Protein AF-0000000082938523 (afdb_homodimer)

Structure (mmCIF, N/CA/C/O backbone):
data_AF-0000000082938523-model_v1
#
loop_
_entity.id
_entity.type
_entity.pdbx_description
1 polymer 'DUF2207 domain-containing protein'
#
loop_
_atom_site.group_PDB
_atom_site.id
_atom_site.type_symbol
_atom_site.label_atom_id
_atom_site.label_alt_id
_atom_site.label_comp_id
_atom_site.label_asym_id
_atom_site.label_entity_id
_atom_site.label_seq_id
_atom_site.pdbx_PDB_ins_code
_atom_site.Cartn_x
_atom_site.Cartn_y
_atom_site.Cartn_z
_atom_site.occupancy
_atom_site.B_iso_or_equiv
_atom_site.auth_seq_id
_atom_site.auth_comp_id
_atom_site.auth_asym_id
_atom_site.auth_atom_id
_atom_site.pdbx_PDB_model_num
ATOM 1 N N . MET A 1 1 ? 43.25 -8.227 37 1 29.84 1 MET A N 1
ATOM 2 C CA . MET A 1 1 ? 41.969 -8.023 37.625 1 29.84 1 MET A CA 1
ATOM 3 C C . MET A 1 1 ? 41.188 -6.902 36.969 1 29.84 1 MET A C 1
ATOM 5 O O . MET A 1 1 ? 39.969 -6.844 37.062 1 29.84 1 MET A O 1
ATOM 9 N N . VAL A 1 2 ? 42 -5.934 36.344 1 41.12 2 VAL A N 1
ATOM 10 C CA . VAL A 1 2 ? 41.406 -4.723 35.781 1 41.12 2 VAL A CA 1
ATOM 11 C C . VAL A 1 2 ? 40.75 -5.043 34.438 1 41.12 2 VAL A C 1
ATOM 13 O O . VAL A 1 2 ? 39.812 -4.34 34.031 1 41.12 2 VAL A O 1
ATOM 16 N N . GLY A 1 3 ? 41.25 -6.047 33.719 1 37.47 3 GLY A N 1
ATOM 17 C CA . GLY A 1 3 ? 40.75 -6.32 32.375 1 37.47 3 GLY A CA 1
ATOM 18 C C . GLY A 1 3 ? 39.312 -6.828 32.344 1 37.47 3 GLY A C 1
ATOM 19 O O . GLY A 1 3 ? 38.656 -6.766 31.312 1 37.47 3 GLY A O 1
ATOM 20 N N . TYR A 1 4 ? 38.906 -7.59 33.375 1 43.31 4 TYR A N 1
ATOM 21 C CA . TYR A 1 4 ? 37.594 -8.242 33.375 1 43.31 4 TYR A CA 1
ATOM 22 C C . TYR A 1 4 ? 36.469 -7.219 33.562 1 43.31 4 TYR A C 1
ATOM 24 O O . TYR A 1 4 ? 35.281 -7.535 33.375 1 43.31 4 TYR A O 1
ATOM 32 N N . PHE A 1 5 ? 36.812 -5.965 34.125 1 41.28 5 PHE A N 1
ATOM 33 C CA . PHE A 1 5 ? 35.75 -5.059 34.469 1 41.28 5 PHE A CA 1
ATOM 34 C C . PHE A 1 5 ? 35.188 -4.363 33.219 1 41.28 5 PHE A C 1
ATOM 36 O O . PHE A 1 5 ? 34.031 -3.947 33.219 1 41.28 5 PHE A O 1
ATOM 43 N N . ILE A 1 6 ? 36.125 -4.219 32.156 1 39.78 6 ILE A N 1
ATOM 44 C CA . ILE A 1 6 ? 35.656 -3.391 31.047 1 39.78 6 ILE A CA 1
ATOM 45 C C . ILE A 1 6 ? 34.688 -4.191 30.172 1 39.78 6 ILE A C 1
ATOM 47 O O . ILE A 1 6 ? 33.781 -3.625 29.578 1 39.78 6 ILE A O 1
ATOM 51 N N . ALA A 1 7 ? 34.875 -5.559 30.203 1 39.41 7 ALA A N 1
ATOM 52 C CA . ALA A 1 7 ? 33.969 -6.305 29.312 1 39.41 7 ALA A CA 1
ATOM 53 C C . ALA A 1 7 ? 32.562 -6.297 29.859 1 39.41 7 ALA A C 1
ATOM 55 O O . ALA A 1 7 ? 31.594 -6.344 29.078 1 39.41 7 ALA A O 1
ATOM 56 N N . GLY A 1 8 ? 32.438 -6.184 31.203 1 37.28 8 GLY A N 1
ATOM 57 C CA . GLY A 1 8 ? 31.094 -6.18 31.766 1 37.28 8 GLY A CA 1
ATOM 58 C C . GLY A 1 8 ? 30.328 -4.902 31.469 1 37.28 8 GLY A C 1
ATOM 59 O O . GLY A 1 8 ? 29.094 -4.918 31.344 1 37.28 8 GLY A O 1
ATOM 60 N N . VAL A 1 9 ? 31.109 -3.787 31.438 1 40.41 9 VAL A N 1
ATOM 61 C CA . VAL A 1 9 ? 30.422 -2.512 31.266 1 40.41 9 VAL A CA 1
ATOM 62 C C . VAL A 1 9 ? 29.938 -2.387 29.812 1 40.41 9 VAL A C 1
ATOM 64 O O . VAL A 1 9 ? 28.844 -1.856 29.562 1 40.41 9 VAL A O 1
ATOM 67 N N . ILE A 1 10 ? 30.703 -3.012 28.859 1 38.47 10 ILE A N 1
ATOM 68 C CA . ILE A 1 10 ? 30.281 -2.822 27.484 1 38.47 10 ILE A CA 1
ATOM 69 C C . ILE A 1 10 ? 29.047 -3.668 27.203 1 38.47 10 ILE A C 1
ATOM 71 O O . ILE A 1 10 ? 28.125 -3.227 26.5 1 38.47 10 ILE A O 1
ATOM 75 N N . ILE A 1 11 ? 28.938 -4.828 27.875 1 39.28 11 ILE A N 1
ATOM 76 C CA . ILE A 1 11 ? 27.75 -5.637 27.625 1 39.28 11 ILE A CA 1
ATOM 77 C C . ILE A 1 11 ? 26.516 -4.941 28.203 1 39.28 11 ILE A C 1
ATOM 79 O O . ILE A 1 11 ? 25.453 -4.922 27.578 1 39.28 11 ILE A O 1
ATOM 83 N N . VAL A 1 12 ? 26.672 -4.27 29.438 1 37.31 12 VAL A N 1
ATOM 84 C CA . VAL A 1 12 ? 25.516 -3.605 30 1 37.31 12 VAL A CA 1
ATOM 85 C C . VAL A 1 12 ? 25.125 -2.404 29.141 1 37.31 12 VAL A C 1
ATOM 87 O O . VAL A 1 12 ? 23.938 -2.109 28.969 1 37.31 12 VAL A O 1
ATOM 90 N N . PHE A 1 13 ? 26.141 -1.706 28.531 1 35.06 13 PHE A N 1
ATOM 91 C CA . PHE A 1 13 ? 25.766 -0.551 27.719 1 35.06 13 PHE A CA 1
ATOM 92 C C . PHE A 1 13 ? 25.016 -0.986 26.469 1 35.06 13 PHE A C 1
ATOM 94 O O . PHE A 1 13 ? 24.078 -0.319 26.031 1 35.06 13 PHE A O 1
ATOM 101 N N . PHE A 1 14 ? 25.5 -2.08 25.766 1 35.88 14 PHE A N 1
ATOM 102 C CA . PHE A 1 14 ? 24.781 -2.475 24.562 1 35.88 14 PHE A CA 1
ATOM 103 C C . PHE A 1 14 ? 23.406 -3.021 24.922 1 35.88 14 PHE A C 1
ATOM 105 O O . PHE A 1 14 ? 22.469 -2.939 24.125 1 35.88 14 PHE A O 1
ATOM 112 N N . ILE A 1 15 ? 23.219 -3.68 26.078 1 35.59 15 ILE A N 1
ATOM 113 C CA . ILE A 1 15 ? 21.875 -4.145 26.422 1 35.59 15 ILE A CA 1
ATOM 114 C C . ILE A 1 15 ? 20.953 -2.949 26.656 1 35.59 15 ILE A C 1
ATOM 116 O O . ILE A 1 15 ? 19.797 -2.971 26.281 1 35.59 15 ILE A O 1
ATOM 120 N N . LEU A 1 16 ? 21.438 -1.804 27.266 1 33.16 16 LEU A N 1
ATOM 121 C CA . LEU A 1 16 ? 20.531 -0.686 27.547 1 33.16 16 LEU A CA 1
ATOM 122 C C . LEU A 1 16 ? 20.172 0.054 26.25 1 33.16 16 LEU A C 1
ATOM 124 O O . LEU A 1 16 ? 19.047 0.534 26.109 1 33.16 16 LEU A O 1
ATOM 128 N N . ILE A 1 17 ? 21.094 0.181 25.188 1 34.5 17 ILE A N 1
ATOM 129 C CA . ILE A 1 17 ? 20.719 0.928 24 1 34.5 17 ILE A CA 1
ATOM 130 C C . ILE A 1 1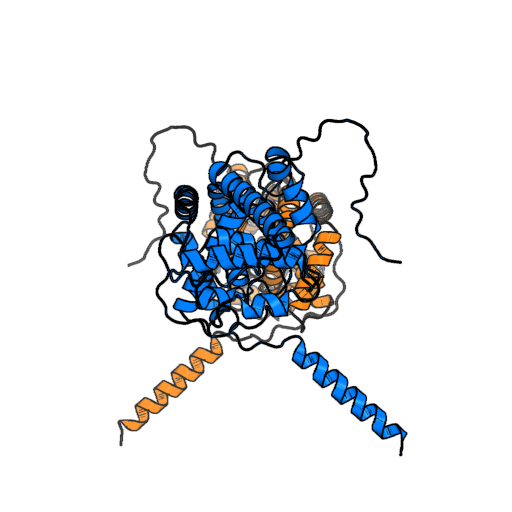7 ? 19.719 0.113 23.188 1 34.5 17 ILE A C 1
ATOM 132 O O . ILE A 1 17 ? 18.812 0.673 22.562 1 34.5 17 ILE A O 1
ATOM 136 N N . GLY A 1 18 ? 19.797 -1.219 23.047 1 34.53 18 GLY A N 1
ATOM 137 C CA . GLY A 1 18 ? 18.828 -1.991 22.297 1 34.53 18 GLY A CA 1
ATOM 138 C C . GLY A 1 18 ? 17.422 -1.869 22.844 1 34.53 18 GLY A C 1
ATOM 139 O O . GLY A 1 18 ? 16.438 -2.057 22.109 1 34.53 18 GLY A O 1
ATOM 140 N N . SER A 1 19 ? 17.109 -1.851 24.141 1 35.47 19 SER A N 1
ATOM 141 C CA . SER A 1 19 ? 15.781 -1.722 24.719 1 35.47 19 SER A CA 1
ATOM 142 C C . SER A 1 19 ? 15.172 -0.356 24.406 1 35.47 19 SER A C 1
ATOM 144 O O . SER A 1 19 ? 13.961 -0.163 24.531 1 35.47 19 SER A O 1
ATOM 146 N N . SER A 1 20 ? 15.914 0.743 24.266 1 33.69 20 SER A N 1
ATOM 147 C CA . SER A 1 20 ? 15.352 2.082 24.125 1 33.69 20 SER A CA 1
ATOM 148 C C . SER A 1 20 ? 14.797 2.299 22.719 1 33.69 20 SER A C 1
ATOM 150 O O . SER A 1 20 ? 14.039 3.24 22.484 1 33.69 20 SER A O 1
ATOM 152 N N . LEU A 1 21 ? 15.305 1.687 21.641 1 35.28 21 LEU A N 1
ATOM 153 C CA . LEU A 1 21 ? 14.859 2.004 20.297 1 35.28 21 LEU A CA 1
ATOM 154 C C . LEU A 1 21 ? 13.438 1.494 20.062 1 35.28 21 LEU A C 1
ATOM 156 O O . LEU A 1 21 ? 12.711 2.027 19.219 1 35.28 21 LEU A O 1
ATOM 160 N N . PHE A 1 22 ? 13.133 0.238 20.5 1 36.19 22 PHE A N 1
ATOM 161 C CA . PHE A 1 22 ? 11.727 -0.147 20.5 1 36.19 22 PHE A CA 1
ATOM 162 C C . PHE A 1 22 ? 11 0.421 21.703 1 36.19 22 PHE A C 1
ATOM 164 O O . PHE A 1 22 ? 10.625 -0.322 22.609 1 36.19 22 PHE A O 1
ATOM 171 N N . SER A 1 23 ? 11.422 1.451 22.281 1 34.28 23 SER A N 1
ATOM 172 C CA . SER A 1 23 ? 10.531 1.972 23.312 1 34.28 23 SER A CA 1
ATOM 173 C C . SER A 1 23 ? 9.086 2.021 22.828 1 34.28 23 SER A C 1
ATOM 175 O O . SER A 1 23 ? 8.781 2.688 21.828 1 34.28 23 SER A O 1
ATOM 177 N N . THR A 1 24 ? 8.375 0.987 22.828 1 39.19 24 THR A N 1
ATOM 178 C CA . THR A 1 24 ? 6.922 1.095 22.906 1 39.19 24 THR A CA 1
ATOM 179 C C . THR A 1 24 ? 6.508 2.291 23.766 1 39.19 24 THR A C 1
ATOM 181 O O . THR A 1 24 ? 6.508 2.209 24.984 1 39.19 24 THR A O 1
ATOM 184 N N . GLY A 1 25 ? 7.035 3.404 23.547 1 38.97 25 GLY A N 1
ATOM 185 C CA . GLY A 1 25 ? 6.445 4.445 24.359 1 38.97 25 GLY A CA 1
ATOM 186 C C . GLY A 1 25 ? 5.004 4.16 24.75 1 38.97 25 GLY A C 1
ATOM 187 O O . GLY A 1 25 ? 4.242 3.613 23.953 1 38.97 25 GLY A O 1
ATOM 188 N N . LYS A 1 26 ? 4.805 4.031 25.953 1 47.25 26 LYS A N 1
ATOM 189 C CA . LYS A 1 26 ? 3.467 3.828 26.5 1 47.25 26 LYS A CA 1
ATOM 190 C C . LYS A 1 26 ? 2.43 4.652 25.734 1 47.25 26 LYS A C 1
ATOM 192 O O . LYS A 1 26 ? 2.459 5.887 25.781 1 47.25 26 LYS A O 1
ATOM 197 N N . LYS A 1 27 ? 1.847 4.09 24.672 1 64.56 27 LYS A N 1
ATOM 198 C CA . LYS A 1 27 ? 0.765 4.715 23.922 1 64.56 27 LYS A CA 1
ATOM 199 C C . LYS A 1 27 ? -0.321 5.246 24.859 1 64.56 27 LYS A C 1
ATOM 201 O O . LYS A 1 27 ? -0.809 4.52 25.719 1 64.56 27 LYS A O 1
ATOM 206 N N . THR A 1 28 ? -0.382 6.539 24.984 1 67.69 28 THR A N 1
ATOM 207 C CA . THR A 1 28 ? -1.482 7.117 25.75 1 67.69 28 THR A CA 1
ATOM 208 C C . THR A 1 28 ? -2.822 6.562 25.281 1 67.69 28 THR A C 1
ATOM 210 O O . THR A 1 28 ? -3.148 6.656 24.094 1 67.69 28 THR A O 1
ATOM 213 N N . PRO A 1 29 ? -3.473 5.883 26.156 1 82.31 29 PRO A N 1
ATOM 214 C CA . PRO A 1 29 ? -4.777 5.363 25.75 1 82.31 29 PRO A CA 1
ATOM 215 C C . PRO A 1 29 ? -5.742 6.469 25.328 1 82.31 29 PRO A C 1
ATOM 217 O O . PRO A 1 29 ? -5.742 7.555 25.906 1 82.31 29 PRO A O 1
ATOM 220 N N . LEU A 1 30 ? -6.359 6.262 24.266 1 92.5 30 LEU A N 1
ATOM 221 C CA . LEU A 1 30 ? -7.355 7.215 23.781 1 92.5 30 LEU A CA 1
ATOM 222 C C . LEU A 1 30 ? -8.625 7.148 24.625 1 92.5 30 LEU A C 1
ATOM 224 O O . LEU A 1 30 ? -9.039 6.066 25.047 1 92.5 30 LEU A O 1
ATOM 228 N N . LYS A 1 31 ? -9.148 8.258 24.875 1 91.75 31 LYS A N 1
ATOM 229 C CA . LYS A 1 31 ? -10.391 8.336 25.641 1 91.75 31 LYS A CA 1
ATOM 230 C C . LYS A 1 31 ? -11.602 8.039 24.766 1 91.75 31 LYS A C 1
ATOM 232 O O . LYS A 1 31 ? -11.594 8.344 23.562 1 91.75 31 LYS A O 1
ATOM 237 N N . LYS A 1 32 ? -12.617 7.52 25.422 1 93.06 32 LYS A N 1
ATOM 238 C CA . LYS A 1 32 ? -13.852 7.215 24.703 1 93.06 32 LYS A CA 1
ATOM 239 C C . LYS A 1 32 ? -14.727 8.453 24.562 1 93.06 32 LYS A C 1
ATOM 241 O O . LYS A 1 32 ? -15.836 8.5 25.109 1 93.06 32 LYS A O 1
ATOM 246 N N . HIS A 1 33 ? -14.266 9.461 23.891 1 92.69 33 HIS A N 1
ATOM 247 C CA . HIS A 1 33 ? -15 10.688 23.594 1 92.69 33 HIS A CA 1
ATOM 248 C C . HIS A 1 33 ? -15.734 10.594 22.266 1 92.69 33 HIS A C 1
ATOM 250 O O . HIS A 1 33 ? -15.32 9.852 21.375 1 92.69 33 HIS A O 1
ATOM 256 N N . PRO A 1 34 ? -16.828 11.227 22.203 1 94.06 34 PRO A N 1
ATOM 257 C CA . PRO A 1 34 ? -17.484 11.258 20.906 1 94.06 34 PRO A CA 1
ATOM 258 C C . PRO A 1 34 ? -16.641 11.938 19.828 1 94.06 34 PRO A C 1
ATOM 260 O O . PRO A 1 34 ? -15.891 12.875 20.125 1 94.06 34 PRO A O 1
ATOM 263 N N . ILE A 1 35 ? -16.766 11.5 18.641 1 95.69 35 ILE A N 1
ATOM 264 C CA . ILE A 1 35 ? -16.047 12.078 17.5 1 95.69 35 ILE A CA 1
ATOM 265 C C . ILE A 1 35 ? -16.719 13.391 17.094 1 95.69 35 ILE A C 1
ATOM 267 O O . ILE A 1 35 ? -17.938 13.453 16.938 1 95.69 35 ILE A O 1
ATOM 271 N N . PRO A 1 36 ? -15.984 14.438 16.938 1 95.94 36 PRO A N 1
ATOM 272 C CA . PRO A 1 36 ? -16.578 15.703 16.484 1 95.94 36 PRO A CA 1
ATOM 273 C C . PRO A 1 36 ? -17.203 15.609 15.102 1 95.94 36 PRO A C 1
ATOM 275 O O . PRO A 1 36 ? -16.688 14.891 14.234 1 95.94 36 PRO A O 1
ATOM 278 N N . ASP A 1 37 ? -18.234 16.375 14.93 1 95.5 37 ASP A N 1
ATOM 279 C CA . ASP A 1 37 ? -18.844 16.453 13.609 1 95.5 37 ASP A CA 1
ATOM 280 C C . ASP A 1 37 ? -17.969 17.219 12.633 1 95.5 37 ASP A C 1
ATOM 282 O O . ASP A 1 37 ? -17.156 18.047 13.047 1 95.5 37 ASP A O 1
ATOM 286 N N . GLN A 1 38 ? -18.125 16.906 11.414 1 96.69 38 GLN A N 1
ATOM 287 C CA . GLN A 1 38 ? -17.453 17.625 10.336 1 96.69 38 GLN A CA 1
ATOM 288 C C . GLN A 1 38 ? -15.961 17.734 10.594 1 96.69 38 GLN A C 1
ATOM 290 O O . GLN A 1 38 ? -15.375 18.812 10.422 1 96.69 38 GLN A O 1
ATOM 295 N N . LEU A 1 39 ? -15.398 16.766 11.195 1 97.81 39 LEU A N 1
ATOM 296 C CA . LEU A 1 39 ? -13.977 16.625 11.469 1 97.81 39 LEU A CA 1
ATOM 297 C C . LEU A 1 39 ? -13.484 17.766 12.359 1 97.81 39 LEU A C 1
ATOM 299 O O . LEU A 1 39 ? -12.281 18.031 12.43 1 97.81 39 LEU A O 1
ATOM 303 N N . GLY A 1 40 ? -14.383 18.516 13.016 1 96.75 40 GLY A N 1
ATOM 304 C CA . GLY A 1 40 ? -13.984 19.609 13.875 1 96.75 40 GLY A CA 1
ATOM 305 C C . GLY A 1 40 ? -13.383 20.781 13.117 1 96.75 40 GLY A C 1
ATOM 306 O O . GLY A 1 40 ? -12.555 21.531 13.648 1 96.75 40 GLY A O 1
ATOM 307 N N . ILE A 1 41 ? -13.742 20.922 11.828 1 96.69 41 ILE A N 1
ATOM 308 C CA . ILE A 1 41 ? -13.195 21.984 11 1 96.69 41 ILE A CA 1
ATOM 309 C C . ILE A 1 41 ? -13.688 23.344 11.516 1 96.69 41 ILE A C 1
ATOM 311 O O . ILE A 1 41 ? -14.844 23.469 11.93 1 96.69 41 ILE A O 1
ATOM 315 N N . GLN A 1 42 ? -12.852 24.328 11.469 1 92.5 42 GLN A N 1
ATOM 316 C CA . GLN A 1 42 ? -13.148 25.609 12.078 1 92.5 42 GLN A CA 1
ATOM 317 C C . GLN A 1 42 ? -13.5 26.656 11.023 1 92.5 42 GLN A C 1
ATOM 319 O O . GLN A 1 42 ? -13.883 27.781 11.359 1 92.5 42 GLN A O 1
ATOM 324 N N . ILE A 1 43 ? -13.391 26.312 9.773 1 93.94 43 ILE A N 1
ATOM 325 C CA . ILE A 1 43 ? -13.703 27.234 8.695 1 93.94 43 ILE A CA 1
ATOM 326 C C . ILE A 1 43 ? -14.812 26.656 7.824 1 93.94 43 ILE A C 1
ATOM 328 O O . ILE A 1 43 ? -14.711 25.516 7.348 1 93.94 43 ILE A O 1
ATOM 332 N N . GLU A 1 44 ? -15.797 27.406 7.531 1 94.69 44 GLU A N 1
ATOM 333 C CA . GLU A 1 44 ? -16.969 26.938 6.773 1 94.69 44 GLU A CA 1
ATOM 334 C C . GLU A 1 44 ? -16.578 26.609 5.332 1 94.69 44 GLU A C 1
ATOM 336 O O . GLU A 1 44 ? -17.188 25.719 4.719 1 94.69 44 GLU A O 1
ATOM 341 N N . ALA A 1 45 ? -15.602 27.297 4.848 1 96.62 45 ALA A N 1
ATOM 342 C CA . ALA A 1 45 ? -15.148 27.094 3.473 1 96.62 45 ALA A CA 1
ATOM 343 C C . ALA A 1 45 ? -14.625 25.672 3.268 1 96.62 45 ALA A C 1
ATOM 345 O O . ALA A 1 45 ? -14.484 25.219 2.131 1 96.62 45 ALA A O 1
ATOM 346 N N . GLY A 1 46 ? -14.344 24.984 4.383 1 97.69 46 GLY A N 1
ATOM 347 C CA . GLY A 1 46 ? -13.805 23.641 4.301 1 97.69 46 GLY A CA 1
ATOM 348 C C . GLY A 1 46 ? -14.875 22.578 4.156 1 97.69 46 GLY A C 1
ATOM 349 O O . GLY A 1 46 ? -14.562 21.406 3.867 1 97.69 46 GLY A O 1
ATOM 350 N N . PHE A 1 47 ? -16.156 22.906 4.246 1 97.81 47 PHE A N 1
ATOM 351 C CA . PHE A 1 47 ? -17.234 21.922 4.266 1 97.81 47 PHE A CA 1
ATOM 352 C C . PHE A 1 47 ? -17.297 21.156 2.949 1 97.81 47 PHE A C 1
ATOM 354 O O . PHE A 1 47 ? -17.453 19.938 2.939 1 97.81 47 PHE A O 1
ATOM 361 N N . PRO A 1 48 ? -17.125 21.859 1.827 1 98.12 48 PRO A N 1
ATOM 362 C CA . PRO A 1 48 ? -17.156 21.109 0.567 1 98.12 48 PRO A CA 1
ATOM 363 C C . PRO A 1 48 ? -16.047 20.062 0.485 1 98.12 48 PRO A C 1
ATOM 365 O O . PRO A 1 48 ? -16.219 19.016 -0.141 1 98.12 48 PRO A O 1
ATOM 368 N N . ILE A 1 49 ? -14.883 20.344 1.08 1 98.62 49 ILE A N 1
ATOM 369 C CA . ILE A 1 49 ? -13.781 19.375 1.103 1 98.62 49 ILE A CA 1
ATOM 370 C C . ILE A 1 49 ? -14.211 18.109 1.838 1 98.62 49 ILE A C 1
ATOM 372 O O . ILE A 1 49 ? -13.969 17 1.364 1 98.62 49 ILE A O 1
ATOM 376 N N . LEU A 1 50 ? -14.891 18.328 2.926 1 98.62 50 LEU A N 1
ATOM 377 C CA . LEU A 1 50 ? -15.336 17.203 3.74 1 98.62 50 LEU A CA 1
ATOM 378 C C . LEU A 1 50 ? -16.375 16.391 2.996 1 98.62 50 LEU A C 1
ATOM 380 O O . LEU A 1 50 ? -16.391 15.156 3.094 1 98.62 50 LEU A O 1
ATOM 384 N N . GLN A 1 51 ? -17.25 17.062 2.305 1 98.25 51 GLN A N 1
ATOM 385 C CA . GLN A 1 51 ? -18.281 16.359 1.533 1 98.25 51 GLN A CA 1
ATOM 386 C C . GLN A 1 51 ? -17.656 15.477 0.464 1 98.25 51 GLN A C 1
ATOM 388 O O . GLN A 1 51 ? -18.078 14.328 0.283 1 98.25 51 GLN A O 1
ATOM 393 N N . ARG A 1 52 ? -16.672 15.984 -0.172 1 98.38 52 ARG A N 1
ATOM 394 C CA . ARG A 1 52 ? -16 15.18 -1.193 1 98.38 52 ARG A CA 1
ATOM 395 C C . ARG A 1 52 ? -15.242 14.023 -0.564 1 98.38 52 ARG A C 1
ATOM 397 O O . ARG A 1 52 ? -15.211 12.922 -1.118 1 98.38 52 ARG A O 1
ATOM 404 N N . LEU A 1 53 ? -14.586 14.336 0.545 1 98.62 53 LEU A N 1
ATOM 405 C CA . LEU A 1 53 ? -13.891 13.266 1.258 1 98.62 53 LEU A CA 1
ATOM 406 C C . LEU A 1 53 ? -14.836 12.125 1.592 1 98.62 53 LEU A C 1
ATOM 408 O O . LEU A 1 53 ? -14.539 10.961 1.314 1 98.62 53 LEU A O 1
ATOM 412 N N . ASP A 1 54 ? -15.992 12.469 2.098 1 97.75 54 ASP A N 1
ATOM 413 C CA . ASP A 1 54 ? -16.984 11.469 2.504 1 97.75 54 ASP A CA 1
ATOM 414 C C . ASP A 1 54 ? -17.516 10.695 1.298 1 97.75 54 ASP A C 1
ATOM 416 O O . ASP A 1 54 ? -17.719 9.484 1.375 1 97.75 54 ASP A O 1
ATOM 420 N N . SER A 1 55 ? -17.672 11.375 0.26 1 98 55 SER A N 1
ATOM 421 C CA . SER A 1 55 ? -18.203 10.727 -0.938 1 98 55 SER A CA 1
ATOM 422 C C . SER A 1 55 ? -17.156 9.812 -1.58 1 98 55 SER A C 1
ATOM 424 O O . SER A 1 55 ? -17.516 8.891 -2.322 1 98 55 SER A O 1
ATOM 426 N N . SER A 1 56 ? -15.898 10.055 -1.333 1 98.38 56 SER A N 1
ATOM 427 C CA . SER A 1 56 ? -14.828 9.281 -1.956 1 98.38 56 SER A CA 1
ATOM 428 C C . SER A 1 56 ? -14.484 8.047 -1.134 1 98.38 56 SER A C 1
ATOM 430 O O . SER A 1 56 ? -13.805 7.141 -1.617 1 98.38 56 SER A O 1
ATOM 432 N N . LEU A 1 57 ? -14.906 8.008 0.089 1 98.12 57 LEU A N 1
ATOM 433 C CA . LEU A 1 57 ? -14.648 6.875 0.97 1 98.12 57 LEU A CA 1
ATOM 434 C C . LEU A 1 57 ? -15.898 6.004 1.105 1 98.12 57 LEU A C 1
ATOM 436 O O . LEU A 1 57 ? -16.766 6.281 1.932 1 98.12 57 LEU A O 1
ATOM 440 N N . SER A 1 58 ? -15.945 4.914 0.408 1 96.94 58 SER A N 1
ATOM 441 C CA . SER A 1 58 ? -17.109 4.039 0.481 1 96.94 58 SER A CA 1
ATOM 442 C C . SER A 1 58 ? -17.188 3.328 1.829 1 96.94 58 SER A C 1
ATOM 444 O O . SER A 1 58 ? -16.156 3.049 2.447 1 96.94 58 SER A O 1
ATOM 446 N N . GLN A 1 59 ? -18.422 3.049 2.211 1 96.44 59 GLN A N 1
ATOM 447 C CA . GLN A 1 59 ? -18.609 2.314 3.457 1 96.44 59 GLN A CA 1
ATOM 448 C C . GLN A 1 59 ? -17.969 0.93 3.385 1 96.44 59 GLN A C 1
ATOM 450 O O . GLN A 1 59 ? -17.406 0.446 4.371 1 96.44 59 GLN A O 1
ATOM 455 N N . TYR A 1 60 ? -18.062 0.367 2.264 1 95.19 60 TYR A N 1
ATOM 456 C CA . TYR A 1 60 ? -17.438 -0.936 2.043 1 95.19 60 TYR A CA 1
ATOM 457 C C . TYR A 1 60 ? -15.945 -0.883 2.322 1 95.19 60 TYR A C 1
ATOM 459 O O . TYR A 1 60 ? -15.406 -1.749 3.014 1 95.19 60 TYR A O 1
ATOM 467 N N . TYR A 1 61 ? -15.273 0.086 1.783 1 96.69 61 TYR A N 1
ATOM 468 C CA . TYR A 1 61 ? -13.836 0.273 1.984 1 96.69 61 TYR A CA 1
ATOM 469 C C . TYR A 1 61 ? -13.516 0.499 3.457 1 96.69 61 TYR A C 1
ATOM 471 O O . TYR A 1 61 ? -12.625 -0.148 4.012 1 96.69 61 TYR A O 1
ATOM 479 N N . LEU A 1 62 ? -14.305 1.327 4.09 1 97.69 62 LEU A N 1
ATOM 480 C CA . LEU A 1 62 ? -14.086 1.656 5.496 1 97.69 62 LEU A CA 1
ATOM 481 C C . LEU A 1 62 ? -14.266 0.423 6.375 1 97.69 62 LEU A C 1
ATOM 483 O O . LEU A 1 62 ? -13.492 0.212 7.316 1 97.69 62 LEU A O 1
ATOM 487 N N . ASP A 1 63 ? -15.227 -0.358 6.074 1 96.31 63 ASP A N 1
ATOM 488 C CA . ASP A 1 63 ? -15.477 -1.577 6.84 1 96.31 63 ASP A CA 1
ATOM 489 C C . ASP A 1 63 ? -14.32 -2.557 6.707 1 96.31 63 ASP A C 1
ATOM 491 O O . ASP A 1 63 ? -13.898 -3.176 7.688 1 96.31 63 ASP A O 1
ATOM 495 N N . ASN A 1 64 ? -13.859 -2.693 5.5 1 95.38 64 ASN A N 1
ATOM 496 C CA . ASN A 1 64 ? -12.734 -3.596 5.258 1 95.38 64 ASN A CA 1
ATOM 497 C C . ASN A 1 64 ? -11.477 -3.127 5.977 1 95.38 64 ASN A C 1
ATOM 499 O O . ASN A 1 64 ? -10.727 -3.941 6.52 1 95.38 64 ASN A O 1
ATOM 503 N N . ILE A 1 65 ? -11.258 -1.829 5.965 1 97.38 65 ILE A N 1
ATOM 504 C CA . ILE A 1 65 ? -10.109 -1.258 6.664 1 97.38 65 ILE A CA 1
ATOM 505 C C . ILE A 1 65 ? -10.211 -1.564 8.156 1 97.38 65 ILE A C 1
ATOM 507 O O . ILE A 1 65 ? -9.25 -2.025 8.773 1 97.38 65 ILE A O 1
ATOM 511 N N . LYS A 1 66 ? -11.375 -1.301 8.695 1 96.94 66 LYS A N 1
ATOM 512 C CA . LYS A 1 66 ? -11.57 -1.53 10.125 1 96.94 66 LYS A CA 1
ATOM 513 C C . LYS A 1 66 ? -11.32 -2.992 10.484 1 96.94 66 LYS A C 1
ATOM 515 O O . LYS A 1 66 ? -10.609 -3.287 11.453 1 96.94 66 LYS A O 1
ATOM 520 N N . LEU A 1 67 ? -11.922 -3.857 9.734 1 94.69 67 LEU A N 1
ATOM 521 C CA . LEU A 1 67 ? -11.758 -5.285 9.984 1 94.69 67 LEU A CA 1
ATOM 522 C C . LEU A 1 67 ? -10.289 -5.676 10 1 94.69 67 LEU A C 1
ATOM 524 O O . LEU A 1 67 ? -9.82 -6.34 10.93 1 94.69 67 LEU A O 1
ATOM 528 N N . ARG A 1 68 ? -9.578 -5.25 9.07 1 94 68 ARG A N 1
ATOM 529 C CA . ARG A 1 68 ? -8.18 -5.625 8.953 1 94 68 ARG A CA 1
ATOM 530 C C . ARG A 1 68 ? -7.34 -4.984 10.047 1 94 68 ARG A C 1
ATOM 532 O O . ARG A 1 68 ? -6.461 -5.629 10.625 1 94 68 ARG A O 1
ATOM 539 N N . VAL A 1 69 ? -7.578 -3.676 10.312 1 95.94 69 VAL A N 1
ATOM 540 C CA . VAL A 1 69 ? -6.84 -2.99 11.367 1 95.94 69 VAL A CA 1
ATOM 541 C C . VAL A 1 69 ? -7.055 -3.707 12.695 1 95.94 69 VAL A C 1
ATOM 543 O O . VAL A 1 69 ? -6.098 -3.969 13.43 1 95.94 69 VAL A O 1
ATOM 546 N N . MET A 1 70 ? -8.289 -4.047 12.953 1 95.12 70 MET A N 1
ATOM 547 C CA . MET A 1 70 ? -8.609 -4.688 14.227 1 95.12 70 MET A CA 1
ATOM 548 C C . MET A 1 70 ? -8 -6.086 14.305 1 95.12 70 MET A C 1
ATOM 550 O O . MET A 1 70 ? -7.621 -6.547 15.383 1 95.12 70 MET A O 1
ATOM 554 N N . GLN A 1 71 ? -7.895 -6.77 13.188 1 91.12 71 GLN A N 1
ATOM 555 C CA . GLN A 1 71 ? -7.266 -8.086 13.133 1 91.12 71 GLN A CA 1
ATOM 556 C C . GLN A 1 71 ? -5.766 -7.988 13.406 1 91.12 71 GLN A C 1
ATOM 558 O O . GLN A 1 71 ? -5.203 -8.836 14.102 1 91.12 71 GLN A O 1
ATOM 563 N N . ASN A 1 72 ? -5.191 -6.953 12.898 1 91.44 72 ASN A N 1
ATOM 564 C CA . ASN A 1 72 ? -3.742 -6.816 13 1 91.44 72 ASN A CA 1
ATOM 565 C C . ASN A 1 72 ? -3.334 -6.105 14.289 1 91.44 72 ASN A C 1
ATOM 567 O O . ASN A 1 72 ? -2.156 -6.094 14.648 1 91.44 72 ASN A O 1
ATOM 571 N N . HIS A 1 73 ? -4.289 -5.469 14.891 1 92.5 73 HIS A N 1
ATOM 572 C CA . HIS A 1 73 ? -4.074 -4.824 16.188 1 92.5 73 HIS A CA 1
ATOM 573 C C . HIS A 1 73 ? -5.109 -5.277 17.203 1 92.5 73 HIS A C 1
ATOM 575 O O . HIS A 1 73 ? -5.945 -4.484 17.641 1 92.5 73 HIS A O 1
ATOM 581 N N . PRO A 1 74 ? -4.91 -6.441 17.734 1 91.81 74 PRO A N 1
ATOM 582 C CA . PRO A 1 74 ? -5.941 -7.027 18.578 1 91.81 74 PRO A CA 1
ATOM 583 C C . PRO A 1 74 ? -6.117 -6.277 19.906 1 91.81 74 PRO A C 1
ATOM 585 O O . PRO A 1 74 ? -7.148 -6.414 20.562 1 91.81 74 PRO A O 1
ATOM 588 N N . LYS A 1 75 ? -5.207 -5.508 20.281 1 92.81 75 LYS A N 1
ATOM 589 C CA . LYS A 1 75 ? -5.305 -4.773 21.531 1 92.81 75 LYS A CA 1
ATOM 590 C C . LYS A 1 75 ? -6.074 -3.471 21.359 1 92.81 75 LYS A C 1
ATOM 592 O O . LYS A 1 75 ? -6.441 -2.818 22.344 1 92.81 75 LYS A O 1
ATOM 597 N N . TRP A 1 76 ? -6.258 -3.039 20.109 1 94.19 76 TRP A N 1
ATOM 598 C CA . TRP A 1 76 ? -6.996 -1.806 19.859 1 94.19 76 TRP A CA 1
ATOM 599 C C . TRP A 1 76 ? -8.477 -1.99 20.172 1 94.19 76 TRP A C 1
ATOM 601 O O . TRP A 1 76 ? -9.062 -3.025 19.828 1 94.19 76 TRP A O 1
ATOM 611 N N . LYS A 1 77 ? -9.039 -1.011 20.812 1 94.44 77 LYS A N 1
ATOM 612 C CA . LYS A 1 77 ? -10.484 -0.951 21 1 94.44 77 LYS A CA 1
ATOM 613 C C . LYS A 1 77 ? -11.148 -0.209 19.844 1 94.44 77 LYS A C 1
ATOM 615 O O . LYS A 1 77 ? -10.477 0.486 19.078 1 94.44 77 LYS A O 1
ATOM 620 N N . ASP A 1 78 ? -12.438 -0.352 19.766 1 95.19 78 ASP A N 1
ATOM 621 C CA . ASP A 1 78 ? -13.195 0.246 18.672 1 95.19 78 ASP A CA 1
ATOM 622 C C . ASP A 1 78 ? -12.977 1.757 18.609 1 95.19 78 ASP A C 1
ATOM 624 O O . ASP A 1 78 ? -12.781 2.32 17.531 1 95.19 78 ASP A O 1
ATOM 628 N N . HIS A 1 79 ? -13 2.385 19.766 1 95.75 79 HIS A N 1
ATOM 629 C CA . HIS A 1 79 ? -12.891 3.838 19.781 1 95.75 79 HIS A CA 1
ATOM 630 C C . HIS A 1 79 ? -11.492 4.289 19.375 1 95.75 79 HIS A C 1
ATOM 632 O O . HIS A 1 79 ? -11.312 5.402 18.875 1 95.75 79 HIS A O 1
ATOM 638 N N . GLU A 1 80 ? -10.547 3.445 19.578 1 95.19 80 GLU A N 1
ATOM 639 C CA . GLU A 1 80 ? -9.188 3.779 19.156 1 95.19 80 GLU A CA 1
ATOM 640 C C . GLU A 1 80 ? -9.07 3.797 17.641 1 95.19 80 GLU A C 1
ATOM 642 O O . GLU A 1 80 ? -8.406 4.672 17.078 1 95.19 80 GLU A O 1
ATOM 647 N N . PHE A 1 81 ? -9.719 2.816 17.016 1 97.31 81 PHE A N 1
ATOM 648 C CA . PHE A 1 81 ? -9.766 2.84 15.555 1 97.31 81 PHE A CA 1
ATOM 649 C C . PHE A 1 81 ? -10.5 4.078 15.055 1 97.31 81 PHE A C 1
ATOM 651 O O . PHE A 1 81 ? -10.039 4.75 14.133 1 97.31 81 PHE A O 1
ATOM 658 N N . GLU A 1 82 ? -11.602 4.352 15.641 1 97.69 82 GLU A N 1
ATOM 659 C CA . GLU A 1 82 ? -12.445 5.453 15.195 1 97.69 82 GLU A CA 1
ATOM 660 C C . GLU A 1 82 ? -11.711 6.785 15.281 1 97.69 82 GLU A C 1
ATOM 662 O O . GLU A 1 82 ? -11.773 7.598 14.352 1 97.69 82 GLU A O 1
ATOM 667 N N . TRP A 1 83 ? -11.031 6.977 16.328 1 97.75 83 TRP A N 1
ATOM 668 C CA . TRP A 1 83 ? -10.289 8.219 16.5 1 97.75 83 TRP A CA 1
ATOM 669 C C . TRP A 1 83 ? -9.078 8.266 15.562 1 97.75 83 TRP A C 1
ATOM 671 O O . TRP A 1 83 ? -8.727 9.328 15.047 1 97.75 83 TRP A O 1
ATOM 681 N N . GLY A 1 84 ? -8.438 7.102 15.375 1 97.75 84 GLY A N 1
ATOM 682 C CA . GLY A 1 84 ? -7.359 7.047 14.398 1 97.75 84 GLY A CA 1
ATOM 683 C C . GLY A 1 84 ? -7.812 7.402 12.992 1 97.75 84 GLY A C 1
ATOM 684 O O . GLY A 1 84 ? -7.156 8.188 12.305 1 97.75 84 GLY A O 1
ATOM 685 N N . MET A 1 85 ? -8.938 6.82 12.633 1 98.44 85 MET A N 1
ATOM 686 C CA . MET A 1 85 ? -9.5 7.098 11.312 1 98.44 85 MET A CA 1
ATOM 687 C C . MET A 1 85 ? -9.93 8.555 11.203 1 98.44 85 MET A C 1
ATOM 689 O O . MET A 1 85 ? -9.75 9.18 10.156 1 98.44 85 MET A O 1
ATOM 693 N N . PHE A 1 86 ? -10.469 9.07 12.305 1 98.5 86 PHE A N 1
ATOM 694 C CA . PHE A 1 86 ? -10.883 10.469 12.375 1 98.5 86 PHE A CA 1
ATOM 695 C C . PHE A 1 86 ? -9.711 11.398 12.094 1 98.5 86 PHE A C 1
ATOM 697 O O . PHE A 1 86 ? -9.805 12.289 11.242 1 98.5 86 PHE A O 1
ATOM 704 N N . GLU A 1 87 ? -8.602 11.133 12.703 1 98.44 87 GLU A N 1
ATOM 705 C CA . GLU A 1 87 ? -7.422 11.969 12.531 1 98.44 87 GLU A CA 1
ATOM 706 C C . GLU A 1 87 ? -6.781 11.742 11.164 1 98.44 87 GLU A C 1
ATOM 708 O O . GLU A 1 87 ? -6.223 12.664 10.57 1 98.44 87 GLU A O 1
ATOM 713 N N . LEU A 1 88 ? -6.883 10.539 10.641 1 98.56 88 LEU A N 1
ATOM 714 C CA . LEU A 1 88 ? -6.379 10.258 9.305 1 98.56 88 LEU A CA 1
ATOM 715 C C . LEU A 1 88 ? -7.176 11.031 8.25 1 98.56 88 LEU A C 1
ATOM 717 O O . LEU A 1 88 ? -6.605 11.531 7.281 1 98.56 88 LEU A O 1
ATOM 721 N N . LYS A 1 89 ? -8.461 11.125 8.438 1 98.75 89 LYS A N 1
ATOM 722 C CA . LYS A 1 89 ? -9.289 11.914 7.527 1 98.75 89 LYS A CA 1
ATOM 723 C C . LYS A 1 89 ? -8.867 13.383 7.527 1 98.75 89 LYS A C 1
ATOM 725 O O . LYS A 1 89 ? -8.82 14.016 6.477 1 98.75 89 LYS A O 1
ATOM 730 N N . ARG A 1 90 ? -8.57 13.859 8.688 1 98.69 90 ARG A N 1
ATOM 731 C CA . ARG A 1 90 ? -8.055 15.227 8.773 1 98.69 90 ARG A CA 1
ATOM 732 C C . ARG A 1 90 ? -6.738 15.367 8.023 1 98.69 90 ARG A C 1
ATOM 734 O O . ARG A 1 90 ? -6.52 16.359 7.328 1 98.69 90 ARG A O 1
ATOM 741 N N . TYR A 1 91 ? -5.895 14.383 8.148 1 98.5 91 TYR A N 1
ATOM 742 C CA . TYR A 1 91 ? -4.641 14.328 7.406 1 98.5 91 TYR A CA 1
ATOM 743 C C . TYR A 1 91 ? -4.891 14.359 5.906 1 98.5 91 TYR A C 1
ATOM 745 O O . TYR A 1 91 ? -4.168 15.023 5.16 1 98.5 91 TYR A O 1
ATOM 753 N N . PHE A 1 92 ? -5.898 13.664 5.477 1 98.62 92 PHE A N 1
ATOM 754 C CA . PHE A 1 92 ? -6.25 13.648 4.062 1 98.62 92 PHE A CA 1
ATOM 755 C C . PHE A 1 92 ? -6.719 15.023 3.602 1 98.62 92 PHE A C 1
ATOM 757 O O . PHE A 1 92 ? -6.406 15.453 2.49 1 98.62 92 PHE A O 1
ATOM 764 N N . VAL A 1 93 ? -7.492 15.68 4.434 1 98.69 93 VAL A N 1
ATOM 765 C CA . VAL A 1 93 ? -7.93 17.031 4.105 1 98.69 93 VAL A CA 1
ATOM 766 C C . VAL A 1 93 ? -6.715 17.938 3.908 1 98.69 93 VAL A C 1
ATOM 768 O O . VAL A 1 93 ? -6.648 18.688 2.936 1 98.69 93 VAL A O 1
ATOM 771 N N . MET A 1 94 ? -5.754 17.812 4.773 1 98.06 94 MET A N 1
ATOM 772 C CA . MET A 1 94 ? -4.543 18.609 4.645 1 98.06 94 MET A CA 1
ATOM 773 C C . MET A 1 94 ? -3.82 18.297 3.336 1 98.06 94 MET A C 1
ATOM 775 O O . MET A 1 94 ? -3.316 19.203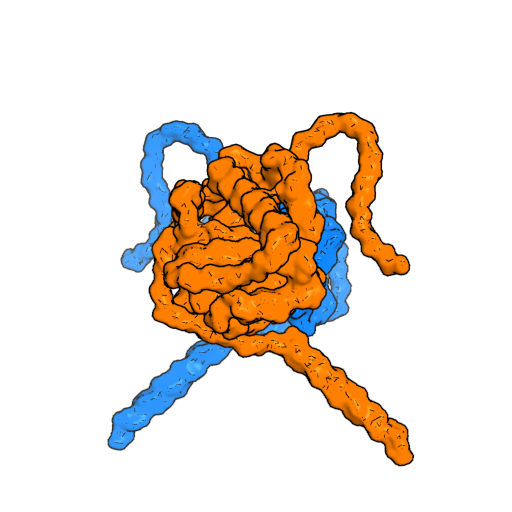 2.668 1 98.06 94 MET A O 1
ATOM 779 N N . ASN A 1 95 ? -3.811 17.047 2.953 1 97.38 95 ASN A N 1
ATOM 780 C CA . ASN A 1 95 ? -3.168 16.625 1.709 1 97.38 95 ASN A CA 1
ATOM 781 C C . ASN A 1 95 ? -3.918 17.172 0.491 1 97.38 95 ASN A C 1
ATOM 783 O O . ASN A 1 95 ? -3.363 17.219 -0.608 1 97.38 95 ASN A O 1
ATOM 787 N N . SER A 1 96 ? -5.172 17.516 0.621 1 97.88 96 SER A N 1
ATOM 788 C CA . SER A 1 96 ? -5.918 18.078 -0.494 1 97.88 96 SER A CA 1
ATOM 789 C C . SER A 1 96 ? -5.547 19.547 -0.716 1 97.88 96 SER A C 1
ATOM 791 O O . SER A 1 96 ? -5.844 20.109 -1.768 1 97.88 96 SER A O 1
ATOM 793 N N . LEU A 1 97 ? -4.918 20.078 0.251 1 98 97 LEU A N 1
ATOM 794 C CA . LEU A 1 97 ? -4.57 21.5 0.194 1 98 97 LEU A CA 1
ATOM 795 C C . LEU A 1 97 ? -3.084 21.688 -0.101 1 98 97 LEU A C 1
ATOM 797 O O . LEU A 1 97 ? -2.711 22.484 -0.957 1 98 97 LEU A O 1
ATOM 801 N N . LEU A 1 98 ? -2.258 20.891 0.54 1 96.56 98 LEU A N 1
ATOM 802 C CA . LEU A 1 98 ? -0.812 21.078 0.505 1 96.56 98 LEU A CA 1
ATOM 803 C C . LEU A 1 98 ? -0.162 20.109 -0.484 1 96.56 98 LEU A C 1
ATOM 805 O O . LEU A 1 98 ? -0.677 19.016 -0.721 1 96.56 98 LEU A O 1
ATOM 809 N N . LYS A 1 99 ? 0.978 20.469 -0.938 1 93.12 99 LYS A N 1
ATOM 810 C CA . LYS A 1 99 ? 1.73 19.656 -1.885 1 93.12 99 LYS A CA 1
ATOM 811 C C . LYS A 1 99 ? 2.258 18.391 -1.219 1 93.12 99 LYS A C 1
ATOM 813 O O . LYS A 1 99 ? 2.316 17.328 -1.848 1 93.12 99 LYS A O 1
ATOM 818 N N . SER A 1 100 ? 2.656 18.562 -0.003 1 90.81 100 SER A N 1
ATOM 819 C CA . SER A 1 100 ? 3.211 17.453 0.771 1 90.81 100 SER A CA 1
ATOM 820 C C . SER A 1 100 ? 2.924 17.625 2.26 1 90.81 100 SER A C 1
ATOM 822 O O . SER A 1 100 ? 2.992 18.734 2.787 1 90.81 100 SER A O 1
ATOM 824 N N . VAL A 1 101 ? 2.529 16.547 2.824 1 94.12 101 VAL A N 1
ATOM 825 C CA . VAL A 1 101 ? 2.256 16.547 4.258 1 94.12 101 VAL A CA 1
ATOM 826 C C . VAL A 1 101 ? 2.961 15.367 4.922 1 94.12 101 VAL A C 1
ATOM 828 O O . VAL A 1 101 ? 2.611 14.211 4.676 1 94.12 101 VAL A O 1
ATOM 831 N N . PRO A 1 102 ? 3.939 15.664 5.75 1 91.44 102 PRO A N 1
ATOM 832 C CA . PRO A 1 102 ? 4.559 14.555 6.484 1 91.44 102 PRO A CA 1
ATOM 833 C C . PRO A 1 102 ? 3.609 13.906 7.484 1 91.44 102 PRO A C 1
ATOM 835 O O . PRO A 1 102 ? 2.709 14.562 8.008 1 91.44 102 PRO A O 1
ATOM 838 N N . MET A 1 103 ? 3.746 12.625 7.66 1 93.44 103 MET A N 1
ATOM 839 C CA . MET A 1 103 ? 2.975 11.867 8.641 1 93.44 103 MET A CA 1
ATOM 840 C C . MET A 1 103 ? 3.709 11.797 9.977 1 93.44 103 MET A C 1
ATOM 842 O O . MET A 1 103 ? 4.793 11.219 10.062 1 93.44 103 MET A O 1
ATOM 846 N N . PHE A 1 104 ? 3.051 12.375 11.016 1 91.44 104 PHE A N 1
ATOM 847 C CA . PHE A 1 104 ? 3.717 12.469 12.312 1 91.44 104 PHE A CA 1
ATOM 848 C C . PHE A 1 104 ? 3.027 11.578 13.336 1 91.44 104 PHE A C 1
ATOM 850 O O . PHE A 1 104 ? 3.355 11.625 14.523 1 91.44 104 PHE A O 1
ATOM 857 N N . SER A 1 105 ? 2.031 10.828 12.891 1 93.25 105 SER A N 1
ATOM 858 C CA . SER A 1 105 ? 1.276 9.969 13.797 1 93.25 105 SER A CA 1
ATOM 859 C C . SER A 1 105 ? 1.447 8.5 13.438 1 93.25 105 SER A C 1
ATOM 861 O O . SER A 1 105 ? 1.083 8.078 12.336 1 93.25 105 SER A O 1
ATOM 863 N N . HIS A 1 106 ? 1.895 7.742 14.352 1 91.31 106 HIS A N 1
ATOM 864 C CA . HIS A 1 106 ? 2.02 6.305 14.156 1 91.31 106 HIS A CA 1
ATOM 865 C C . HIS A 1 106 ? 0.652 5.645 14.016 1 91.31 106 HIS A C 1
ATOM 867 O O . HIS A 1 106 ? 0.461 4.781 13.156 1 91.31 106 HIS A O 1
ATOM 873 N N . ARG A 1 107 ? -0.287 6.047 14.82 1 92.88 107 ARG A N 1
ATOM 874 C CA . ARG A 1 107 ? -1.62 5.453 14.812 1 92.88 107 ARG A CA 1
ATOM 875 C C . ARG A 1 107 ? -2.322 5.699 13.477 1 92.88 107 ARG A C 1
ATOM 877 O O . ARG A 1 107 ? -2.867 4.77 12.875 1 92.88 107 ARG A O 1
ATOM 884 N N . ALA A 1 108 ? -2.314 6.926 13.062 1 96.44 108 ALA A N 1
ATOM 885 C CA . ALA A 1 108 ? -2.92 7.254 11.773 1 96.44 108 ALA A CA 1
ATOM 886 C C . ALA A 1 108 ? -2.199 6.539 10.633 1 96.44 108 ALA A C 1
ATOM 888 O O . ALA A 1 108 ? -2.838 6.051 9.695 1 96.44 108 ALA A O 1
ATOM 889 N N . ASP A 1 109 ? -0.905 6.445 10.781 1 95.56 109 ASP A N 1
ATOM 890 C CA . ASP A 1 109 ? -0.098 5.824 9.734 1 95.56 109 ASP A CA 1
ATOM 891 C C . ASP A 1 109 ? -0.406 4.332 9.617 1 95.56 109 ASP A C 1
ATOM 893 O O . ASP A 1 109 ? -0.422 3.783 8.508 1 95.56 109 ASP A O 1
ATOM 897 N N . GLU A 1 110 ? -0.605 3.707 10.711 1 95.12 110 GLU A N 1
ATOM 898 C CA . GLU A 1 110 ? -0.934 2.283 10.695 1 95.12 110 GLU A CA 1
ATOM 899 C C . GLU A 1 110 ? -2.232 2.021 9.938 1 95.12 110 GLU A C 1
ATOM 901 O O . GLU A 1 110 ? -2.334 1.05 9.188 1 95.12 110 GLU A O 1
ATOM 906 N N . ILE A 1 111 ? -3.193 2.836 10.164 1 97.69 111 ILE A N 1
ATOM 907 C CA . ILE A 1 111 ? -4.461 2.699 9.453 1 97.69 111 ILE A CA 1
ATOM 908 C C . ILE A 1 111 ? -4.254 2.984 7.969 1 97.69 111 ILE A C 1
ATOM 910 O O . ILE A 1 111 ? -4.781 2.268 7.117 1 97.69 111 ILE A O 1
ATOM 914 N N . TRP A 1 112 ? -3.467 4.043 7.668 1 98.06 112 TRP A N 1
ATOM 915 C CA . TRP A 1 112 ? -3.166 4.379 6.281 1 98.06 112 TRP A CA 1
ATOM 916 C C . TRP A 1 112 ? -2.506 3.205 5.566 1 98.06 112 TRP A C 1
ATOM 918 O O . TRP A 1 112 ? -2.838 2.902 4.418 1 98.06 112 TRP A O 1
ATOM 928 N N . HIS A 1 113 ? -1.582 2.549 6.227 1 96.69 113 HIS A N 1
ATOM 929 C CA . HIS A 1 113 ? -0.918 1.373 5.676 1 96.69 113 HIS A CA 1
ATOM 930 C C . HIS A 1 113 ? -1.931 0.303 5.285 1 96.69 113 HIS A C 1
ATOM 932 O O . HIS A 1 113 ? -1.809 -0.313 4.223 1 96.69 113 HIS A O 1
ATOM 938 N N . GLU A 1 114 ? -2.875 0.084 6.141 1 96.5 114 GLU A N 1
ATOM 939 C CA . GLU A 1 114 ? -3.895 -0.913 5.832 1 96.5 114 GLU A CA 1
ATOM 940 C C . GLU A 1 114 ? -4.742 -0.482 4.637 1 96.5 114 GLU A C 1
ATOM 942 O O . GLU A 1 114 ? -5.172 -1.319 3.84 1 96.5 114 GLU A O 1
ATOM 947 N N . MET A 1 115 ? -4.98 0.792 4.551 1 97.69 115 MET A N 1
ATOM 948 C CA . MET A 1 115 ? -5.699 1.302 3.385 1 97.69 115 MET A CA 1
ATOM 949 C C . MET A 1 115 ? -4.957 0.963 2.098 1 97.69 115 MET A C 1
ATOM 951 O O . MET A 1 115 ? -5.574 0.566 1.106 1 97.69 115 MET A O 1
ATOM 955 N N . LEU A 1 116 ? -3.672 1.077 2.123 1 97.38 116 LEU A N 1
ATOM 956 C CA . LEU A 1 116 ? -2.83 0.896 0.945 1 97.38 116 LEU A CA 1
ATOM 957 C C . LEU A 1 116 ? -2.861 -0.554 0.474 1 97.38 116 LEU A C 1
ATOM 959 O O . LEU A 1 116 ? -2.521 -0.845 -0.675 1 97.38 116 LEU A O 1
ATOM 963 N N . MET A 1 117 ? -3.217 -1.43 1.365 1 96.31 117 MET A N 1
ATOM 964 C CA . MET A 1 117 ? -3.266 -2.844 1.005 1 96.31 117 MET A CA 1
ATOM 965 C C . MET A 1 117 ? -4.387 -3.111 0.005 1 96.31 117 MET A C 1
ATOM 967 O O . MET A 1 117 ? -4.336 -4.09 -0.744 1 96.31 117 MET A O 1
ATOM 971 N N . PHE A 1 118 ? -5.414 -2.287 0.053 1 95.75 118 PHE A N 1
ATOM 972 C CA . PHE A 1 118 ? -6.523 -2.363 -0.888 1 95.75 118 PHE A CA 1
ATOM 973 C C . PHE A 1 118 ? -6.293 -1.434 -2.072 1 95.75 118 PHE A C 1
ATOM 975 O O . PHE A 1 118 ? -6.98 -0.42 -2.217 1 95.75 118 PHE A O 1
ATOM 982 N N . THR A 1 119 ? -5.395 -1.84 -2.965 1 95.75 119 THR A N 1
ATOM 983 C CA . THR A 1 119 ? -4.848 -0.903 -3.939 1 95.75 119 THR A CA 1
ATOM 984 C C . THR A 1 119 ? -5.938 -0.391 -4.871 1 95.75 119 THR A C 1
ATOM 986 O O . THR A 1 119 ? -5.918 0.771 -5.281 1 95.75 119 THR A O 1
ATOM 989 N N . ARG A 1 120 ? -6.945 -1.181 -5.188 1 94.88 120 ARG A N 1
ATOM 990 C CA . ARG A 1 120 ? -8.023 -0.733 -6.059 1 94.88 120 ARG A CA 1
ATOM 991 C C . ARG A 1 120 ? -8.891 0.311 -5.363 1 94.88 120 ARG A C 1
ATOM 993 O O . ARG A 1 120 ? -9.172 1.368 -5.934 1 94.88 120 ARG A O 1
ATOM 1000 N N . ASP A 1 121 ? -9.305 -0.029 -4.191 1 96.81 121 ASP A N 1
ATOM 1001 C CA . ASP A 1 121 ? -10.125 0.896 -3.42 1 96.81 121 ASP A CA 1
ATOM 1002 C C . ASP A 1 121 ? -9.359 2.186 -3.115 1 96.81 121 ASP A C 1
ATOM 1004 O O . ASP A 1 121 ? -9.938 3.273 -3.145 1 96.81 121 ASP A O 1
ATOM 1008 N N . TYR A 1 122 ? -8.086 2.031 -2.807 1 97.75 122 TYR A N 1
ATOM 1009 C CA . TYR A 1 122 ? -7.277 3.203 -2.496 1 97.75 122 TYR A CA 1
ATOM 1010 C C . TYR A 1 122 ? -7.137 4.105 -3.717 1 97.75 122 TYR A C 1
ATOM 1012 O O . TYR A 1 122 ? -7.191 5.332 -3.598 1 97.75 122 TYR A O 1
ATOM 1020 N N . GLU A 1 123 ? -6.91 3.482 -4.863 1 96.38 123 GLU A N 1
ATOM 1021 C CA . GLU A 1 123 ? -6.844 4.254 -6.102 1 96.38 123 GLU A CA 1
ATOM 1022 C C . GLU A 1 123 ? -8.148 5.004 -6.355 1 96.38 123 GLU A C 1
ATOM 1024 O O . GLU A 1 123 ? -8.133 6.188 -6.691 1 96.38 123 GLU A O 1
ATOM 1029 N N . LYS A 1 124 ? -9.242 4.316 -6.223 1 97.38 124 LYS A N 1
ATOM 1030 C CA . LYS A 1 124 ? -10.547 4.934 -6.418 1 97.38 124 LYS A CA 1
ATOM 1031 C C . LYS A 1 124 ? -10.758 6.094 -5.445 1 97.38 124 LYS A C 1
ATOM 1033 O O . LYS A 1 124 ? -11.195 7.172 -5.848 1 97.38 124 LYS A O 1
ATOM 1038 N N . PHE A 1 125 ? -10.477 5.867 -4.199 1 98.25 125 PHE A N 1
ATOM 1039 C CA . PHE A 1 125 ? -10.578 6.902 -3.174 1 98.25 125 PHE A CA 1
ATOM 1040 C C . PHE A 1 125 ? -9.742 8.117 -3.553 1 98.25 125 PHE A C 1
ATOM 1042 O O . PHE A 1 125 ? -10.25 9.242 -3.572 1 98.25 125 PHE A O 1
ATOM 1049 N N . SER A 1 126 ? -8.445 7.863 -3.846 1 97.75 126 SER A N 1
ATOM 1050 C CA . SER A 1 126 ? -7.504 8.945 -4.098 1 97.75 126 SER A CA 1
ATOM 1051 C C . SER A 1 126 ? -7.906 9.75 -5.328 1 97.75 126 SER A C 1
ATOM 1053 O O . SER A 1 126 ? -7.918 10.984 -5.297 1 97.75 126 SER A O 1
ATOM 1055 N N . LYS A 1 127 ? -8.312 9.07 -6.34 1 96.81 127 LYS A N 1
ATOM 1056 C CA . LYS A 1 127 ? -8.703 9.758 -7.566 1 96.81 127 LYS A CA 1
ATOM 1057 C C . LYS A 1 127 ? -10.016 10.516 -7.375 1 96.81 127 LYS A C 1
ATOM 1059 O O . LYS A 1 127 ? -10.203 11.594 -7.934 1 96.81 127 LYS A O 1
ATOM 1064 N N . GLY A 1 128 ? -10.898 9.953 -6.641 1 97.44 128 GLY A N 1
ATOM 1065 C CA . GLY A 1 128 ? -12.156 10.625 -6.352 1 97.44 128 GLY A CA 1
ATOM 1066 C C . GLY A 1 128 ? -11.984 11.883 -5.523 1 97.44 128 GLY A C 1
ATOM 1067 O O . GLY A 1 128 ? -12.695 12.875 -5.727 1 97.44 128 GLY A O 1
ATOM 1068 N N . PHE A 1 129 ? -10.984 11.836 -4.617 1 97.81 129 PHE A N 1
ATOM 1069 C CA . PHE A 1 129 ? -10.82 12.945 -3.686 1 97.81 129 PHE A CA 1
ATOM 1070 C C . PHE A 1 129 ? -9.82 13.961 -4.227 1 97.81 129 PHE A C 1
ATOM 1072 O O . PHE A 1 129 ? -10.047 15.172 -4.133 1 97.81 129 PHE A O 1
ATOM 1079 N N . TYR A 1 130 ? -8.711 13.5 -4.848 1 96.94 130 TYR A N 1
ATOM 1080 C CA . TYR A 1 130 ? -7.609 14.383 -5.227 1 96.94 130 TYR A CA 1
ATOM 1081 C C . TYR A 1 130 ? -7.539 14.539 -6.742 1 96.94 130 TYR A C 1
ATOM 1083 O O . TYR A 1 130 ? -6.773 15.367 -7.246 1 96.94 130 TYR A O 1
ATOM 1091 N N . HIS A 1 131 ? -8.328 13.711 -7.52 1 95.31 131 HIS A N 1
ATOM 1092 C CA . HIS A 1 131 ? -8.195 13.594 -8.969 1 95.31 131 HIS A CA 1
ATOM 1093 C C . HIS A 1 131 ? -6.852 12.984 -9.352 1 95.31 131 HIS A C 1
ATOM 1095 O O . HIS A 1 131 ? -6.41 13.117 -10.492 1 95.31 131 HIS A O 1
ATOM 1101 N N . ASP A 1 132 ? -6.184 12.43 -8.281 1 93.44 132 ASP A N 1
ATOM 1102 C CA . ASP A 1 132 ? -4.883 11.781 -8.422 1 93.44 132 ASP A CA 1
ATOM 1103 C C . ASP A 1 132 ? -4.672 10.742 -7.324 1 93.44 132 ASP A C 1
ATOM 1105 O O . ASP A 1 132 ? -5.504 10.602 -6.426 1 93.44 132 ASP A O 1
ATOM 1109 N N . LEU A 1 133 ? -3.535 10.008 -7.512 1 93.81 133 LEU A N 1
ATOM 1110 C CA . LEU A 1 133 ? -3.16 9.094 -6.441 1 93.81 133 LEU A CA 1
ATOM 1111 C C . LEU A 1 133 ? -2.393 9.82 -5.348 1 93.81 133 LEU A C 1
ATOM 1113 O O . LEU A 1 133 ? -1.415 10.523 -5.629 1 93.81 133 LEU A O 1
ATOM 1117 N N . LEU A 1 134 ? -2.844 9.773 -4.121 1 96.38 134 LEU A N 1
ATOM 1118 C CA . LEU A 1 134 ? -2.018 10.227 -3.008 1 96.38 134 LEU A CA 1
ATOM 1119 C C . LEU A 1 134 ? -0.914 9.211 -2.705 1 96.38 134 LEU A C 1
ATOM 1121 O O . LEU A 1 134 ? -1.191 8.094 -2.264 1 96.38 134 LEU A O 1
ATOM 1125 N N . HIS A 1 135 ? 0.275 9.609 -2.9 1 95.62 135 HIS A N 1
ATOM 1126 C CA . HIS A 1 135 ? 1.389 8.68 -2.74 1 95.62 135 HIS A CA 1
ATOM 1127 C C . HIS A 1 135 ? 1.861 8.633 -1.29 1 95.62 135 HIS A C 1
ATOM 1129 O O . HIS A 1 135 ? 1.856 9.648 -0.597 1 95.62 135 HIS A O 1
ATOM 1135 N N . HIS A 1 136 ? 2.193 7.531 -0.842 1 94.81 136 HIS A N 1
ATOM 1136 C CA . HIS A 1 136 ? 2.826 7.242 0.441 1 94.81 136 HIS A CA 1
ATOM 1137 C C . HIS A 1 136 ? 4.305 6.91 0.264 1 94.81 136 HIS A C 1
ATOM 1139 O O . HIS A 1 136 ? 4.66 6.074 -0.569 1 94.81 136 HIS A O 1
ATOM 1145 N N . THR A 1 137 ? 5.16 7.492 1.008 1 89.94 137 THR A N 1
ATOM 1146 C CA . THR A 1 137 ? 6.594 7.23 0.972 1 89.94 137 THR A CA 1
ATOM 1147 C C . THR A 1 137 ? 7.141 7.023 2.381 1 89.94 137 THR A C 1
ATOM 1149 O O . THR A 1 137 ? 7.16 7.957 3.188 1 89.94 137 THR A O 1
ATOM 1152 N N . PRO A 1 138 ? 7.625 5.797 2.605 1 88.25 138 PRO A N 1
ATOM 1153 C CA . PRO A 1 138 ? 8.227 5.578 3.924 1 88.25 138 PRO A CA 1
ATOM 1154 C C . PRO A 1 138 ? 9.461 6.441 4.156 1 88.25 138 PRO A C 1
ATOM 1156 O O . PRO A 1 138 ? 10.234 6.684 3.227 1 88.25 138 PRO A O 1
ATOM 1159 N N . ASN A 1 139 ? 9.555 6.949 5.297 1 75.69 139 ASN A N 1
ATOM 1160 C CA . ASN A 1 139 ? 10.797 7.613 5.668 1 75.69 139 ASN A CA 1
ATOM 1161 C C . ASN A 1 139 ? 11.867 6.609 6.074 1 75.69 139 ASN A C 1
ATOM 1163 O O . ASN A 1 139 ? 11.68 5.836 7.016 1 75.69 139 ASN A O 1
ATOM 1167 N N . MET A 1 140 ? 12.82 6.59 5.238 1 67.62 140 MET A N 1
ATOM 1168 C CA . MET A 1 140 ? 13.875 5.625 5.504 1 67.62 140 MET A CA 1
ATOM 1169 C C . MET A 1 140 ? 14.836 6.148 6.57 1 67.62 140 MET A C 1
ATOM 1171 O O . MET A 1 140 ? 15.578 5.375 7.176 1 67.62 140 MET A O 1
ATOM 1175 N N . ASP A 1 141 ? 14.859 7.527 6.652 1 59.56 141 ASP A N 1
ATOM 1176 C CA . ASP A 1 141 ? 15.664 8.133 7.711 1 59.56 141 ASP A CA 1
ATOM 1177 C C . ASP A 1 141 ? 14.789 8.578 8.883 1 59.56 141 ASP A C 1
ATOM 1179 O O . ASP A 1 141 ? 13.633 8.961 8.688 1 59.56 141 ASP A O 1
ATOM 1183 N N . SER A 1 142 ? 14.945 8.133 10.086 1 49.44 142 SER A N 1
ATOM 1184 C CA . SER A 1 142 ? 14.148 8.266 11.305 1 49.44 142 SER A CA 1
ATOM 1185 C C . SER A 1 142 ? 13.898 9.734 11.633 1 49.44 142 SER A C 1
ATOM 1187 O O . SER A 1 142 ? 13.008 10.055 12.422 1 49.44 142 SER A O 1
ATOM 1189 N N . THR A 1 143 ? 14.664 10.711 11.258 1 49.22 143 THR A N 1
ATOM 1190 C CA . THR A 1 143 ? 14.508 11.961 11.992 1 49.22 143 THR A CA 1
ATOM 1191 C C . THR A 1 143 ? 13.703 12.969 11.172 1 49.22 143 THR A C 1
ATOM 1193 O O . THR A 1 143 ? 14.078 13.297 10.047 1 49.22 143 THR A O 1
ATOM 1196 N N . PRO A 1 144 ? 12.477 13.117 11.602 1 52.59 144 PRO A N 1
ATOM 1197 C CA . PRO A 1 144 ? 11.773 14.227 10.953 1 52.59 144 PRO A CA 1
ATOM 1198 C C . PRO A 1 144 ? 12.562 15.531 10.984 1 52.59 144 PRO A C 1
ATOM 1200 O O . PRO A 1 144 ? 13.344 15.758 11.914 1 52.59 144 PRO A O 1
ATOM 1203 N N . ILE A 1 145 ? 12.422 16.297 9.906 1 56.12 145 ILE A N 1
ATOM 1204 C CA . ILE A 1 145 ? 13.023 17.625 9.945 1 56.12 145 ILE A CA 1
ATOM 1205 C C . ILE A 1 145 ? 12.188 18.547 10.844 1 56.12 145 ILE A C 1
ATOM 1207 O O . ILE A 1 145 ? 10.992 18.734 10.594 1 56.12 145 ILE A O 1
ATOM 1211 N N . PRO A 1 146 ? 12.664 19 12.008 1 57.75 146 PRO A N 1
ATOM 1212 C CA . PRO A 1 146 ? 11.961 19.812 13.008 1 57.75 146 PRO A CA 1
ATOM 1213 C C . PRO A 1 146 ? 11.148 20.938 12.383 1 57.75 146 PRO A C 1
ATOM 1215 O O . PRO A 1 146 ? 10.016 21.188 12.797 1 57.75 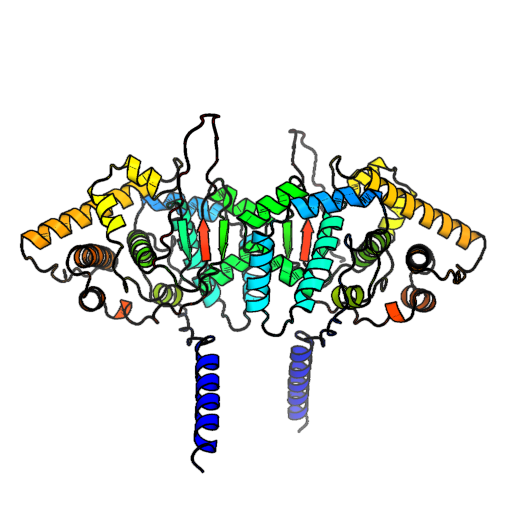146 PRO A O 1
ATOM 1218 N N . GLY A 1 147 ? 11.609 21.547 11.344 1 62.75 147 GLY A N 1
ATOM 1219 C CA . GLY A 1 147 ? 10.945 22.703 10.773 1 62.75 147 GLY A CA 1
ATOM 1220 C C . GLY A 1 147 ? 9.672 22.359 10.031 1 62.75 147 GLY A C 1
ATOM 1221 O O . GLY A 1 147 ? 8.711 23.125 10.055 1 62.75 147 GLY A O 1
ATOM 1222 N N . GLU A 1 148 ? 9.516 21.203 9.602 1 80.25 148 GLU A N 1
ATOM 1223 C CA . GLU A 1 148 ? 8.328 20.797 8.859 1 80.25 148 GLU A CA 1
ATOM 1224 C C . GLU A 1 148 ? 7.188 20.422 9.812 1 80.25 148 GLU A C 1
ATOM 1226 O O . GLU A 1 148 ? 6.016 20.656 9.508 1 80.25 148 GLU A O 1
ATOM 1231 N N . ARG A 1 149 ? 7.461 20.172 11.008 1 89.88 149 ARG A N 1
ATOM 1232 C CA . ARG A 1 149 ? 6.465 19.781 12 1 89.88 149 ARG A CA 1
ATOM 1233 C C . ARG A 1 149 ? 5.66 21 12.469 1 89.88 149 ARG A C 1
ATOM 1235 O O . ARG A 1 149 ? 4.434 20.922 12.586 1 89.88 149 ARG A O 1
ATOM 1242 N N . ALA A 1 150 ? 6.324 22.109 12.68 1 92.31 150 ALA A N 1
ATOM 1243 C CA . ALA A 1 150 ? 5.633 23.281 13.18 1 92.31 150 ALA A CA 1
ATOM 1244 C C . ALA A 1 150 ? 4.684 23.859 12.125 1 92.31 150 ALA A C 1
ATOM 1246 O O . ALA A 1 150 ? 3.623 24.391 12.453 1 92.31 150 ALA A O 1
ATOM 1247 N N . PHE A 1 151 ? 5.152 23.812 10.898 1 94.56 151 PHE A N 1
ATOM 1248 C CA . PHE A 1 151 ? 4.254 24.25 9.828 1 94.56 151 PHE A CA 1
ATOM 1249 C C . PHE A 1 151 ? 3.027 23.344 9.758 1 94.56 151 PHE A C 1
ATOM 1251 O O . PHE A 1 151 ? 1.907 23.828 9.578 1 94.56 151 PHE A O 1
ATOM 1258 N N . PHE A 1 152 ? 3.238 22.062 9.898 1 95.38 152 PHE A N 1
ATOM 1259 C CA . PHE A 1 152 ? 2.135 21.109 10.023 1 95.38 152 PHE A CA 1
ATOM 1260 C C . PHE A 1 152 ? 1.202 21.516 11.156 1 95.38 152 PHE A C 1
ATOM 1262 O O . PHE A 1 152 ? -0.016 21.562 10.984 1 95.38 152 PHE A O 1
ATOM 1269 N N . ASP A 1 153 ? 1.745 21.766 12.289 1 94.88 153 ASP A N 1
ATOM 1270 C CA . ASP A 1 153 ? 0.971 22.156 13.469 1 94.88 153 ASP A CA 1
ATOM 1271 C C . ASP A 1 153 ? 0.128 23.391 13.18 1 94.88 153 ASP A C 1
ATOM 1273 O O . ASP A 1 153 ? -1.048 23.453 13.547 1 94.88 153 ASP A O 1
ATOM 1277 N N . TRP A 1 154 ? 0.768 24.328 12.555 1 95.94 154 TRP A N 1
ATOM 1278 C CA . TRP A 1 154 ? 0.091 25.594 12.281 1 95.94 154 TRP A CA 1
ATOM 1279 C C . TRP A 1 154 ? -1.102 25.375 11.352 1 95.94 154 TRP A C 1
ATOM 1281 O O . TRP A 1 154 ? -2.197 25.875 11.617 1 95.94 154 TRP A O 1
ATOM 1291 N N . VAL A 1 155 ? -0.868 24.609 10.242 1 97.19 155 VAL A N 1
ATOM 1292 C CA . VAL A 1 155 ? -1.957 24.359 9.312 1 97.19 155 VAL A CA 1
ATOM 1293 C C . VAL A 1 155 ? -3.062 23.562 10.008 1 97.19 155 VAL A C 1
ATOM 1295 O O . VAL A 1 155 ? -4.246 23.875 9.859 1 97.19 155 VAL A O 1
ATOM 1298 N N . PHE A 1 156 ? -2.67 22.594 10.781 1 97 156 PHE A N 1
ATOM 1299 C CA . PHE A 1 156 ? -3.615 21.719 11.477 1 97 156 PHE A CA 1
ATOM 1300 C C . PHE A 1 156 ? -4.527 22.531 12.391 1 97 156 PHE A C 1
ATOM 1302 O O . PHE A 1 156 ? -5.754 22.422 12.312 1 97 156 PHE A O 1
ATOM 1309 N N . ILE A 1 157 ? -4.004 23.422 13.188 1 94.44 157 ILE A N 1
ATOM 1310 C CA . ILE A 1 157 ? -4.785 24.172 14.18 1 94.44 157 ILE A CA 1
ATOM 1311 C C . ILE A 1 157 ? -5.586 25.266 13.484 1 94.44 157 ILE A C 1
ATOM 1313 O O . ILE A 1 157 ? -6.57 25.766 14.039 1 94.44 157 ILE A O 1
ATOM 1317 N N . SER A 1 158 ? -5.117 25.672 12.336 1 95.94 158 SER A N 1
ATOM 1318 C CA . SER A 1 158 ? -5.852 26.672 11.562 1 95.94 158 SER A CA 1
ATOM 1319 C C . SER A 1 158 ? -7.102 26.078 10.93 1 95.94 158 SER A C 1
ATOM 1321 O O . SER A 1 158 ? -8.031 26.797 10.57 1 95.94 158 SER A O 1
ATOM 1323 N N . LEU A 1 159 ? -7.098 24.719 10.781 1 97.12 159 LEU A N 1
ATOM 1324 C CA . LEU A 1 159 ? -8.203 24.047 10.102 1 97.12 159 LEU A CA 1
ATOM 1325 C C . LEU A 1 159 ? -9.125 23.359 11.102 1 97.12 159 LEU A C 1
ATOM 1327 O O . LEU A 1 159 ? -10.336 23.312 10.906 1 97.12 159 LEU A O 1
ATOM 1331 N N . PHE A 1 160 ? -8.477 22.812 12.148 1 96.94 160 PHE A N 1
ATOM 1332 C CA . PHE A 1 160 ? -9.242 21.875 12.961 1 96.94 160 PHE A CA 1
ATOM 1333 C C . PHE A 1 160 ? -9.156 22.25 14.438 1 96.94 160 PHE A C 1
ATOM 1335 O O . PHE A 1 160 ? -8.141 22.781 14.891 1 96.94 160 PHE A O 1
ATOM 1342 N N . GLU A 1 161 ? -10.195 21.891 15.18 1 92.81 161 GLU A N 1
ATOM 1343 C CA . GLU A 1 161 ? -10.133 21.953 16.641 1 92.81 161 GLU A CA 1
ATOM 1344 C C . GLU A 1 161 ? -9.234 20.859 17.203 1 92.81 161 GLU A C 1
ATOM 1346 O O . GLU A 1 161 ? -9.227 19.734 16.703 1 92.81 161 GLU A O 1
ATOM 1351 N N . ILE A 1 162 ? -8.531 21.203 18.188 1 91.56 162 ILE A N 1
ATOM 1352 C CA . ILE A 1 162 ? -7.652 20.234 18.844 1 91.56 162 ILE A CA 1
ATOM 1353 C C . ILE A 1 162 ? -8.383 19.594 20.031 1 91.56 162 ILE A C 1
ATOM 1355 O O . ILE A 1 162 ? -8.953 20.297 20.875 1 91.56 162 ILE A O 1
ATOM 1359 N N . THR A 1 163 ? -8.367 18.312 20.078 1 91.06 163 THR A N 1
ATOM 1360 C CA . THR A 1 163 ? -8.961 17.562 21.188 1 91.06 163 THR A CA 1
ATOM 1361 C C . THR A 1 163 ? -7.887 16.828 21.984 1 91.06 163 THR A C 1
ATOM 1363 O O . THR A 1 163 ? -6.719 16.797 21.578 1 91.06 163 THR A O 1
ATOM 1366 N N . GLU A 1 164 ? -8.297 16.297 23.109 1 90.31 164 GLU A N 1
ATOM 1367 C CA . GLU A 1 164 ? -7.391 15.484 23.906 1 90.31 164 GLU A CA 1
ATOM 1368 C C . GLU A 1 164 ? -6.859 14.305 23.109 1 90.31 164 GLU A C 1
ATOM 1370 O O . GLU A 1 164 ? -5.668 13.992 23.156 1 90.31 164 GLU A O 1
ATOM 1375 N N . ASN A 1 165 ? -7.738 13.68 22.375 1 94.69 165 ASN A N 1
ATOM 1376 C CA . ASN A 1 165 ? -7.324 12.539 21.547 1 94.69 165 ASN A CA 1
ATOM 1377 C C . ASN A 1 165 ? -6.438 12.977 20.391 1 94.69 165 ASN A C 1
ATOM 1379 O O . ASN A 1 165 ? -5.543 12.242 19.969 1 94.69 165 ASN A O 1
ATOM 1383 N N . SER A 1 166 ? -6.672 14.203 19.875 1 94.5 166 SER A N 1
ATOM 1384 C CA . SER A 1 166 ? -5.777 14.727 18.844 1 94.5 166 SER A CA 1
ATOM 1385 C C . SER A 1 166 ? -4.336 14.773 19.344 1 94.5 166 SER A C 1
ATOM 1387 O O . SER A 1 166 ? -3.42 14.344 18.641 1 94.5 166 SER A O 1
ATOM 1389 N N . ARG A 1 167 ? -4.199 15.234 20.531 1 91.12 167 ARG A N 1
ATOM 1390 C CA . ARG A 1 167 ? -2.865 15.367 21.109 1 91.12 167 ARG A CA 1
ATOM 1391 C C . ARG A 1 167 ? -2.24 13.992 21.359 1 91.12 167 ARG A C 1
ATOM 1393 O O . ARG A 1 167 ? -1.029 13.82 21.203 1 91.12 167 ARG A O 1
ATOM 1400 N N . ALA A 1 168 ? -3.061 13.094 21.766 1 92.44 168 ALA A N 1
ATOM 1401 C CA . ALA A 1 168 ? -2.568 11.742 22 1 92.44 168 ALA A CA 1
ATOM 1402 C C . ALA A 1 168 ? -2.105 11.094 20.688 1 92.44 168 ALA A C 1
ATOM 1404 O O . ALA A 1 168 ? -1.157 10.305 20.688 1 92.44 168 ALA A O 1
ATOM 1405 N N . ILE A 1 169 ? -2.721 11.438 19.609 1 95.56 169 ILE A N 1
ATOM 1406 C CA . ILE A 1 169 ? -2.473 10.781 18.328 1 95.56 169 ILE A CA 1
ATOM 1407 C C . ILE A 1 169 ? -1.325 11.477 17.594 1 95.56 169 ILE A C 1
ATOM 1409 O O . ILE A 1 169 ? -0.469 10.812 17 1 95.56 169 ILE A O 1
ATOM 1413 N N . TRP A 1 170 ? -1.261 12.82 17.688 1 94.31 170 TRP A N 1
ATOM 1414 C CA . TRP A 1 170 ? -0.29 13.586 16.906 1 94.31 170 TRP A CA 1
ATOM 1415 C C . TRP A 1 170 ? 0.899 13.992 17.766 1 94.31 170 TRP A C 1
ATOM 1417 O O . TRP A 1 170 ? 1.942 14.398 17.25 1 94.31 170 TRP A O 1
ATOM 1427 N N . GLY A 1 171 ? 0.746 13.875 19.094 1 89.44 171 GLY A N 1
ATOM 1428 C CA . GLY A 1 171 ? 1.738 14.453 20 1 89.44 171 GLY A CA 1
ATOM 1429 C C . GLY A 1 171 ? 1.501 15.922 20.281 1 89.44 171 GLY A C 1
ATOM 1430 O O . GLY A 1 171 ? 0.539 16.516 19.781 1 89.44 171 GLY A O 1
ATOM 1431 N N . CYS A 1 172 ? 2.4 16.453 21.031 1 86.31 172 CYS A N 1
ATOM 1432 C CA . CYS A 1 172 ? 2.279 17.859 21.406 1 86.31 172 CYS A CA 1
ATOM 1433 C C . CYS A 1 172 ? 2.504 18.766 20.219 1 86.31 172 CYS A C 1
ATOM 1435 O O . CYS A 1 172 ? 3.377 18.516 19.391 1 86.31 172 CYS A O 1
ATOM 1437 N N . PHE A 1 173 ? 1.738 19.75 20.172 1 89.19 173 PHE A N 1
ATOM 1438 C CA . PHE A 1 173 ? 1.851 20.719 19.109 1 89.19 173 PHE A CA 1
ATOM 1439 C C . PHE A 1 173 ? 2.812 21.844 19.484 1 89.19 173 PHE A C 1
ATOM 1441 O O . PHE A 1 173 ? 2.922 22.203 20.656 1 89.19 173 PHE A O 1
ATOM 1448 N N . PHE A 1 174 ? 3.518 22.344 18.484 1 88.69 174 PHE A N 1
ATOM 1449 C CA . PHE A 1 174 ? 4.379 23.516 18.578 1 88.69 174 PHE A CA 1
ATOM 1450 C C . PHE A 1 174 ? 5.496 23.297 19.578 1 88.69 174 PHE A C 1
ATOM 1452 O O . PHE A 1 174 ? 5.727 24.141 20.453 1 88.69 174 PHE A O 1
ATOM 1459 N N . GLN A 1 175 ? 6.086 22.234 19.453 1 86.81 175 GLN A N 1
ATOM 1460 C CA . GLN A 1 175 ? 7.285 21.938 20.234 1 86.81 175 GLN A CA 1
ATOM 1461 C C . GLN A 1 175 ? 8.531 22.531 19.578 1 86.81 175 GLN A C 1
ATOM 1463 O O . GLN A 1 175 ? 9.562 22.688 20.234 1 86.81 175 GLN A O 1
ATOM 1468 N N . ASN A 1 176 ? 8.383 22.828 18.297 1 87.75 176 ASN A N 1
ATOM 1469 C CA . ASN A 1 176 ? 9.445 23.453 17.516 1 87.75 176 ASN A CA 1
ATOM 1470 C C . ASN A 1 176 ? 8.945 24.672 16.75 1 87.75 176 ASN A C 1
ATOM 1472 O O . ASN A 1 176 ? 7.754 24.766 16.438 1 87.75 176 ASN A O 1
ATOM 1476 N N . PRO A 1 177 ? 9.891 25.594 16.547 1 93.12 177 PRO A N 1
ATOM 1477 C CA . PRO A 1 177 ? 9.477 26.766 15.773 1 93.12 177 PRO A CA 1
ATOM 1478 C C . PRO A 1 177 ? 9.242 26.438 14.297 1 93.12 177 PRO A C 1
ATOM 1480 O O . PRO A 1 177 ? 9.805 25.484 13.773 1 93.12 177 PRO A O 1
ATOM 1483 N N . ILE A 1 178 ? 8.438 27.266 13.727 1 94.88 178 ILE A N 1
ATOM 1484 C CA . ILE A 1 178 ? 8.266 27.172 12.281 1 94.88 178 ILE A CA 1
ATOM 1485 C C . ILE A 1 178 ? 9.562 27.594 11.586 1 94.88 178 ILE A C 1
ATOM 1487 O O . ILE A 1 178 ? 10.195 28.578 11.969 1 94.88 178 ILE A O 1
ATOM 1491 N N . LYS A 1 179 ? 9.93 26.859 10.602 1 93.62 179 LYS A N 1
ATOM 1492 C CA . LYS A 1 179 ? 11.156 27.172 9.875 1 93.62 179 LYS A CA 1
ATOM 1493 C C . LYS A 1 179 ? 11.148 28.609 9.367 1 93.62 179 LYS A C 1
ATOM 1495 O O . LYS A 1 179 ? 10.156 29.078 8.797 1 93.62 179 LYS A O 1
ATOM 1500 N N . ARG A 1 180 ? 12.273 29.266 9.523 1 94.12 180 ARG A N 1
ATOM 1501 C CA . ARG A 1 180 ? 12.398 30.672 9.156 1 94.12 180 ARG A CA 1
ATOM 1502 C C . ARG A 1 180 ? 12.141 30.875 7.672 1 94.12 180 ARG A C 1
ATOM 1504 O O . ARG A 1 180 ? 11.5 31.859 7.281 1 94.12 180 ARG A O 1
ATOM 1511 N N . GLN A 1 181 ? 12.578 29.984 6.93 1 95.06 181 GLN A N 1
ATOM 1512 C CA . GLN A 1 181 ? 12.422 30.094 5.48 1 95.06 181 GLN A CA 1
ATOM 1513 C C . GLN A 1 181 ? 10.953 30.156 5.086 1 95.06 181 GLN A C 1
ATOM 1515 O O . GLN A 1 181 ? 10.578 30.875 4.16 1 95.06 181 GLN A O 1
ATOM 1520 N N . ILE A 1 182 ? 10.141 29.406 5.754 1 96.25 182 ILE A N 1
ATOM 1521 C CA . ILE A 1 182 ? 8.711 29.391 5.461 1 96.25 182 ILE A CA 1
ATOM 1522 C C . ILE A 1 182 ? 8.102 30.75 5.785 1 96.25 182 ILE A C 1
ATOM 1524 O O . ILE A 1 182 ? 7.371 31.312 4.969 1 96.25 182 ILE A O 1
ATOM 1528 N N . LEU A 1 183 ? 8.414 31.234 6.93 1 97.12 183 LEU A N 1
ATOM 1529 C CA . LEU A 1 183 ? 7.883 32.531 7.352 1 97.12 183 LEU A CA 1
ATOM 1530 C C . LEU A 1 183 ? 8.352 33.625 6.418 1 97.12 183 LEU A C 1
ATOM 1532 O O . LEU A 1 183 ? 7.574 34.531 6.062 1 97.12 183 LEU A O 1
ATOM 1536 N N . ASP A 1 184 ? 9.602 33.594 6.023 1 97.44 184 ASP A N 1
ATOM 1537 C CA . ASP A 1 184 ? 10.133 34.562 5.074 1 97.44 184 ASP A CA 1
ATOM 1538 C C . ASP A 1 184 ? 9.406 34.5 3.736 1 97.44 184 ASP A C 1
ATOM 1540 O O . ASP A 1 184 ? 9.086 35.5 3.129 1 97.44 184 ASP A O 1
ATOM 1544 N N . ASP A 1 185 ? 9.18 33.281 3.287 1 97.62 185 ASP A N 1
ATOM 1545 C CA . ASP A 1 185 ? 8.453 33.094 2.039 1 97.62 185 ASP A CA 1
ATOM 1546 C C . ASP A 1 185 ? 7.066 33.719 2.105 1 97.62 185 ASP A C 1
ATOM 1548 O O . ASP A 1 185 ? 6.66 34.438 1.184 1 97.62 185 ASP A O 1
ATOM 1552 N N . PHE A 1 186 ? 6.387 33.5 3.221 1 98 186 PHE A N 1
ATOM 1553 C CA . PHE A 1 186 ? 5.027 34.031 3.344 1 98 186 PHE A CA 1
ATOM 1554 C C . PHE A 1 186 ? 5.031 35.531 3.52 1 98 186 PHE A C 1
ATOM 1556 O O . PHE A 1 186 ? 4.023 36.188 3.252 1 98 186 PHE A O 1
ATOM 1563 N N . LYS A 1 187 ? 6.078 36.062 3.967 1 97.06 187 LYS A N 1
ATOM 1564 C CA . LYS A 1 187 ? 6.215 37.5 4.125 1 97.06 187 LYS A CA 1
ATOM 1565 C C . LYS A 1 187 ? 6.434 38.188 2.781 1 97.06 187 LYS A C 1
ATOM 1567 O O . LYS A 1 187 ? 5.879 39.25 2.523 1 97.06 187 LYS A O 1
ATOM 1572 N N . VAL A 1 188 ? 7.176 37.562 1.875 1 97.75 188 VAL A N 1
ATOM 1573 C CA . VAL A 1 188 ? 7.711 38.281 0.724 1 97.75 188 VAL A CA 1
ATOM 1574 C C . VAL A 1 188 ? 7.004 37.812 -0.549 1 97.75 188 VAL A C 1
ATOM 1576 O O . VAL A 1 188 ? 6.746 38.625 -1.449 1 97.75 188 VAL A O 1
ATOM 1579 N N . LEU A 1 189 ? 6.664 36.531 -0.644 1 98.19 189 LEU A N 1
ATOM 1580 C CA . LEU A 1 189 ? 6.152 36 -1.896 1 98.19 189 LEU A CA 1
ATOM 1581 C C . LEU A 1 189 ? 4.699 36.406 -2.115 1 98.19 189 LEU A C 1
ATOM 1583 O O . LEU A 1 189 ? 3.967 36.656 -1.154 1 98.19 189 LEU A O 1
ATOM 1587 N N . SER A 1 190 ? 4.324 36.438 -3.371 1 98.06 190 SER A N 1
ATOM 1588 C CA . SER A 1 190 ? 2.941 36.719 -3.746 1 98.06 190 SER A CA 1
ATOM 1589 C C . SER A 1 190 ? 2.037 35.531 -3.471 1 98.06 190 SER A C 1
ATOM 1591 O O . SER A 1 190 ? 2.521 34.438 -3.248 1 98.06 190 SER A O 1
ATOM 1593 N N . GLU A 1 191 ? 0.785 35.781 -3.457 1 97.31 191 GLU A N 1
ATOM 1594 C CA . GLU A 1 191 ? -0.202 34.719 -3.271 1 97.31 191 GLU A CA 1
ATOM 1595 C C . GLU A 1 191 ? -0.007 33.594 -4.289 1 97.31 191 GLU A C 1
ATOM 1597 O O . GLU A 1 191 ? -0.026 32.438 -3.932 1 97.31 191 GLU A O 1
ATOM 1602 N N . ASP A 1 192 ? 0.247 33.938 -5.555 1 97 192 ASP A N 1
ATOM 1603 C CA . ASP A 1 192 ? 0.415 32.938 -6.621 1 97 192 ASP A CA 1
ATOM 1604 C C . ASP A 1 192 ? 1.682 32.125 -6.41 1 97 192 ASP A C 1
ATOM 1606 O O . ASP A 1 192 ? 1.69 30.906 -6.66 1 97 192 ASP A O 1
ATOM 1610 N N . GLU A 1 193 ? 2.707 32.781 -6.023 1 98 193 GLU A N 1
ATOM 1611 C CA . GLU A 1 193 ? 3.963 32.094 -5.766 1 98 193 GLU A CA 1
ATOM 1612 C C . GLU A 1 193 ? 3.82 31.109 -4.605 1 98 193 GLU A C 1
ATOM 1614 O O . GLU A 1 193 ? 4.363 30 -4.656 1 98 193 GLU A O 1
ATOM 1619 N N . LEU A 1 194 ? 3.08 31.516 -3.6 1 98.19 194 LEU A N 1
ATOM 1620 C CA . LEU A 1 194 ? 2.869 30.656 -2.439 1 98.19 194 LEU A CA 1
ATOM 1621 C C . LEU A 1 194 ? 2 29.469 -2.801 1 98.19 194 LEU A C 1
ATOM 1623 O O . LEU A 1 194 ? 2.258 28.344 -2.348 1 98.19 194 LEU A O 1
ATOM 1627 N N . LEU A 1 195 ? 0.982 29.703 -3.631 1 97.62 195 LEU A N 1
ATOM 1628 C CA . LEU A 1 195 ? 0.137 28.609 -4.102 1 97.62 195 LEU A CA 1
ATOM 1629 C C . LEU A 1 195 ? 0.963 27.562 -4.848 1 97.62 195 LEU A C 1
ATOM 1631 O O . LEU A 1 195 ? 0.763 26.359 -4.668 1 97.62 195 LEU A O 1
ATOM 1635 N N . THR A 1 196 ? 1.929 28 -5.617 1 96.31 196 THR A N 1
ATOM 1636 C CA . THR A 1 196 ? 2.764 27.109 -6.43 1 96.31 196 THR A CA 1
ATOM 1637 C C . THR A 1 196 ? 3.777 26.375 -5.559 1 96.31 196 THR A C 1
ATOM 1639 O O . THR A 1 196 ? 4.062 25.203 -5.793 1 96.31 196 THR A O 1
ATOM 1642 N N . LYS A 1 197 ? 4.242 27.016 -4.555 1 96 197 LYS A N 1
ATOM 1643 C CA . LYS A 1 197 ? 5.352 26.484 -3.777 1 96 197 LYS A CA 1
ATOM 1644 C C . LYS A 1 197 ? 4.855 25.531 -2.693 1 96 197 LYS A C 1
ATOM 1646 O O . LYS A 1 197 ? 5.465 24.484 -2.447 1 96 197 LYS A O 1
ATOM 1651 N N . TYR A 1 198 ? 3.691 25.844 -2.047 1 95.88 198 TYR A N 1
ATOM 1652 C CA . TYR A 1 198 ? 3.332 25.125 -0.828 1 95.88 198 TYR A CA 1
ATOM 1653 C C . TYR A 1 198 ? 2.049 24.328 -1.022 1 95.88 198 TYR A C 1
ATOM 1655 O O . TYR A 1 198 ? 1.753 23.422 -0.245 1 95.88 198 TYR A O 1
ATOM 1663 N N . PHE A 1 199 ? 1.251 24.641 -2.014 1 96.94 199 PHE A N 1
ATOM 1664 C CA . PHE A 1 199 ? -0.075 24.047 -2.146 1 96.94 199 PHE A CA 1
ATOM 1665 C C . PHE A 1 199 ? -0.172 23.219 -3.42 1 96.94 199 PHE A C 1
ATOM 1667 O O . PHE A 1 199 ? 0.638 23.375 -4.336 1 96.94 199 PHE A O 1
ATOM 1674 N N . ARG A 1 200 ? -1.132 22.266 -3.379 1 94.75 200 ARG A N 1
ATOM 1675 C CA . ARG A 1 200 ? -1.397 21.484 -4.582 1 94.75 200 ARG A CA 1
ATOM 1676 C C . ARG A 1 200 ? -1.729 22.391 -5.762 1 94.75 200 ARG A C 1
ATOM 1678 O O . ARG A 1 200 ? -2.508 23.344 -5.625 1 94.75 200 ARG A O 1
ATOM 1685 N N . ILE A 1 201 ? -1.117 21.984 -6.855 1 91.12 201 ILE A N 1
ATOM 1686 C CA . ILE A 1 201 ? -1.312 22.797 -8.047 1 91.12 201 ILE A CA 1
ATOM 1687 C C . ILE A 1 201 ? -2.582 22.359 -8.773 1 91.12 201 ILE A C 1
ATOM 1689 O O . ILE A 1 201 ? -2.525 21.547 -9.695 1 91.12 201 ILE A O 1
ATOM 1693 N N . ASN A 1 202 ? -3.621 22.766 -8.391 1 90.56 202 ASN A N 1
ATOM 1694 C CA . ASN A 1 202 ? -4.934 22.578 -9 1 90.56 202 ASN A CA 1
ATOM 1695 C C . ASN A 1 202 ? -5.918 23.656 -8.555 1 90.56 202 ASN A C 1
ATOM 1697 O O . ASN A 1 202 ? -5.578 24.516 -7.746 1 90.56 202 ASN A O 1
ATOM 1701 N N . ASP A 1 203 ? -7.027 23.688 -9.078 1 87.44 203 ASP A N 1
ATOM 1702 C CA . ASP A 1 203 ? -7.992 24.75 -8.805 1 87.44 203 ASP A CA 1
ATOM 1703 C C . ASP A 1 203 ? -8.953 24.344 -7.695 1 87.44 203 ASP A C 1
ATOM 1705 O O . ASP A 1 203 ? -9.93 25.047 -7.422 1 87.44 203 ASP A O 1
ATOM 1709 N N . ASP A 1 204 ? -8.602 23.25 -7.062 1 94.81 204 ASP A N 1
ATOM 1710 C CA . ASP A 1 204 ? -9.484 22.797 -5.988 1 94.81 204 ASP A CA 1
ATOM 1711 C C . ASP A 1 204 ? -9.25 23.609 -4.711 1 94.81 204 ASP A C 1
ATOM 1713 O O . ASP A 1 204 ? -8.109 23.938 -4.383 1 94.81 204 ASP A O 1
ATOM 1717 N N . TRP A 1 205 ? -10.242 24.031 -4.051 1 97.75 205 TRP A N 1
ATOM 1718 C CA . TRP A 1 205 ? -10.289 24.578 -2.701 1 97.75 205 TRP A CA 1
ATOM 1719 C C . TRP A 1 205 ? -9.484 25.875 -2.611 1 97.75 205 TRP A C 1
ATOM 1721 O O . TRP A 1 205 ? -8.797 26.109 -1.62 1 97.75 205 TRP A O 1
ATOM 1731 N N . LEU A 1 206 ? -9.492 26.641 -3.693 1 97.62 206 LEU A N 1
ATOM 1732 C CA . LEU A 1 206 ? -8.727 27.875 -3.76 1 97.62 206 LEU A CA 1
ATOM 1733 C C . LEU A 1 206 ? -9.102 28.797 -2.613 1 97.62 206 LEU A C 1
ATOM 1735 O O . LEU A 1 206 ? -8.234 29.484 -2.061 1 97.62 206 LEU A O 1
ATOM 1739 N N . GLU A 1 207 ? -10.32 28.781 -2.281 1 97.75 207 GLU A N 1
ATOM 1740 C CA . GLU A 1 207 ? -10.781 29.641 -1.196 1 97.75 207 GLU A CA 1
ATOM 1741 C C . GLU A 1 207 ? -10.078 29.297 0.116 1 97.75 207 GLU A C 1
ATOM 1743 O O . GLU A 1 207 ? -9.602 30.188 0.824 1 97.75 207 GLU A O 1
ATOM 1748 N N . VAL A 1 208 ? -10.055 28.047 0.432 1 98.44 208 VAL A N 1
ATOM 1749 C CA . VAL A 1 208 ? -9.43 27.594 1.673 1 98.44 208 VAL A CA 1
ATOM 1750 C C . VAL A 1 208 ? -7.926 27.844 1.615 1 98.44 208 VAL A C 1
ATOM 1752 O O . VAL A 1 208 ? -7.324 28.281 2.6 1 98.44 208 VAL A O 1
ATOM 1755 N N . LYS A 1 209 ? -7.289 27.625 0.473 1 98.44 209 LYS A N 1
ATOM 1756 C CA . LYS A 1 209 ? -5.859 27.875 0.291 1 98.44 209 LYS A CA 1
ATOM 1757 C C . LYS A 1 209 ? -5.527 29.344 0.533 1 98.44 209 LYS A C 1
ATOM 1759 O O . LYS A 1 209 ? -4.594 29.656 1.276 1 98.44 209 LYS A O 1
ATOM 1764 N N . LYS A 1 210 ? -6.281 30.156 -0.032 1 98.06 210 LYS A N 1
ATOM 1765 C CA . LYS A 1 210 ? -6.051 31.578 0.104 1 98.06 210 LYS A CA 1
ATOM 1766 C C . LYS A 1 210 ? -6.301 32.062 1.537 1 98.06 210 LYS A C 1
ATOM 1768 O O . LYS A 1 210 ? -5.609 32.938 2.033 1 98.06 210 LYS A O 1
ATOM 1773 N N . LEU A 1 211 ? -7.297 31.484 2.18 1 97.94 211 LEU A N 1
ATOM 1774 C CA . LEU A 1 211 ? -7.555 31.797 3.58 1 97.94 211 LEU A CA 1
ATOM 1775 C C . LEU A 1 211 ? -6.348 31.469 4.445 1 97.94 211 LEU A C 1
ATOM 1777 O O . LEU A 1 211 ? -5.984 32.25 5.336 1 97.94 211 LEU A O 1
ATOM 1781 N N . LEU A 1 212 ? -5.746 30.328 4.184 1 98 212 LEU A N 1
ATOM 1782 C CA . LEU A 1 212 ? -4.562 29.922 4.941 1 98 212 LEU A CA 1
ATOM 1783 C C . LEU A 1 212 ? -3.398 30.875 4.676 1 98 212 LEU A C 1
ATOM 1785 O O . LEU A 1 212 ? -2.688 31.266 5.602 1 98 212 LEU A O 1
ATOM 1789 N N . ILE A 1 213 ? -3.211 31.234 3.408 1 98.44 213 ILE A N 1
ATOM 1790 C CA . ILE A 1 213 ? -2.135 32.156 3.029 1 98.44 213 ILE A CA 1
ATOM 1791 C C . ILE A 1 213 ? -2.32 33.5 3.729 1 98.44 213 ILE A C 1
ATOM 1793 O O . ILE A 1 213 ? -1.4 34 4.379 1 98.44 213 ILE A O 1
ATOM 1797 N N . ASN A 1 214 ? -3.477 34 3.65 1 98.06 214 ASN A N 1
ATOM 1798 C CA . ASN A 1 214 ? -3.754 35.312 4.238 1 98.06 214 ASN A CA 1
ATOM 1799 C C . ASN A 1 214 ? -3.66 35.25 5.762 1 98.06 214 ASN A C 1
ATOM 1801 O O . ASN A 1 214 ? -3.205 36.219 6.387 1 98.06 214 ASN A O 1
ATOM 1805 N N . LYS A 1 215 ? -4.117 34.188 6.324 1 97.12 215 LYS A N 1
ATOM 1806 C CA . LYS A 1 215 ? -4.027 34.062 7.777 1 97.12 215 LYS A CA 1
ATOM 1807 C C . LYS A 1 215 ? -2.578 34.125 8.25 1 97.12 215 LYS A C 1
ATOM 1809 O O . LYS A 1 215 ? -2.268 34.844 9.195 1 97.12 215 LYS A O 1
ATOM 1814 N N . LEU A 1 216 ? -1.709 33.375 7.613 1 98 216 LEU A N 1
ATOM 1815 C CA . LEU A 1 216 ? -0.314 33.375 8.039 1 98 216 LEU A CA 1
ATOM 1816 C C . LEU A 1 216 ? 0.329 34.75 7.773 1 98 216 LEU A C 1
ATOM 1818 O O . LEU A 1 216 ? 1.095 35.25 8.602 1 98 216 LEU A O 1
ATOM 1822 N N . LYS A 1 217 ? 0.044 35.375 6.633 1 97.94 217 LYS A N 1
ATOM 1823 C CA . LYS A 1 217 ? 0.554 36.719 6.34 1 97.94 217 LYS A CA 1
ATOM 1824 C C . LYS A 1 217 ? 0.118 37.719 7.41 1 97.94 217 LYS A C 1
ATOM 1826 O O . LYS A 1 217 ? 0.919 38.531 7.863 1 97.94 217 LYS A O 1
ATOM 1831 N N . ASP A 1 218 ? -1.133 37.594 7.785 1 97.25 218 ASP A N 1
ATOM 1832 C CA . ASP A 1 218 ? -1.666 38.5 8.812 1 97.25 218 ASP A CA 1
ATOM 1833 C C . ASP A 1 218 ? -0.976 38.25 10.148 1 97.25 218 ASP A C 1
ATOM 1835 O O . ASP A 1 218 ? -0.641 39.219 10.859 1 97.25 218 ASP A O 1
ATOM 1839 N N . GLU A 1 219 ? -0.827 37 10.477 1 96.38 219 GLU A N 1
ATOM 1840 C CA . GLU A 1 219 ? -0.188 36.656 11.75 1 96.38 219 GLU A CA 1
ATOM 1841 C C . GLU A 1 219 ? 1.268 37.125 11.766 1 96.38 219 GLU A C 1
ATOM 1843 O O . GLU A 1 219 ? 1.781 37.531 12.812 1 96.38 219 GLU A O 1
ATOM 1848 N N . ILE A 1 220 ? 1.945 37.062 10.656 1 97.25 220 ILE A N 1
ATOM 1849 C CA . ILE A 1 220 ? 3.311 37.562 10.547 1 97.25 220 ILE A CA 1
ATOM 1850 C C . ILE A 1 220 ? 3.322 39.094 10.734 1 97.25 220 ILE A C 1
ATOM 1852 O O . ILE A 1 220 ? 4.152 39.625 11.469 1 97.25 220 ILE A O 1
ATOM 1856 N N . SER A 1 221 ? 2.426 39.781 10.07 1 96.25 221 SER A N 1
ATOM 1857 C CA . SER A 1 221 ? 2.309 41.219 10.203 1 96.25 221 SER A CA 1
ATOM 1858 C C . SER A 1 221 ? 2.039 41.625 11.648 1 96.25 221 SER A C 1
ATOM 1860 O O . SER A 1 221 ? 2.621 42.594 12.148 1 96.25 221 SER A O 1
ATOM 1862 N N . GLU A 1 222 ? 1.17 40.875 12.273 1 94.19 222 GLU A N 1
ATOM 1863 C CA . GLU A 1 222 ? 0.859 41.125 13.672 1 94.19 222 GLU A CA 1
ATOM 1864 C C . GLU A 1 222 ? 2.082 40.906 14.562 1 94.19 222 GLU A C 1
ATOM 1866 O O . GLU A 1 222 ? 2.312 41.656 15.508 1 94.19 222 GLU A O 1
ATOM 1871 N N . ALA A 1 223 ? 2.789 39.875 14.258 1 94.5 223 ALA A N 1
ATOM 1872 C CA . ALA A 1 223 ? 4.012 39.594 15.008 1 94.5 223 ALA A CA 1
ATOM 1873 C C . ALA A 1 223 ? 5.023 40.719 14.859 1 94.5 223 ALA A C 1
ATOM 1875 O O . ALA A 1 223 ? 5.66 41.125 15.828 1 94.5 223 ALA A O 1
ATOM 1876 N N . ASP A 1 224 ? 5.16 41.25 13.648 1 94.38 224 ASP A N 1
ATOM 1877 C CA . ASP A 1 224 ? 6.055 42.375 13.375 1 94.38 224 ASP A CA 1
ATOM 1878 C C . ASP A 1 224 ? 5.648 43.625 14.18 1 94.38 224 ASP A C 1
ATOM 1880 O O . ASP A 1 224 ? 6.5 44.312 14.758 1 94.38 224 ASP A O 1
ATOM 1884 N N . GLN A 1 225 ? 4.398 43.844 14.219 1 92.88 225 GLN A N 1
ATOM 1885 C CA . GLN A 1 225 ? 3.877 45 14.953 1 92.88 225 GLN A CA 1
ATOM 1886 C C . GLN A 1 225 ? 4.098 44.844 16.453 1 92.88 225 GLN A C 1
ATOM 1888 O O . GLN A 1 225 ? 4.457 45.812 17.141 1 92.88 225 GLN A O 1
ATOM 1893 N N . ALA A 1 226 ? 3.832 43.625 16.953 1 90.44 226 ALA A N 1
ATOM 1894 C CA . ALA A 1 226 ? 4.027 43.375 18.375 1 90.44 226 ALA A CA 1
ATOM 1895 C C . ALA A 1 226 ? 5.492 43.531 18.766 1 90.44 226 ALA A C 1
ATOM 1897 O O . ALA A 1 226 ? 5.789 44 19.875 1 90.44 226 ALA A O 1
ATOM 1898 N N . LYS A 1 227 ? 6.34 43.125 17.938 1 90.69 227 LYS A N 1
ATOM 1899 C CA . LYS A 1 227 ? 7.766 43.281 18.203 1 90.69 227 LYS A CA 1
ATOM 1900 C C . LYS A 1 227 ? 8.148 44.75 18.266 1 90.69 227 LYS A C 1
ATOM 1902 O O . LYS A 1 227 ? 8.961 45.156 19.109 1 90.69 227 LYS A O 1
ATOM 1907 N N . LEU A 1 228 ? 7.602 45.5 17.406 1 88.25 228 LEU A N 1
ATOM 1908 C CA . LEU A 1 228 ? 7.895 46.938 17.344 1 88.25 228 LEU A CA 1
ATOM 1909 C C . LEU A 1 228 ? 7.352 47.656 18.562 1 88.25 228 LEU A C 1
ATOM 1911 O O . LEU A 1 228 ? 7.984 48.594 19.062 1 88.25 228 LEU A O 1
ATOM 1915 N N . THR A 1 229 ? 6.195 47.25 19.031 1 84.56 229 THR A N 1
ATOM 1916 C CA . THR A 1 229 ? 5.531 47.969 20.109 1 84.56 229 THR A CA 1
ATOM 1917 C C . THR A 1 229 ? 5.891 47.344 21.469 1 84.56 229 THR A C 1
ATOM 1919 O O . THR A 1 229 ? 5.5 47.875 22.516 1 84.56 229 THR A O 1
ATOM 1922 N N . SER A 1 230 ? 6.781 46.469 21.531 1 72.75 230 SER A N 1
ATOM 1923 C CA . SER A 1 230 ? 7.184 45.75 22.734 1 72.75 230 SER A CA 1
ATOM 1924 C C . SER A 1 230 ? 5.973 45.281 23.516 1 72.75 230 SER A C 1
ATOM 1926 O O . SER A 1 230 ? 5.961 45.312 24.75 1 72.75 230 SER A O 1
ATOM 1928 N N . GLU A 1 231 ? 4.859 45.188 22.891 1 62.91 231 GLU A N 1
ATOM 1929 C CA . GLU A 1 231 ? 3.662 44.656 23.516 1 62.91 231 GLU A CA 1
ATOM 1930 C C . GLU A 1 231 ? 3.752 43.156 23.672 1 62.91 231 GLU A C 1
ATOM 1932 O O . GLU A 1 231 ? 4.156 42.438 22.734 1 62.91 231 GLU A O 1
ATOM 1937 N N . LYS A 1 232 ? 3.98 42.688 24.906 1 57.56 232 LYS A N 1
ATOM 1938 C CA . LYS A 1 232 ? 4.004 41.25 25.141 1 57.56 232 LYS A CA 1
ATOM 1939 C C . LYS A 1 232 ? 2.764 40.594 24.562 1 57.56 232 LYS A C 1
ATOM 1941 O O . LYS A 1 232 ? 1.666 41.125 24.609 1 57.56 232 LYS A O 1
ATOM 1946 N N . ILE A 1 233 ? 2.859 39.75 23.531 1 58.41 233 ILE A N 1
ATOM 1947 C CA . ILE A 1 233 ? 1.765 38.906 23.047 1 58.41 233 ILE A CA 1
ATOM 1948 C C . ILE A 1 233 ? 0.955 38.375 24.234 1 58.41 233 ILE A C 1
ATOM 1950 O O . ILE A 1 233 ? 1.457 37.594 25.047 1 58.41 233 ILE A O 1
ATOM 1954 N N . SER A 1 234 ? 0.34 39.469 25.031 1 50.91 234 SER A N 1
ATOM 1955 C CA . SER A 1 234 ? -0.4 39.125 26.25 1 50.91 234 SER A CA 1
ATOM 1956 C C . SER A 1 234 ? -1.458 38.062 25.969 1 50.91 234 SER A C 1
ATOM 1958 O O . SER A 1 234 ? -1.979 37.969 24.859 1 50.91 234 SER A O 1
ATOM 1960 N N . LYS A 1 235 ? -1.458 36.969 26.875 1 52.53 235 LYS A N 1
ATOM 1961 C CA . LYS A 1 235 ? -2.482 35.938 27.031 1 52.53 235 LYS A CA 1
ATOM 1962 C C . LYS A 1 235 ? -3.877 36.5 26.781 1 52.53 235 LYS A C 1
ATOM 1964 O O . LYS A 1 235 ? -4.359 37.344 27.562 1 52.53 235 LYS A O 1
ATOM 1969 N N . SER A 1 236 ? -4.133 36.938 25.609 1 46.56 236 SER A N 1
ATOM 1970 C CA . SER A 1 236 ? -5.551 37.281 25.609 1 46.56 236 SER A CA 1
ATOM 1971 C C . SER A 1 236 ? -6.395 36.188 26.25 1 46.56 236 SER A C 1
ATOM 1973 O O . SER A 1 236 ? -6.262 35.031 25.922 1 46.56 236 SER A O 1
ATOM 1975 N N . ARG A 1 237 ? -6.688 36.312 27.5 1 41.69 237 ARG A N 1
ATOM 1976 C CA . ARG A 1 237 ? -7.688 35.531 28.219 1 41.69 237 ARG A CA 1
ATOM 1977 C C . ARG A 1 237 ? -8.875 35.188 27.328 1 41.69 237 ARG A C 1
ATOM 1979 O O . ARG A 1 237 ? -10.031 35.406 27.719 1 41.69 237 ARG A O 1
ATOM 1986 N N . ALA A 1 238 ? -8.781 35.344 26.141 1 44.28 238 ALA A N 1
ATOM 1987 C CA . ALA A 1 238 ? -10.062 35.125 25.484 1 44.28 238 ALA A CA 1
ATOM 1988 C C . ALA A 1 238 ? -10.516 33.656 25.625 1 44.28 238 ALA A C 1
ATOM 1990 O O . ALA A 1 238 ? -9.727 32.75 25.391 1 44.28 238 ALA A O 1
ATOM 1991 N N . ALA A 1 239 ? -11.562 33.312 26.297 1 43.72 239 ALA A N 1
ATOM 1992 C CA . ALA A 1 239 ? -12.328 32.188 26.844 1 43.72 239 ALA A CA 1
ATOM 1993 C C . ALA A 1 239 ? -12.641 31.156 25.781 1 43.72 239 ALA A C 1
ATOM 1995 O O . ALA A 1 239 ? -13.055 30.047 26.094 1 43.72 239 ALA A O 1
ATOM 1996 N N . GLY A 1 240 ? -13.008 31.406 24.547 1 47.5 240 GLY A N 1
ATOM 1997 C CA . GLY A 1 240 ? -13.625 30.312 23.812 1 47.5 240 GLY A CA 1
ATOM 1998 C C . GLY A 1 240 ? -12.617 29.484 23.031 1 47.5 240 GLY A C 1
ATOM 1999 O O . GLY A 1 240 ? -11.508 29.938 22.766 1 47.5 240 GLY A O 1
ATOM 2000 N N . ASP A 1 241 ? -12.766 28.141 22.922 1 54.22 241 ASP A N 1
ATOM 2001 C CA . ASP A 1 241 ? -11.914 27.125 22.312 1 54.22 241 ASP A CA 1
ATOM 2002 C C . ASP A 1 241 ? -11.328 27.609 20.984 1 54.22 241 ASP A C 1
ATOM 2004 O O . ASP A 1 241 ? -10.141 27.406 20.719 1 54.22 241 ASP A O 1
ATOM 2008 N N . SER A 1 242 ? -12.188 28.188 20.078 1 56.56 242 SER A N 1
ATOM 2009 C CA . SER A 1 242 ? -11.719 28.672 18.781 1 56.56 242 SER A CA 1
ATOM 2010 C C . SER A 1 242 ? -10.758 29.844 18.938 1 56.56 242 SER A C 1
ATOM 2012 O O . SER A 1 242 ? -9.789 29.953 18.188 1 56.56 242 SER A O 1
ATOM 2014 N N . HIS A 1 243 ? -10.828 30.516 20.016 1 65.19 243 HIS A N 1
ATOM 2015 C CA . HIS A 1 243 ? -10.008 31.688 20.266 1 65.19 243 HIS A CA 1
ATOM 2016 C C . HIS A 1 243 ? -8.625 31.281 20.781 1 65.19 243 HIS A C 1
ATOM 2018 O O . HIS A 1 243 ? -7.625 31.922 20.438 1 65.19 243 HIS A O 1
ATOM 2024 N N . ILE A 1 244 ? -8.688 30.109 21.297 1 74.12 244 ILE A N 1
ATOM 2025 C CA . ILE A 1 244 ? -7.41 29.672 21.844 1 74.12 244 ILE A CA 1
ATOM 2026 C C . ILE A 1 244 ? -6.488 29.219 20.719 1 74.12 244 ILE A C 1
ATOM 2028 O O . ILE A 1 244 ? -5.297 29.531 20.719 1 74.12 244 ILE A O 1
ATOM 2032 N N . ASN A 1 245 ? -7.098 28.656 19.688 1 81.81 245 ASN A N 1
ATOM 2033 C CA . ASN A 1 245 ? -6.281 28.156 18.578 1 81.81 245 ASN A CA 1
ATOM 2034 C C . ASN A 1 245 ? -5.656 29.312 17.797 1 81.81 245 ASN A C 1
ATOM 2036 O O . ASN A 1 245 ? -4.496 29.234 17.391 1 81.81 245 ASN A O 1
ATOM 2040 N N . THR A 1 246 ? -6.473 30.312 17.656 1 81.62 246 THR A N 1
ATOM 2041 C CA . THR A 1 246 ? -5.965 31.469 16.922 1 81.62 246 THR A CA 1
ATOM 2042 C C . THR A 1 246 ? -4.824 32.125 17.688 1 81.62 246 THR A C 1
ATOM 2044 O O . THR A 1 246 ? -3.803 32.5 17.109 1 81.62 246 THR A O 1
ATOM 2047 N N . TYR A 1 247 ? -5.043 32.156 18.984 1 86.31 247 TYR A N 1
ATOM 2048 C CA . TYR A 1 247 ? -4.02 32.781 19.828 1 86.31 247 TYR A CA 1
ATOM 2049 C C . TYR A 1 247 ? -2.736 31.953 19.812 1 86.31 247 TYR A C 1
ATOM 2051 O O . TYR A 1 247 ? -1.643 32.5 19.672 1 86.31 247 TYR A O 1
ATOM 2059 N N . VAL A 1 248 ? -2.885 30.734 19.891 1 89.19 248 VAL A N 1
ATOM 2060 C CA . VAL A 1 248 ? -1.736 29.828 19.938 1 89.19 248 VAL A CA 1
ATOM 2061 C C . VAL A 1 248 ? -0.99 29.891 18.609 1 89.19 248 VAL A C 1
ATOM 2063 O O . VAL A 1 248 ? 0.243 29.906 18.578 1 89.19 248 VAL A O 1
ATOM 2066 N N . ALA A 1 249 ? -1.748 29.922 17.547 1 91.75 249 ALA A N 1
ATOM 2067 C CA . ALA A 1 249 ? -1.137 30.016 16.219 1 91.75 249 ALA A CA 1
ATOM 2068 C C . ALA A 1 249 ? -0.333 31.297 16.062 1 91.75 249 ALA A C 1
ATOM 2070 O O . ALA A 1 249 ? 0.8 31.281 15.586 1 91.75 249 ALA A O 1
ATOM 2071 N N . GLY A 1 250 ? -0.913 32.375 16.531 1 93 250 GLY A N 1
ATOM 2072 C CA . GLY A 1 250 ? -0.226 33.656 16.469 1 93 250 GLY A CA 1
ATOM 2073 C C . GLY A 1 250 ? 1.027 33.719 17.328 1 93 250 GLY A C 1
ATOM 2074 O O . GLY A 1 250 ? 2.053 34.25 16.906 1 93 250 GLY A O 1
ATOM 2075 N N . ALA A 1 251 ? 0.896 33.156 18.516 1 92.62 251 ALA A N 1
ATOM 2076 C CA . ALA A 1 251 ? 2.053 33.094 19.406 1 92.62 251 ALA A CA 1
ATOM 2077 C C . ALA A 1 251 ? 3.182 32.281 18.781 1 92.62 251 ALA A C 1
ATOM 2079 O O . ALA A 1 251 ? 4.352 32.656 18.875 1 92.62 251 ALA A O 1
ATOM 2080 N N . ALA A 1 252 ? 2.791 31.188 18.188 1 93.88 252 ALA A N 1
ATOM 2081 C CA . ALA A 1 252 ? 3.791 30.328 17.547 1 93.88 252 ALA A CA 1
ATOM 2082 C C . ALA A 1 252 ? 4.531 31.094 16.453 1 93.88 252 ALA A C 1
ATOM 2084 O O . ALA A 1 252 ? 5.75 30.969 16.312 1 93.88 252 ALA A O 1
ATOM 2085 N N . VAL A 1 253 ? 3.812 31.875 15.648 1 96.12 253 VAL A N 1
ATOM 2086 C CA . VAL A 1 253 ? 4.414 32.688 14.586 1 96.12 253 VAL A CA 1
ATOM 2087 C C . VAL A 1 253 ? 5.359 33.719 15.195 1 96.12 253 VAL A C 1
ATOM 2089 O O . VAL A 1 253 ? 6.508 33.844 14.766 1 96.12 253 VAL A O 1
ATOM 2092 N N . PHE A 1 254 ? 4.961 34.406 16.219 1 95.12 254 PHE A N 1
ATOM 2093 C CA . PHE A 1 254 ? 5.75 35.438 16.859 1 95.12 254 PHE A CA 1
ATOM 2094 C C . PHE A 1 254 ? 7.051 34.875 17.406 1 95.12 254 PHE A C 1
ATOM 2096 O O . PHE A 1 254 ? 8.133 35.375 17.125 1 95.12 254 PHE A O 1
ATOM 2103 N N . TYR A 1 255 ? 6.883 33.812 18.188 1 94.25 255 TYR A N 1
ATOM 2104 C CA . TYR A 1 255 ? 8.055 33.25 18.844 1 94.25 255 TYR A CA 1
ATOM 2105 C C . TYR A 1 255 ? 8.992 32.594 17.844 1 94.25 255 TYR A C 1
ATOM 2107 O O . TYR A 1 255 ? 10.203 32.5 18.078 1 94.25 255 TYR A O 1
ATOM 2115 N N . SER A 1 256 ? 8.461 32.094 16.734 1 95.06 256 SER A N 1
ATOM 2116 C CA . SER A 1 256 ? 9.312 31.547 15.68 1 95.06 256 SER A CA 1
ATOM 2117 C C . SER A 1 256 ? 10.133 32.656 15.008 1 95.06 256 SER A C 1
ATOM 2119 O O . SER A 1 256 ? 11.266 32.406 14.586 1 95.06 256 SER A O 1
ATOM 2121 N N . LEU A 1 257 ? 9.625 33.812 14.898 1 95.12 257 LEU A N 1
ATOM 2122 C CA . LEU A 1 257 ? 10.273 34.938 14.211 1 95.12 257 LEU A CA 1
ATOM 2123 C C . LEU A 1 257 ? 11.289 35.625 15.125 1 95.12 257 LEU A C 1
ATOM 2125 O O . LEU A 1 257 ? 12.383 35.969 14.688 1 95.12 257 LEU A O 1
ATOM 2129 N N . TYR A 1 258 ? 10.992 35.719 16.422 1 94.19 258 TYR A N 1
ATOM 2130 C CA . TYR A 1 258 ? 11.758 36.656 17.203 1 94.19 258 TYR A CA 1
ATOM 2131 C C . TYR A 1 258 ? 12.336 36 18.453 1 94.19 258 TYR A C 1
ATOM 2133 O O . TYR A 1 258 ? 13.211 36.594 19.109 1 94.19 258 TYR A O 1
ATOM 2141 N N . GLU A 1 259 ? 11.859 34.875 18.844 1 92 259 GLU A N 1
ATOM 2142 C CA . GLU A 1 259 ? 12.375 34.156 20.016 1 92 259 GLU A CA 1
ATOM 2143 C C . GLU A 1 259 ? 12.578 32.688 19.734 1 92 259 GLU A C 1
ATOM 2145 O O . GLU A 1 259 ? 12.117 31.828 20.484 1 92 259 GLU A O 1
ATOM 2150 N N . GLU A 1 260 ? 13.227 32.406 18.656 1 90.75 260 GLU A N 1
ATOM 2151 C CA . GLU A 1 260 ? 13.406 31.031 18.203 1 90.75 260 GLU A CA 1
ATOM 2152 C C . GLU A 1 260 ? 14.188 30.203 19.219 1 90.75 260 GLU A C 1
ATOM 2154 O O . GLU A 1 260 ? 13.891 29.031 19.406 1 90.75 260 GLU A O 1
ATOM 2159 N N . ASP A 1 261 ? 15.141 30.734 19.875 1 90.62 261 ASP A N 1
ATOM 2160 C CA . ASP A 1 261 ? 16.031 30.031 20.797 1 90.62 261 ASP A CA 1
ATOM 2161 C C . ASP A 1 261 ? 15.273 29.547 22.031 1 90.62 261 ASP A C 1
ATOM 2163 O O . ASP A 1 261 ? 15.617 28.516 22.625 1 90.62 261 ASP A O 1
ATOM 2167 N N . ASP A 1 262 ? 14.305 30.328 22.406 1 92 262 ASP A N 1
ATOM 2168 C CA . ASP A 1 262 ? 13.523 29.953 23.578 1 92 262 ASP A CA 1
ATOM 2169 C C . ASP A 1 262 ? 12.078 29.625 23.203 1 92 262 ASP A C 1
ATOM 2171 O O . ASP A 1 262 ? 11.148 29.938 23.953 1 92 262 ASP A O 1
ATOM 2175 N N . PHE A 1 263 ? 11.891 29.156 22.047 1 92.5 263 PHE A N 1
ATOM 2176 C CA . PHE A 1 263 ? 10.562 28.906 21.5 1 92.5 263 PHE A CA 1
ATOM 2177 C C . PHE A 1 263 ? 9.75 28 22.422 1 92.5 263 PHE A C 1
ATOM 2179 O O . PHE A 1 263 ? 8.633 28.344 22.797 1 92.5 263 PHE A O 1
ATOM 2186 N N . GLN A 1 264 ? 10.289 26.891 22.812 1 87.69 264 GLN A N 1
ATOM 2187 C CA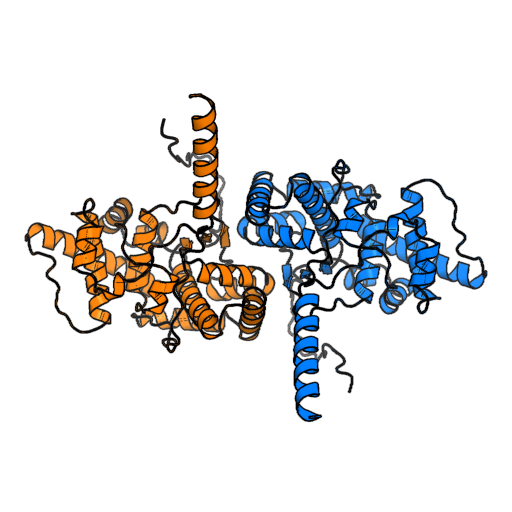 . GLN A 1 264 ? 9.562 25.906 23.625 1 87.69 264 GLN A CA 1
ATOM 2188 C C . GLN A 1 264 ? 9.148 26.5 24.969 1 87.69 264 GLN A C 1
ATOM 2190 O O . GLN A 1 264 ? 8.023 26.281 25.422 1 87.69 264 GLN A O 1
ATOM 2195 N N . GLY A 1 265 ? 10.055 27.156 25.578 1 87.19 265 GLY A N 1
ATOM 2196 C CA . GLY A 1 265 ? 9.75 27.812 26.844 1 87.19 265 GLY A CA 1
ATOM 2197 C C . GLY A 1 265 ? 8.641 28.859 26.719 1 87.19 265 GLY A C 1
ATOM 2198 O O . GLY A 1 265 ? 7.711 28.875 27.531 1 87.19 265 GLY A O 1
ATOM 2199 N N . ASN A 1 266 ? 8.719 29.672 25.703 1 90.62 266 ASN A N 1
ATOM 2200 C CA . ASN A 1 266 ? 7.723 30.703 25.484 1 90.62 266 ASN A CA 1
ATOM 2201 C C . ASN A 1 266 ? 6.352 30.125 25.156 1 90.62 266 ASN A C 1
ATOM 2203 O O . ASN A 1 266 ? 5.332 30.578 25.672 1 90.62 266 ASN A O 1
ATOM 2207 N N . MET A 1 267 ? 6.398 29.078 24.328 1 90.69 267 MET A N 1
ATOM 2208 C CA . MET A 1 267 ? 5.137 28.453 23.938 1 90.69 267 MET A CA 1
ATOM 2209 C C . MET A 1 267 ? 4.48 27.766 25.125 1 90.69 267 MET A C 1
ATOM 2211 O O . MET A 1 267 ? 3.254 27.734 25.234 1 90.69 267 MET A O 1
ATOM 2215 N N . SER A 1 268 ? 5.242 27.141 26 1 85.5 268 SER A N 1
ATOM 2216 C CA . SER A 1 268 ? 4.711 26.469 27.188 1 85.5 268 SER A CA 1
ATOM 2217 C C . SER A 1 268 ? 3.955 27.438 28.094 1 85.5 268 SER A C 1
ATOM 2219 O O . SER A 1 268 ? 3.033 27.031 28.797 1 85.5 268 SER A O 1
ATOM 2221 N N . GLU A 1 269 ? 4.242 28.641 28.016 1 82.88 269 GLU A N 1
ATOM 2222 C CA . GLU A 1 269 ? 3.619 29.656 28.859 1 82.88 269 GLU A CA 1
ATOM 2223 C C . GLU A 1 269 ? 2.275 30.094 28.297 1 82.88 269 GLU A C 1
ATOM 2225 O O . GLU A 1 269 ? 1.375 30.484 29.031 1 82.88 269 GLU A O 1
ATOM 2230 N N . VAL A 1 270 ? 2.182 30.031 27.031 1 82.69 270 VAL A N 1
ATOM 2231 C CA . VAL A 1 270 ? 1 30.625 26.406 1 82.69 270 VAL A CA 1
ATOM 2232 C C . VAL A 1 270 ? 0.01 29.516 26.031 1 82.69 270 VAL A C 1
ATOM 2234 O O . VAL A 1 270 ? -1.178 29.781 25.844 1 82.69 270 VAL A O 1
ATOM 2237 N N . THR A 1 271 ? 0.488 28.312 25.938 1 82 271 THR A N 1
ATOM 2238 C CA . THR A 1 271 ? -0.398 27.219 25.578 1 82 271 THR A CA 1
ATOM 2239 C C . THR A 1 271 ? -1.055 26.625 26.828 1 82 271 THR A C 1
ATOM 2241 O O . THR A 1 271 ? -0.414 26.5 27.875 1 82 271 THR A O 1
ATOM 2244 N N . PRO A 1 272 ? -2.311 26.406 26.703 1 75.94 272 PRO A N 1
ATOM 2245 C CA . PRO A 1 272 ? -2.955 25.75 27.844 1 75.94 272 PRO A CA 1
ATOM 2246 C C . PRO A 1 272 ? -2.258 24.453 28.25 1 75.94 272 PRO A C 1
ATOM 2248 O O . PRO A 1 272 ? -1.683 23.766 27.406 1 75.94 272 PRO A O 1
ATOM 2251 N N . GLU A 1 273 ? -2.326 24.172 29.469 1 71.44 273 GLU A N 1
ATOM 2252 C CA . GLU A 1 273 ? -1.666 23 30.031 1 71.44 273 GLU A CA 1
ATOM 2253 C C . GLU A 1 273 ? -2.111 21.719 29.312 1 71.44 273 GLU A C 1
ATOM 2255 O O . GLU A 1 273 ? -1.323 20.781 29.156 1 71.44 273 GLU A O 1
ATOM 2260 N N . GLU A 1 274 ? -3.273 21.797 28.875 1 70.69 274 GLU A N 1
ATOM 2261 C CA . GLU A 1 274 ? -3.836 20.625 28.203 1 70.69 274 GLU A CA 1
ATOM 2262 C C . GLU A 1 274 ? -3.09 20.312 26.922 1 70.69 274 GLU A C 1
ATOM 2264 O O . GLU A 1 274 ? -3.062 19.156 26.484 1 70.69 274 GLU A O 1
ATOM 2269 N N . TYR A 1 275 ? -2.525 21.328 26.406 1 67.81 275 TYR A N 1
ATOM 2270 C CA . TYR A 1 275 ? -1.836 21.156 25.141 1 67.81 275 TYR A CA 1
ATOM 2271 C C . TYR A 1 275 ? -0.435 20.594 25.344 1 67.81 275 TYR A C 1
ATOM 2273 O O . TYR A 1 275 ? 0.196 20.109 24.406 1 67.81 275 TYR A O 1
ATOM 2281 N N . GLN A 1 276 ? -0.083 20.719 26.562 1 64.38 276 GLN A N 1
ATOM 2282 C CA . GLN A 1 276 ? 1.278 20.281 26.859 1 64.38 276 GLN A CA 1
ATOM 2283 C C . GLN A 1 276 ? 1.299 18.859 27.391 1 64.38 276 GLN A C 1
ATOM 2285 O O . GLN A 1 276 ? 2.359 18.234 27.469 1 64.38 276 GLN A O 1
ATOM 2290 N N . LYS A 1 277 ? 0.206 18.344 27.719 1 56.47 277 LYS A N 1
ATOM 2291 C CA . LYS A 1 277 ? 0.114 17.016 28.328 1 56.47 277 LYS A CA 1
ATOM 2292 C C . LYS A 1 277 ? 0.116 15.914 27.281 1 56.47 277 LYS A C 1
ATOM 2294 O O . LYS A 1 277 ? -0.124 14.75 27.578 1 56.47 277 LYS A O 1
ATOM 2299 N N . GLY A 1 278 ? 0.938 15.992 26.391 1 57.97 278 GLY A N 1
ATOM 2300 C CA . GLY A 1 278 ? 1.054 14.922 25.422 1 57.97 278 GLY A CA 1
ATOM 2301 C C . GLY A 1 278 ? 2.479 14.438 25.234 1 57.97 278 GLY A C 1
ATOM 2302 O O . GLY A 1 278 ? 3.426 15.094 25.656 1 57.97 278 GLY A O 1
ATOM 2303 N N . SER A 1 279 ? 2.615 13.117 25.062 1 55.53 279 SER A N 1
ATOM 2304 C CA . SER A 1 279 ? 3.953 12.586 24.812 1 55.53 279 SER A CA 1
ATOM 2305 C C . SER A 1 279 ? 4.57 13.211 23.562 1 55.53 279 SER A C 1
ATOM 2307 O O . SER A 1 279 ? 3.891 13.375 22.547 1 55.53 279 SER A O 1
ATOM 2309 N N . PRO A 1 280 ? 5.789 13.844 23.797 1 51.72 280 PRO A N 1
ATOM 2310 C CA . PRO A 1 280 ? 6.465 14.266 22.578 1 51.72 280 PRO A CA 1
ATOM 2311 C C . PRO A 1 280 ? 6.461 13.188 21.5 1 51.72 280 PRO A C 1
ATOM 2313 O O . PRO A 1 280 ? 6.379 12 21.797 1 51.72 280 PRO A O 1
ATOM 2316 N N . TYR A 1 281 ? 6.164 13.664 20.312 1 50.94 281 TYR A N 1
ATOM 2317 C CA . TYR A 1 281 ? 6.191 12.703 19.203 1 50.94 281 TYR A CA 1
ATOM 2318 C C . TYR A 1 281 ? 7.402 11.789 19.312 1 50.94 281 TYR A C 1
ATOM 2320 O O . TYR A 1 281 ? 8.539 12.258 19.438 1 50.94 281 TYR A O 1
ATOM 2328 N N . SER A 1 282 ? 7.207 10.602 19.75 1 44.5 282 SER A N 1
ATOM 2329 C CA . SER A 1 282 ? 8.289 9.617 19.719 1 44.5 282 SER A CA 1
ATOM 2330 C C . SER A 1 282 ? 8.641 9.242 18.281 1 44.5 282 SER A C 1
ATOM 2332 O O . SER A 1 282 ? 7.766 9.195 17.422 1 44.5 282 SER A O 1
ATOM 2334 N N . GLY A 1 283 ? 9.93 9.383 17.828 1 43.44 283 GLY A N 1
ATOM 2335 C CA . GLY A 1 283 ? 10.625 9.078 16.578 1 43.44 283 GLY A CA 1
ATOM 2336 C C . GLY A 1 283 ? 10.133 7.801 15.922 1 43.44 283 GLY A C 1
ATOM 2337 O O . GLY A 1 283 ? 10.789 6.766 15.992 1 43.44 283 GLY A O 1
ATOM 2338 N N . GLY A 1 284 ? 8.867 7.57 15.93 1 42.25 284 GLY A N 1
ATOM 2339 C CA . GLY A 1 284 ? 8.562 6.449 15.055 1 42.25 284 GLY A CA 1
ATOM 2340 C C . GLY A 1 284 ? 8.773 6.758 13.586 1 42.25 284 GLY A C 1
ATOM 2341 O O . GLY A 1 284 ? 9.078 7.898 13.227 1 42.25 284 GLY A O 1
ATOM 2342 N N . SER A 1 285 ? 9 5.781 12.742 1 45.78 285 SER A N 1
ATOM 2343 C CA . SER A 1 285 ? 9.188 5.906 11.297 1 45.78 285 SER A CA 1
ATOM 2344 C C . SER A 1 285 ? 8.148 6.832 10.68 1 45.78 285 SER A C 1
ATOM 2346 O O . SER A 1 285 ? 6.949 6.691 10.945 1 45.78 285 SER A O 1
ATOM 2348 N N . TYR A 1 286 ? 8.609 7.984 10.289 1 54 286 TYR A N 1
ATOM 2349 C CA . TYR A 1 286 ? 7.77 8.984 9.641 1 54 286 TYR A CA 1
ATOM 2350 C C . TYR A 1 286 ? 7.52 8.633 8.18 1 54 286 TYR A C 1
ATOM 2352 O O . TYR A 1 286 ? 8.352 7.984 7.547 1 54 286 TYR A O 1
ATOM 2360 N N . CYS A 1 287 ? 6.266 8.648 7.777 1 68.69 287 CYS A N 1
ATOM 2361 C CA . CYS A 1 287 ? 5.883 8.578 6.375 1 68.69 287 CYS A CA 1
ATOM 2362 C C . CYS A 1 287 ? 5.336 9.914 5.887 1 68.69 287 CYS A C 1
ATOM 2364 O O . CYS A 1 287 ? 5.207 10.859 6.664 1 68.69 287 CYS A O 1
ATOM 2366 N N . SER A 1 288 ? 5.383 10.094 4.582 1 70.62 288 SER A N 1
ATOM 2367 C CA . SER A 1 288 ? 4.848 11.32 3.996 1 70.62 288 SER A CA 1
ATOM 2368 C C . SER A 1 288 ? 3.83 11.008 2.9 1 70.62 288 SER A C 1
ATOM 2370 O O . SER A 1 288 ? 3.906 9.961 2.254 1 70.62 288 SER A O 1
ATOM 2372 N N . GLY A 1 289 ? 2.818 11.836 2.828 1 59.38 289 GLY A N 1
ATOM 2373 C CA . GLY A 1 289 ? 1.903 11.844 1.698 1 59.38 289 GLY A CA 1
ATOM 2374 C C . GLY A 1 289 ? 2.25 12.891 0.658 1 59.38 289 GLY A C 1
ATOM 2375 O O . GLY A 1 289 ? 2.617 14.016 1.002 1 59.38 289 GLY A O 1
ATOM 2376 N N . PHE A 1 290 ? 2.32 12.5 -0.648 1 67.31 290 PHE A N 1
ATOM 2377 C CA . PHE A 1 290 ? 2.676 13.43 -1.712 1 67.31 290 PHE A CA 1
ATOM 2378 C C . PHE A 1 290 ? 1.676 13.352 -2.859 1 67.31 290 PHE A C 1
ATOM 2380 O O . PHE A 1 290 ? 1.188 12.266 -3.189 1 67.31 290 PHE A O 1
ATOM 2387 N N . ALA A 1 291 ? 1.307 14.562 -3.455 1 60.66 291 ALA A N 1
ATOM 2388 C CA . ALA A 1 291 ? 0.509 14.625 -4.676 1 60.66 291 ALA A CA 1
ATOM 2389 C C . ALA A 1 291 ? 1.347 14.258 -5.898 1 60.66 291 ALA A C 1
ATOM 2391 O O . ALA A 1 291 ? 2.561 14.477 -5.914 1 60.66 291 ALA A O 1
ATOM 2392 N N . CYS A 1 292 ? 0.782 13.664 -7.105 1 58.09 292 CYS A N 1
ATOM 2393 C CA . CYS A 1 292 ? 1.452 13.375 -8.367 1 58.09 292 CYS A CA 1
ATOM 2394 C C . CYS A 1 292 ? 1.671 14.648 -9.172 1 58.09 292 CYS A C 1
ATOM 2396 O O . CYS A 1 292 ? 0.744 15.438 -9.359 1 58.09 292 CYS A O 1
ATOM 2398 N N . SER A 1 293 ? 2.852 15.219 -9.453 1 46.97 293 SER A N 1
ATOM 2399 C CA . SER A 1 293 ? 3.084 16.328 -10.367 1 46.97 293 SER A CA 1
ATOM 2400 C C . SER A 1 293 ? 3.146 15.844 -11.812 1 46.97 293 SER A C 1
ATOM 2402 O O . SER A 1 293 ? 3.824 14.859 -12.117 1 46.97 293 SER A O 1
ATOM 2404 N N . GLY A 1 294 ? 2.111 16.125 -12.758 1 37.34 294 GLY A N 1
ATOM 2405 C CA . GLY A 1 294 ? 2.18 15.914 -14.195 1 37.34 294 GLY A CA 1
ATOM 2406 C C . GLY A 1 294 ? 3.441 16.484 -14.82 1 37.34 294 GLY A C 1
ATOM 2407 O O . GLY A 1 294 ? 3.723 17.672 -14.695 1 37.34 294 GLY A O 1
ATOM 2408 N N . ASP A 1 295 ? 4.422 15.859 -15.211 1 34.06 295 ASP A N 1
ATOM 2409 C CA . ASP A 1 295 ? 5.531 16.281 -16.062 1 34.06 295 ASP A CA 1
ATOM 2410 C C . ASP A 1 295 ? 5.047 16.625 -17.469 1 34.06 295 ASP A C 1
ATOM 2412 O O . ASP A 1 295 ? 4.715 15.734 -18.25 1 34.06 295 ASP A O 1
ATOM 2416 N N . SER A 1 296 ? 4.363 17.719 -17.906 1 31.41 296 SER A N 1
ATOM 2417 C CA . SER A 1 296 ? 4.469 18.219 -19.266 1 31.41 296 SER A CA 1
ATOM 2418 C C . SER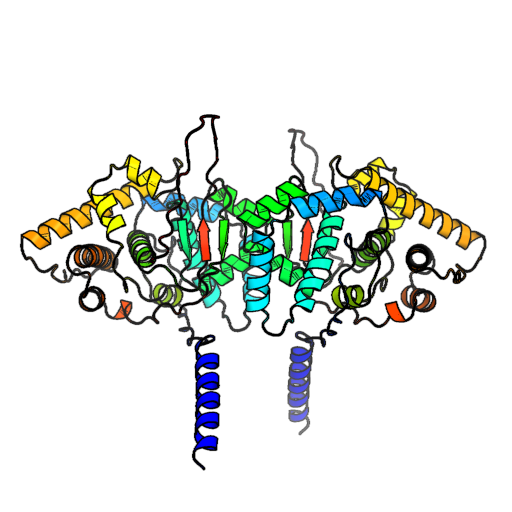 A 1 296 ? 5.902 18.625 -19.609 1 31.41 296 SER A C 1
ATOM 2420 O O . SER A 1 296 ? 6.297 19.766 -19.375 1 31.41 296 SER A O 1
ATOM 2422 N N . GLY A 1 297 ? 6.93 17.906 -19.609 1 26.66 297 GLY A N 1
ATOM 2423 C CA . GLY A 1 297 ? 8.25 18.281 -20.094 1 26.66 297 GLY A CA 1
ATOM 2424 C C . GLY A 1 297 ? 8.289 18.578 -21.578 1 26.66 297 GLY A C 1
ATOM 2425 O O . GLY A 1 297 ? 7.988 17.703 -22.391 1 26.66 297 GLY A O 1
ATOM 2426 N N . GLY A 1 298 ? 7.988 19.859 -22.141 1 24.53 298 GLY A N 1
ATOM 2427 C CA . GLY A 1 298 ? 8.695 20.438 -23.266 1 24.53 298 GLY A CA 1
ATOM 2428 C C . GLY A 1 298 ? 10.188 20.172 -23.25 1 24.53 298 GLY A C 1
ATOM 2429 O O . GLY A 1 298 ? 10.742 19.812 -22.203 1 24.53 298 GLY A O 1
ATOM 2430 N N . GLY A 1 299 ? 11.039 20.031 -24.562 1 24.8 299 GLY A N 1
ATOM 2431 C CA . GLY A 1 299 ? 12.383 19.766 -25.047 1 24.8 299 GLY A CA 1
ATOM 2432 C C . GLY A 1 299 ? 13.43 20.656 -24.422 1 24.8 299 GLY A C 1
ATOM 2433 O O . GLY A 1 299 ? 14.602 20.625 -24.828 1 24.8 299 GLY A O 1
ATOM 2434 N N . GLY A 1 300 ? 13.273 21.953 -24.016 1 22.5 300 GLY A N 1
ATOM 2435 C CA . GLY A 1 300 ? 14.523 22.703 -23.953 1 22.5 300 GLY A CA 1
ATOM 2436 C C . GLY A 1 300 ? 15.562 22.062 -23.062 1 22.5 300 GLY A C 1
ATOM 2437 O O . GLY A 1 300 ? 15.234 21.219 -22.219 1 22.5 300 GLY A O 1
ATOM 2438 N N . ASP A 1 301 ? 17.031 22.281 -23.266 1 22.08 301 ASP A N 1
ATOM 2439 C CA . ASP A 1 301 ? 18.406 21.938 -22.906 1 22.08 301 ASP A CA 1
ATOM 2440 C C . ASP A 1 301 ? 18.641 22.125 -21.406 1 22.08 301 ASP A C 1
ATOM 2442 O O . ASP A 1 301 ? 19.734 21.875 -20.906 1 22.08 301 ASP A O 1
ATOM 2446 N N . SER A 1 302 ? 17.969 23.062 -20.781 1 20.91 302 SER A N 1
ATOM 2447 C CA . SER A 1 302 ? 18.75 23.656 -19.688 1 20.91 302 SER A CA 1
ATOM 2448 C C . SER A 1 302 ? 19.109 22.609 -18.641 1 20.91 302 SER A C 1
ATOM 2450 O O . SER A 1 302 ? 18.438 21.594 -18.516 1 20.91 302 SER A O 1
ATOM 2452 N N . GLY A 1 303 ? 20.328 22.844 -17.828 1 19.5 303 GLY A N 1
ATOM 2453 C CA . GLY A 1 303 ? 21.328 22.328 -16.922 1 19.5 303 GLY A CA 1
ATOM 2454 C C . GLY A 1 303 ? 20.719 21.656 -15.695 1 19.5 303 GLY A C 1
ATOM 2455 O O . GLY A 1 303 ? 19.516 21.719 -15.484 1 19.5 303 GLY A O 1
ATOM 2456 N N . SER A 1 304 ? 21.625 21.406 -14.617 1 20.31 304 SER A N 1
ATOM 2457 C CA . SER A 1 304 ? 22.062 20.594 -13.492 1 20.31 304 SER A CA 1
ATOM 2458 C C . SER A 1 304 ? 21.203 20.859 -12.25 1 20.31 304 SER A C 1
ATOM 2460 O O . SER A 1 304 ? 21.547 21.703 -11.43 1 20.31 304 SER A O 1
ATOM 2462 N N . SER A 1 305 ? 20.062 21.375 -12.359 1 20.58 305 SER A N 1
ATOM 2463 C CA . SER A 1 305 ? 19.703 21.891 -11.039 1 20.58 305 SER A CA 1
ATOM 2464 C C . SER A 1 305 ? 19.797 20.797 -9.984 1 20.58 305 SER A C 1
ATOM 2466 O O . SER A 1 305 ? 19.172 19.734 -10.109 1 20.58 305 SER A O 1
ATOM 2468 N N . SER A 1 306 ? 21 20.828 -9.234 1 19.39 306 SER A N 1
ATOM 2469 C CA . SER A 1 306 ? 21.578 20.172 -8.07 1 19.39 306 SER A CA 1
ATOM 2470 C C . SER A 1 306 ? 20.578 20.109 -6.918 1 19.39 306 SER A C 1
ATOM 2472 O O . SER A 1 306 ? 20.031 21.141 -6.52 1 19.39 306 SER A O 1
ATOM 2474 N N . CYS A 1 307 ? 19.703 19.328 -7.004 1 21.02 307 CYS A N 1
ATOM 2475 C CA . CYS A 1 307 ? 19 19.172 -5.738 1 21.02 307 CYS A CA 1
ATOM 2476 C C . CYS A 1 307 ? 19.984 19.094 -4.574 1 21.02 307 CYS A C 1
ATOM 2478 O O . CYS A 1 307 ? 20.859 18.234 -4.562 1 21.02 307 CYS A O 1
ATOM 2480 N N . GLY A 1 308 ? 20.469 20.297 -4.086 1 19.52 308 GLY A N 1
ATOM 2481 C CA . GLY A 1 308 ? 21.375 20.734 -3.039 1 19.52 308 GLY A CA 1
ATOM 2482 C C . GLY A 1 308 ? 21.297 19.875 -1.788 1 19.52 308 GLY A C 1
ATOM 2483 O O . GLY A 1 308 ? 20.547 20.188 -0.867 1 19.52 308 GLY A O 1
ATOM 2484 N N . GLY A 1 309 ? 21.031 18.75 -1.663 1 20.34 309 GLY A N 1
ATOM 2485 C CA . GLY A 1 309 ? 21.219 18.344 -0.274 1 20.34 309 GLY A CA 1
ATOM 2486 C C . GLY A 1 309 ? 22.641 18.5 0.207 1 20.34 309 GLY A C 1
ATOM 2487 O O . GLY A 1 309 ? 23.594 18.25 -0.543 1 20.34 309 GLY A O 1
ATOM 2488 N N . GLY A 1 310 ? 23 19.562 1.059 1 18.19 310 GLY A N 1
ATOM 2489 C CA . GLY A 1 310 ? 24.078 20.031 1.909 1 18.19 310 GLY A CA 1
ATOM 2490 C C . GLY A 1 310 ? 24.766 18.922 2.676 1 18.19 310 GLY A C 1
ATOM 2491 O O . GLY A 1 310 ? 24.156 18.281 3.533 1 18.19 310 GLY A O 1
ATOM 2492 N N . CYS A 1 311 ? 25.516 18.047 2.094 1 18.05 311 CYS A N 1
ATOM 2493 C CA . CYS A 1 311 ? 26.531 17.406 2.912 1 18.05 311 CYS A CA 1
ATOM 2494 C C . CYS A 1 311 ? 27.531 18.422 3.449 1 18.05 311 CYS A C 1
ATOM 2496 O O . CYS A 1 311 ? 28.125 19.172 2.682 1 18.05 311 CYS A O 1
ATOM 2498 N N . SER A 1 312 ? 27.359 19.016 4.594 1 15.55 312 SER A N 1
ATOM 2499 C CA . SER A 1 312 ? 28.312 19.734 5.426 1 15.55 312 SER A CA 1
ATOM 2500 C C . SER A 1 312 ? 29.625 18.953 5.566 1 15.55 312 SER A C 1
ATOM 2502 O O . SER A 1 312 ? 29.625 17.828 6.082 1 15.55 312 SER A O 1
ATOM 2504 N N . SER A 1 313 ? 30.469 18.75 4.527 1 16.67 313 SER A N 1
ATOM 2505 C CA . SER A 1 313 ? 31.797 19.141 5.008 1 16.67 313 SER A CA 1
ATOM 2506 C C . SER A 1 313 ? 31.891 20.656 5.156 1 16.67 313 SER A C 1
ATOM 2508 O O . SER A 1 313 ? 31.344 21.406 4.348 1 16.67 313 SER A O 1
ATOM 2510 N N . MET B 1 1 ? -21.844 -31.234 43.562 1 31.78 1 MET B N 1
ATOM 2511 C CA . MET B 1 1 ? -20.438 -31.516 43.281 1 31.78 1 MET B CA 1
ATOM 2512 C C . MET B 1 1 ? -20.1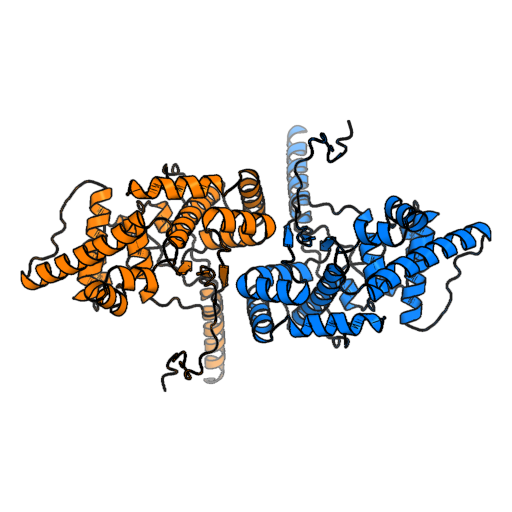88 -31.594 41.75 1 31.78 1 MET B C 1
ATOM 2514 O O . MET B 1 1 ? -19.062 -31.438 41.312 1 31.78 1 MET B O 1
ATOM 2518 N N . VAL B 1 2 ? -21.297 -31.938 41 1 42.44 2 VAL B N 1
ATOM 2519 C CA . VAL B 1 2 ? -21.203 -32.219 39.562 1 42.44 2 VAL B CA 1
ATOM 2520 C C . VAL B 1 2 ? -21.094 -30.891 38.812 1 42.44 2 VAL B C 1
ATOM 2522 O O . VAL B 1 2 ? -20.578 -30.859 37.688 1 42.44 2 VAL B O 1
ATOM 2525 N N . GLY B 1 3 ? -21.688 -29.797 39.312 1 39.06 3 GLY B N 1
ATOM 2526 C CA . GLY B 1 3 ? -21.766 -28.547 38.594 1 39.06 3 GLY B CA 1
ATOM 2527 C C . GLY B 1 3 ? -20.422 -27.875 38.375 1 39.06 3 GLY B C 1
ATOM 2528 O O . GLY B 1 3 ? -20.266 -27.062 37.469 1 39.06 3 GLY B O 1
ATOM 2529 N N . TYR B 1 4 ? -19.5 -28.016 39.344 1 44.16 4 TYR B N 1
ATOM 2530 C CA . TYR B 1 4 ? -18.234 -27.281 39.281 1 44.16 4 TYR B CA 1
ATOM 2531 C C . TYR B 1 4 ? -17.312 -27.844 38.219 1 44.16 4 TYR B C 1
ATOM 2533 O O . TYR B 1 4 ? -16.297 -27.234 37.906 1 44.16 4 TYR B O 1
ATOM 2541 N N . PHE B 1 5 ? -17.562 -29.141 37.75 1 41.28 5 PHE B N 1
ATOM 2542 C CA . PHE B 1 5 ? -16.594 -29.75 36.875 1 41.28 5 PHE B CA 1
ATOM 2543 C C . PHE B 1 5 ? -16.734 -29.219 35.469 1 41.28 5 PHE B C 1
ATOM 2545 O O . PHE B 1 5 ? -15.773 -29.234 34.688 1 41.28 5 PHE B O 1
ATOM 2552 N N . ILE B 1 6 ? -18.016 -28.734 35.125 1 39.97 6 ILE B N 1
ATOM 2553 C CA . ILE B 1 6 ? -18.203 -28.406 33.719 1 39.97 6 ILE B CA 1
ATOM 2554 C C . ILE B 1 6 ? -17.578 -27.047 33.406 1 39.97 6 ILE B C 1
ATOM 2556 O O . ILE B 1 6 ? -17.078 -26.828 32.281 1 39.97 6 ILE B O 1
ATOM 2560 N N . ALA B 1 7 ? -17.484 -26.172 34.5 1 40 7 ALA B N 1
ATOM 2561 C CA . ALA B 1 7 ? -16.953 -24.844 34.156 1 40 7 ALA B CA 1
ATOM 2562 C C . ALA B 1 7 ? -15.461 -24.922 33.875 1 40 7 ALA B C 1
ATOM 2564 O O . ALA B 1 7 ? -14.93 -24.125 33.094 1 40 7 ALA B O 1
ATOM 2565 N N . GLY B 1 8 ? -14.789 -25.922 34.5 1 37.25 8 GLY B N 1
ATOM 2566 C CA . GLY B 1 8 ? -13.359 -26.016 34.25 1 37.25 8 GLY B CA 1
ATOM 2567 C C . GLY B 1 8 ? -13.016 -26.5 32.844 1 37.25 8 GLY B C 1
ATOM 2568 O O . GLY B 1 8 ? -11.969 -26.141 32.312 1 37.25 8 GLY B O 1
ATOM 2569 N N . VAL B 1 9 ? -13.914 -27.375 32.344 1 40.34 9 VAL B N 1
ATOM 2570 C CA . VAL B 1 9 ? -13.586 -27.953 31.031 1 40.34 9 VAL B CA 1
ATOM 2571 C C . VAL B 1 9 ? -13.773 -26.906 29.938 1 40.34 9 VAL B C 1
ATOM 2573 O O . VAL B 1 9 ? -13.008 -26.859 28.969 1 40.34 9 VAL B O 1
ATOM 2576 N N . ILE B 1 10 ? -14.758 -25.953 30.172 1 38.12 10 ILE B N 1
ATOM 2577 C CA . ILE B 1 10 ? -14.984 -25.016 29.078 1 38.12 10 ILE B CA 1
ATOM 2578 C C . ILE B 1 10 ? -13.844 -24 29.031 1 38.12 10 ILE B C 1
ATOM 2580 O O . ILE B 1 10 ? -13.398 -23.609 27.953 1 38.12 10 ILE B O 1
ATOM 2584 N N . ILE B 1 11 ? -13.234 -23.656 30.219 1 38.03 11 ILE B N 1
ATOM 2585 C CA . ILE B 1 11 ? -12.148 -22.703 30.172 1 38.03 11 ILE B CA 1
ATOM 2586 C C . ILE B 1 11 ? -10.93 -23.328 29.5 1 38.03 11 ILE B C 1
ATOM 2588 O O . ILE B 1 11 ? -10.25 -22.672 28.703 1 38.03 11 ILE B O 1
ATOM 2592 N N . VAL B 1 12 ? -10.68 -24.703 29.766 1 37.47 12 VAL B N 1
ATOM 2593 C CA . VAL B 1 12 ? -9.508 -25.312 29.125 1 37.47 12 VAL B CA 1
ATOM 2594 C C . VAL B 1 12 ? -9.734 -25.406 27.625 1 37.47 12 VAL B C 1
ATOM 2596 O O . VAL B 1 12 ? -8.805 -25.234 26.828 1 37.47 12 VAL B O 1
ATOM 2599 N N . PHE B 1 13 ? -11.023 -25.625 27.188 1 35 13 PHE B N 1
ATOM 2600 C CA . PHE B 1 13 ? -11.234 -25.75 25.75 1 35 13 PHE B CA 1
ATOM 2601 C C . PHE B 1 13 ? -11.016 -24.406 25.062 1 35 13 PHE B C 1
ATOM 2603 O O . PHE B 1 13 ? -10.469 -24.344 23.953 1 35 13 PHE B O 1
ATOM 2610 N N . PHE B 1 14 ? -11.539 -23.266 25.672 1 35.69 14 PHE B N 1
ATOM 2611 C CA . PHE B 1 14 ? -11.336 -21.984 24.984 1 35.69 14 PHE B CA 1
ATOM 2612 C C . PHE B 1 14 ? -9.867 -21.594 25.016 1 35.69 14 PHE B C 1
ATOM 2614 O O . PHE B 1 14 ? -9.391 -20.891 24.125 1 35.69 14 PHE B O 1
ATOM 2621 N N . ILE B 1 15 ? -9.086 -21.922 26.078 1 35.75 15 ILE B N 1
ATOM 2622 C CA . ILE B 1 15 ? -7.672 -21.578 26.078 1 35.75 15 ILE B CA 1
ATOM 2623 C C . ILE B 1 15 ? -6.961 -22.344 24.953 1 35.75 15 ILE B C 1
ATOM 2625 O O . ILE B 1 15 ? -6.086 -21.797 24.281 1 35.75 15 ILE B O 1
ATOM 2629 N N . LEU B 1 16 ? -7.32 -23.641 24.656 1 33.38 16 LEU B N 1
ATOM 2630 C CA . LEU B 1 16 ? -6.609 -24.406 23.625 1 33.38 16 LEU B CA 1
ATOM 2631 C C . LEU B 1 16 ? -6.969 -23.891 22.234 1 33.38 16 LEU B C 1
ATOM 2633 O O . LEU B 1 16 ? -6.121 -23.875 21.344 1 33.38 16 LEU B O 1
ATOM 2637 N N . ILE B 1 17 ? -8.25 -23.391 21.938 1 34.31 17 ILE B N 1
ATOM 2638 C CA . ILE B 1 17 ? -8.555 -22.953 20.578 1 34.31 17 ILE B CA 1
ATOM 2639 C C . ILE B 1 17 ? -7.859 -21.625 20.297 1 34.31 17 ILE B C 1
ATOM 2641 O O . ILE B 1 17 ? -7.41 -21.375 19.188 1 34.31 17 ILE B O 1
ATOM 2645 N N . GLY B 1 18 ? -7.75 -20.656 21.234 1 34.56 18 GLY B N 1
ATOM 2646 C CA . GLY B 1 18 ? -7.062 -19.391 20.969 1 34.56 18 GLY B CA 1
ATOM 2647 C C . GLY B 1 18 ? -5.605 -19.578 20.594 1 34.56 18 GLY B C 1
ATOM 2648 O O . GLY B 1 18 ? -5.016 -18.734 19.922 1 34.56 18 GLY B O 1
ATOM 2649 N N . SER B 1 19 ? -4.793 -20.469 21.188 1 35.41 19 SER B N 1
ATOM 2650 C CA . SER B 1 19 ? -3.389 -20.703 20.859 1 35.41 19 SER B CA 1
ATOM 2651 C C . SER B 1 19 ? -3.24 -21.266 19.438 1 35.41 19 SER B C 1
ATOM 2653 O O . SER B 1 19 ? -2.146 -21.234 18.875 1 35.41 19 SER B O 1
ATOM 2655 N N . SER B 1 20 ? -4.172 -22.016 18.859 1 33.75 20 SER B N 1
ATOM 2656 C CA . SER B 1 20 ? -3.988 -22.703 17.578 1 33.75 20 SER B CA 1
ATOM 2657 C C . SER B 1 20 ? -4.117 -21.719 16.422 1 33.75 20 SER B C 1
ATOM 2659 O O . SER B 1 20 ? -3.732 -22.031 15.297 1 33.75 20 SER B O 1
ATOM 2661 N N . LEU B 1 21 ? -4.906 -20.641 16.484 1 35.31 21 LEU B N 1
ATOM 2662 C CA . LEU B 1 21 ? -5.133 -19.797 15.312 1 35.31 21 LEU B CA 1
ATOM 2663 C C . LEU B 1 21 ? -3.877 -19.016 14.953 1 35.31 21 LEU B C 1
ATOM 2665 O O . LEU B 1 21 ? -3.691 -18.625 13.797 1 35.31 21 LEU B O 1
ATOM 2669 N N . PHE B 1 22 ? -3.184 -18.438 15.969 1 36.28 22 PHE B N 1
ATOM 2670 C CA . PHE B 1 22 ? -1.866 -17.906 15.641 1 36.28 22 PHE B CA 1
ATOM 2671 C C . PHE B 1 22 ? -0.832 -19.016 15.586 1 36.28 22 PHE B C 1
ATOM 2673 O O . PHE B 1 22 ? 0.028 -19.125 16.453 1 36.28 22 PHE B O 1
ATOM 2680 N N . SER B 1 23 ? -1.168 -20.188 15.289 1 34.44 23 SER B N 1
ATOM 2681 C CA . SER B 1 23 ? -0.063 -21.125 15.094 1 34.44 23 SER B CA 1
ATOM 2682 C C . SER B 1 23 ? 1.029 -20.516 14.227 1 34.44 23 SER B C 1
ATOM 2684 O O . SER B 1 23 ? 0.779 -20.141 13.078 1 34.44 23 SER B O 1
ATOM 2686 N N . THR B 1 24 ? 1.888 -19.719 14.719 1 39.16 24 THR B N 1
ATOM 2687 C CA . THR B 1 24 ? 3.201 -19.562 14.102 1 39.16 24 THR B CA 1
ATOM 2688 C C . THR B 1 24 ? 3.684 -20.875 13.508 1 39.16 24 THR B C 1
ATOM 2690 O O . THR B 1 24 ? 4.188 -21.75 14.227 1 39.16 24 THR B O 1
ATOM 2693 N N . GLY B 1 25 ? 2.906 -21.531 12.781 1 39.06 25 GLY B N 1
ATOM 2694 C CA . GLY B 1 25 ? 3.562 -22.703 12.211 1 39.06 25 GLY B CA 1
ATOM 2695 C C . GLY B 1 25 ? 5.059 -22.516 12.047 1 39.06 25 GLY B C 1
ATOM 2696 O O . GLY B 1 25 ? 5.527 -21.422 11.719 1 39.06 25 GLY B O 1
ATOM 2697 N N . LYS B 1 26 ? 5.754 -23.312 12.703 1 47.5 26 LYS B N 1
ATOM 2698 C CA . LYS B 1 26 ? 7.211 -23.328 12.609 1 47.5 26 LYS B CA 1
ATOM 2699 C C . LYS B 1 26 ? 7.68 -23.094 11.18 1 47.5 26 LYS B C 1
ATOM 2701 O O . LYS B 1 26 ? 7.43 -23.906 10.289 1 47.5 26 LYS B O 1
ATOM 2706 N N . LYS B 1 27 ? 7.887 -21.828 10.797 1 65.06 27 LYS B N 1
ATOM 2707 C CA . LYS B 1 27 ? 8.438 -21.453 9.5 1 65.06 27 LYS B CA 1
ATOM 2708 C C . LYS B 1 27 ? 9.68 -22.281 9.172 1 65.06 27 LYS B C 1
ATOM 2710 O O . LYS B 1 27 ? 10.609 -22.359 9.977 1 65.06 27 LYS B O 1
ATOM 2715 N N . THR B 1 28 ? 9.547 -23.203 8.266 1 67.25 28 THR B N 1
ATOM 2716 C CA . THR B 1 28 ? 10.727 -23.922 7.809 1 67.25 28 THR B CA 1
ATOM 2717 C C . THR B 1 28 ? 11.836 -22.953 7.402 1 67.25 28 THR B C 1
ATOM 2719 O O . THR B 1 28 ? 11.625 -22.078 6.555 1 67.25 28 THR B O 1
ATOM 2722 N N . PRO B 1 29 ? 12.914 -23.031 8.109 1 82 29 PRO B N 1
ATOM 2723 C CA . PRO B 1 29 ? 14.008 -22.125 7.734 1 82 29 PRO B CA 1
ATOM 2724 C C . PRO B 1 29 ? 14.484 -22.344 6.301 1 82 29 PRO B C 1
ATOM 2726 O O . PRO B 1 29 ? 14.516 -23.484 5.82 1 82 29 PRO B O 1
ATOM 2729 N N . LEU B 1 30 ? 14.641 -21.312 5.621 1 92.31 30 LEU B N 1
ATOM 2730 C CA . LEU B 1 30 ? 15.148 -21.391 4.254 1 92.31 30 LEU B CA 1
ATOM 2731 C C . LEU B 1 30 ? 16.641 -21.719 4.246 1 92.31 30 LEU B C 1
ATOM 2733 O O . LEU B 1 30 ? 17.391 -21.25 5.098 1 92.31 30 LEU B O 1
ATOM 2737 N N . LYS B 1 31 ? 16.984 -22.547 3.371 1 91.56 31 LYS B N 1
ATOM 2738 C CA . LYS B 1 31 ? 18.391 -22.922 3.225 1 91.56 31 LYS B CA 1
ATOM 2739 C C . LYS B 1 31 ? 19.172 -21.844 2.475 1 91.56 31 LYS B C 1
ATOM 2741 O O . LYS B 1 31 ? 18.625 -21.156 1.604 1 91.56 31 LYS B O 1
ATOM 2746 N N . LYS B 1 32 ? 20.453 -21.781 2.818 1 92.88 32 LYS B N 1
ATOM 2747 C CA . LYS B 1 32 ? 21.312 -20.812 2.15 1 92.88 32 LYS B CA 1
ATOM 2748 C C . LYS B 1 32 ? 21.812 -21.359 0.809 1 92.88 32 LYS B C 1
ATOM 2750 O O . LYS B 1 32 ? 23 -21.578 0.625 1 92.88 32 LYS B O 1
ATOM 2755 N N . HIS B 1 33 ? 20.922 -21.594 -0.127 1 92.62 33 HIS B N 1
ATOM 2756 C CA . HIS B 1 33 ? 21.219 -22.031 -1.485 1 92.62 33 HIS B CA 1
ATOM 2757 C C . HIS B 1 33 ? 21.359 -20.844 -2.434 1 92.62 33 HIS B C 1
ATOM 2759 O O . HIS B 1 33 ? 20.766 -19.797 -2.205 1 92.62 33 HIS B O 1
ATOM 2765 N N . PRO B 1 34 ? 22.188 -21.016 -3.385 1 94.06 34 PRO B N 1
ATOM 2766 C CA . PRO B 1 34 ? 22.25 -19.953 -4.383 1 94.06 34 PRO B CA 1
ATOM 2767 C C . PRO B 1 34 ? 20.922 -19.766 -5.125 1 94.06 34 PRO B C 1
ATOM 2769 O O . PRO B 1 34 ? 20.203 -20.734 -5.348 1 94.06 34 PRO B O 1
ATOM 2772 N N . ILE B 1 35 ? 20.641 -18.578 -5.496 1 95.69 35 ILE B N 1
ATOM 2773 C CA . ILE B 1 35 ? 19.438 -18.25 -6.254 1 95.69 35 ILE B CA 1
ATOM 2774 C C . ILE B 1 35 ? 19.609 -18.672 -7.711 1 95.69 35 ILE B C 1
ATOM 2776 O O . ILE B 1 35 ? 20.625 -18.375 -8.336 1 95.69 35 ILE B O 1
ATOM 2780 N N . PRO B 1 36 ? 18.688 -19.375 -8.266 1 95.88 36 PRO B N 1
ATOM 2781 C CA . PRO B 1 36 ? 18.781 -19.766 -9.672 1 95.88 36 PRO B CA 1
ATOM 2782 C C . PRO B 1 36 ? 18.797 -18.562 -10.617 1 95.88 36 PRO B C 1
ATOM 2784 O O . PRO B 1 36 ? 18.141 -17.547 -10.352 1 95.88 36 PRO B O 1
ATOM 2787 N N . ASP B 1 37 ? 19.5 -18.734 -11.688 1 95.44 37 ASP B N 1
ATOM 2788 C CA . ASP B 1 37 ? 19.516 -17.703 -12.711 1 95.44 37 ASP B CA 1
ATOM 2789 C C . ASP B 1 37 ? 18.172 -17.656 -13.445 1 95.44 37 ASP B C 1
ATOM 2791 O O . ASP B 1 37 ? 17.453 -18.656 -13.508 1 95.44 37 ASP B O 1
ATOM 2795 N N . GLN B 1 38 ? 17.891 -16.516 -13.945 1 96.56 38 GLN B N 1
ATOM 2796 C CA . GLN B 1 38 ? 16.719 -16.312 -14.789 1 96.56 38 GLN B CA 1
ATOM 2797 C C . GLN B 1 38 ? 15.461 -16.859 -14.133 1 96.56 38 GLN B C 1
ATOM 2799 O O . GLN B 1 38 ? 14.656 -17.531 -14.781 1 96.56 38 GLN B O 1
ATOM 2804 N N . LEU B 1 39 ? 15.391 -16.781 -12.859 1 97.81 39 LEU B N 1
ATOM 2805 C CA . LEU B 1 39 ? 14.258 -17.172 -12.031 1 97.81 39 LEU B CA 1
ATOM 2806 C C . LEU B 1 39 ? 13.961 -18.656 -12.18 1 97.81 39 LEU B C 1
ATOM 2808 O O . LEU B 1 39 ? 12.859 -19.109 -11.852 1 97.81 39 LEU B O 1
ATOM 2812 N N . GLY B 1 40 ? 14.883 -19.438 -12.742 1 96.75 40 GLY B N 1
ATOM 2813 C CA . GLY B 1 40 ? 14.664 -20.875 -12.914 1 96.75 40 GLY B CA 1
ATOM 2814 C C . GLY B 1 40 ? 13.594 -21.188 -13.953 1 96.75 40 GLY B C 1
ATOM 2815 O O . GLY B 1 40 ? 12.93 -22.219 -13.867 1 96.75 40 GLY B O 1
ATOM 2816 N N . ILE B 1 41 ? 13.359 -20.266 -14.898 1 96.69 41 ILE B N 1
ATOM 2817 C CA . ILE B 1 41 ? 12.328 -20.469 -15.914 1 96.69 41 ILE B CA 1
ATOM 2818 C C . ILE B 1 41 ? 12.719 -21.625 -16.828 1 96.69 41 ILE B C 1
ATOM 2820 O O . ILE B 1 41 ? 13.891 -21.797 -17.172 1 96.69 41 ILE B O 1
ATOM 2824 N N . GLN B 1 42 ? 11.766 -22.391 -17.234 1 92.44 42 GLN B N 1
ATOM 2825 C CA . GLN B 1 42 ? 12.031 -23.625 -17.969 1 92.44 42 GLN B CA 1
ATOM 2826 C C . GLN B 1 42 ? 11.719 -23.453 -19.453 1 92.44 42 GLN B C 1
ATOM 2828 O O . GLN B 1 42 ? 11.969 -24.359 -20.25 1 92.44 42 GLN B O 1
ATOM 2833 N N . ILE B 1 43 ? 11.164 -22.344 -19.828 1 93.88 43 ILE B N 1
ATOM 2834 C CA . ILE B 1 43 ? 10.828 -22.078 -21.234 1 93.88 43 ILE B CA 1
ATOM 2835 C C . ILE B 1 43 ? 11.586 -20.859 -21.734 1 93.88 43 ILE B C 1
ATOM 2837 O O . ILE B 1 43 ? 11.523 -19.781 -21.109 1 93.88 43 ILE B O 1
ATOM 2841 N N . GLU B 1 44 ? 12.211 -20.938 -22.828 1 94.62 44 GLU B N 1
ATOM 2842 C CA . GLU B 1 44 ? 13.031 -19.859 -23.375 1 94.62 44 GLU B CA 1
ATOM 2843 C C . GLU B 1 44 ? 12.18 -18.656 -23.766 1 94.62 44 GLU B C 1
ATOM 2845 O O . GLU B 1 44 ? 12.633 -17.516 -23.688 1 94.62 44 GLU B O 1
ATOM 2850 N N . ALA B 1 45 ? 10.969 -18.938 -24.141 1 96.62 45 ALA B N 1
ATOM 2851 C CA . ALA B 1 45 ? 10.055 -17.875 -24.562 1 96.62 45 ALA B CA 1
ATOM 2852 C C . ALA B 1 45 ? 9.781 -16.906 -23.406 1 96.62 45 ALA B C 1
ATOM 2854 O O . ALA B 1 45 ? 9.273 -15.797 -23.641 1 96.62 45 ALA B O 1
ATOM 2855 N N . GLY B 1 46 ? 10.109 -17.328 -22.188 1 97.69 46 GLY B N 1
ATOM 2856 C CA . GLY B 1 46 ? 9.852 -16.5 -21.016 1 97.69 46 GLY B CA 1
ATOM 2857 C C . GLY B 1 46 ? 10.945 -15.484 -20.75 1 97.69 46 GLY B C 1
ATOM 2858 O O . GLY B 1 46 ? 10.781 -14.578 -19.938 1 97.69 46 GLY B O 1
ATOM 2859 N N . PHE B 1 47 ? 12.078 -15.523 -21.469 1 97.75 47 PHE B N 1
ATOM 2860 C CA . PHE B 1 47 ? 13.242 -14.688 -21.188 1 97.75 47 PHE B CA 1
ATOM 2861 C C . PHE B 1 47 ? 12.898 -13.211 -21.359 1 97.75 47 PHE B C 1
ATOM 2863 O O . PHE B 1 47 ? 13.273 -12.383 -20.531 1 97.75 47 PHE B O 1
ATOM 2870 N N . PRO B 1 48 ? 12.164 -12.875 -22.422 1 98.12 48 PRO B N 1
ATOM 2871 C CA . PRO B 1 48 ? 11.812 -11.461 -22.562 1 98.12 48 PRO B CA 1
ATOM 2872 C C . PRO B 1 48 ? 10.992 -10.93 -21.391 1 98.12 48 PRO B C 1
ATOM 2874 O O . PRO B 1 48 ? 11.094 -9.758 -21.031 1 98.12 48 PRO B O 1
ATOM 2877 N N . ILE B 1 49 ? 10.141 -11.773 -20.781 1 98.62 49 ILE B N 1
ATOM 2878 C CA . ILE B 1 49 ? 9.352 -11.383 -19.625 1 98.62 49 ILE B CA 1
ATOM 2879 C C . ILE B 1 49 ? 10.281 -11.016 -18.469 1 98.62 49 ILE B C 1
ATOM 2881 O O . ILE B 1 49 ? 10.094 -9.984 -17.812 1 98.62 49 ILE B O 1
ATOM 2885 N N . LEU B 1 50 ? 11.289 -11.82 -18.312 1 98.62 50 LEU B N 1
ATOM 2886 C CA . LEU B 1 50 ? 12.234 -11.602 -17.219 1 98.62 50 LEU B CA 1
ATOM 2887 C C . LEU B 1 50 ? 13.031 -10.312 -17.453 1 98.62 50 LEU B C 1
ATOM 2889 O O . LEU B 1 50 ? 13.312 -9.586 -16.5 1 98.62 50 LEU B O 1
ATOM 2893 N N . GLN B 1 51 ? 13.398 -10.078 -18.672 1 98.25 51 GLN B N 1
ATOM 2894 C CA . GLN B 1 51 ? 14.133 -8.859 -19 1 98.25 51 GLN B CA 1
ATOM 2895 C C . GLN B 1 51 ? 13.312 -7.617 -18.672 1 98.25 51 GLN B C 1
ATOM 2897 O O . GLN B 1 51 ? 13.828 -6.66 -18.094 1 98.25 51 GLN B O 1
ATOM 2902 N N . ARG B 1 52 ? 12.07 -7.676 -18.984 1 98.38 52 ARG B N 1
ATOM 2903 C CA . ARG B 1 52 ? 11.211 -6.535 -18.688 1 98.38 52 ARG B CA 1
ATOM 2904 C C . ARG B 1 52 ? 11.016 -6.391 -17.172 1 98.38 52 ARG B C 1
ATOM 2906 O O . ARG B 1 52 ? 10.969 -5.273 -16.656 1 98.38 52 ARG B O 1
ATOM 2913 N N . LEU B 1 53 ? 10.812 -7.527 -16.531 1 98.62 53 LEU B N 1
ATOM 2914 C CA . LEU B 1 53 ? 10.688 -7.496 -15.086 1 98.62 53 LEU B CA 1
ATOM 2915 C C . LEU B 1 53 ? 11.898 -6.816 -14.453 1 98.62 53 LEU B C 1
ATOM 2917 O O . LEU B 1 53 ? 11.75 -5.914 -13.625 1 98.62 53 LEU B O 1
ATOM 2921 N N . ASP B 1 54 ? 13.078 -7.188 -14.891 1 97.75 54 ASP B N 1
ATOM 2922 C CA . ASP B 1 54 ? 14.312 -6.648 -14.344 1 97.75 54 ASP B CA 1
ATOM 2923 C C . ASP B 1 54 ? 14.445 -5.156 -14.641 1 97.75 54 ASP B C 1
ATOM 2925 O O . ASP B 1 54 ? 14.906 -4.383 -13.797 1 97.75 54 ASP B O 1
ATOM 2929 N N . SER B 1 55 ? 14.031 -4.801 -15.773 1 97.94 55 SER B N 1
ATOM 2930 C CA . SER B 1 55 ? 14.141 -3.398 -16.172 1 97.94 55 SER B CA 1
ATOM 2931 C C . SER B 1 55 ? 13.133 -2.531 -15.422 1 97.94 55 SER B C 1
ATOM 2933 O O . SER B 1 55 ? 13.328 -1.321 -15.297 1 97.94 55 SER B O 1
ATOM 2935 N N . SER B 1 56 ? 12.062 -3.123 -14.945 1 98.44 56 SER B N 1
ATOM 2936 C CA . SER B 1 56 ? 11 -2.373 -14.281 1 98.44 56 SER B CA 1
ATOM 2937 C C . SER B 1 56 ? 11.273 -2.236 -12.789 1 98.44 56 SER B C 1
ATOM 2939 O O . SER B 1 56 ? 10.641 -1.426 -12.109 1 98.44 56 SER B O 1
ATOM 2941 N N . LEU B 1 57 ? 12.141 -3.031 -12.273 1 98.12 57 LEU B N 1
ATOM 2942 C CA . LEU B 1 57 ? 12.492 -2.988 -10.859 1 98.12 57 LEU B CA 1
ATOM 2943 C C . LEU B 1 57 ? 13.828 -2.279 -10.656 1 98.12 57 LEU B C 1
ATOM 2945 O O . LEU B 1 57 ? 14.891 -2.898 -10.766 1 98.12 57 LEU B O 1
ATOM 2949 N N . SER B 1 58 ? 13.812 -1.049 -10.258 1 96.94 58 SER B N 1
ATOM 2950 C CA . SER B 1 58 ? 15.055 -0.31 -10.047 1 96.94 58 SER B CA 1
ATOM 2951 C C . SER B 1 58 ? 15.805 -0.823 -8.828 1 96.94 58 SER B C 1
ATOM 2953 O O . SER B 1 58 ? 15.188 -1.291 -7.867 1 96.94 58 SER B O 1
ATOM 2955 N N . GLN B 1 59 ? 17.109 -0.689 -8.906 1 96.44 59 GLN B N 1
ATOM 2956 C CA . GLN B 1 59 ? 17.938 -1.089 -7.766 1 96.44 59 GLN B CA 1
ATOM 2957 C C . GLN B 1 59 ? 17.594 -0.257 -6.531 1 96.44 59 GLN B C 1
ATOM 2959 O O . GLN B 1 59 ? 17.594 -0.772 -5.41 1 96.44 59 GLN B O 1
ATOM 2964 N N . TYR B 1 60 ? 17.328 0.951 -6.762 1 95.25 60 TYR B N 1
ATOM 2965 C CA . TYR B 1 60 ? 16.938 1.841 -5.676 1 95.25 60 TYR B CA 1
ATOM 2966 C C . TYR B 1 60 ? 15.703 1.311 -4.957 1 95.25 60 TYR B C 1
ATOM 2968 O O . TYR B 1 60 ? 15.672 1.258 -3.723 1 95.25 60 TYR B O 1
ATOM 2976 N N . TYR B 1 61 ? 14.695 0.943 -5.688 1 96.75 61 TYR B N 1
ATOM 2977 C CA . TYR B 1 61 ? 13.461 0.399 -5.133 1 96.75 61 TYR B CA 1
ATOM 2978 C C . TYR B 1 61 ? 13.734 -0.892 -4.367 1 96.75 61 TYR B C 1
ATOM 2980 O O . TYR B 1 61 ? 13.289 -1.049 -3.227 1 96.75 61 TYR B O 1
ATOM 2988 N N . LEU B 1 62 ? 14.523 -1.74 -4.949 1 97.69 62 LEU B N 1
ATOM 2989 C CA . LEU B 1 62 ? 14.844 -3.029 -4.34 1 97.69 62 LEU B CA 1
ATOM 2990 C C . LEU B 1 62 ? 15.594 -2.84 -3.027 1 97.69 62 LEU B C 1
ATOM 2992 O O . LEU B 1 62 ? 15.32 -3.541 -2.049 1 97.69 62 LEU B O 1
ATOM 2996 N N . ASP B 1 63 ? 16.484 -1.921 -3.018 1 96.38 63 ASP B N 1
ATOM 2997 C CA . ASP B 1 63 ? 17.25 -1.642 -1.809 1 96.38 63 ASP B CA 1
ATOM 2998 C C . ASP B 1 63 ? 16.344 -1.129 -0.688 1 96.38 63 ASP B C 1
ATOM 3000 O O . ASP B 1 63 ? 16.5 -1.527 0.468 1 96.38 63 ASP B O 1
ATOM 3004 N N . ASN B 1 64 ? 15.477 -0.248 -1.053 1 95.44 64 ASN B N 1
ATOM 3005 C CA . ASN B 1 64 ? 14.547 0.299 -0.066 1 95.44 64 ASN B CA 1
ATOM 3006 C C . ASN B 1 64 ? 13.625 -0.777 0.492 1 95.44 64 ASN B C 1
ATOM 3008 O O . ASN B 1 64 ? 13.328 -0.791 1.688 1 95.44 64 ASN B O 1
ATOM 3012 N N . ILE B 1 65 ? 13.172 -1.659 -0.377 1 97.38 65 ILE B N 1
ATOM 3013 C CA . ILE B 1 65 ? 12.32 -2.766 0.05 1 97.38 65 ILE B CA 1
ATOM 3014 C C . ILE B 1 65 ? 13.078 -3.641 1.047 1 97.38 65 ILE B C 1
ATOM 3016 O O . ILE B 1 65 ? 12.555 -3.977 2.111 1 97.38 65 ILE B O 1
ATOM 3020 N N . LYS B 1 66 ? 14.289 -3.988 0.675 1 96.94 66 LYS B N 1
ATOM 3021 C CA . LYS B 1 66 ? 15.086 -4.852 1.542 1 96.94 66 LYS B CA 1
ATOM 3022 C C . LYS B 1 66 ? 15.289 -4.215 2.912 1 96.94 66 LYS B C 1
ATOM 3024 O O . LYS B 1 66 ? 15.109 -4.867 3.941 1 96.94 66 LYS B O 1
ATOM 3029 N N . LEU B 1 67 ? 15.688 -2.973 2.889 1 94.75 67 LEU B N 1
ATOM 3030 C CA . LEU B 1 67 ? 15.93 -2.26 4.137 1 94.75 67 LEU B CA 1
ATOM 3031 C C . LEU B 1 67 ? 14.688 -2.299 5.031 1 94.75 67 LEU B C 1
ATOM 3033 O O . LEU B 1 67 ? 14.781 -2.639 6.211 1 94.75 67 LEU B O 1
ATOM 3037 N N . ARG B 1 68 ? 13.602 -2.039 4.504 1 94.12 68 ARG B N 1
ATOM 3038 C CA . ARG B 1 68 ? 12.375 -1.973 5.285 1 94.12 68 ARG B CA 1
ATOM 3039 C C . ARG B 1 68 ? 11.945 -3.361 5.75 1 94.12 68 ARG B C 1
ATOM 3041 O O . ARG B 1 68 ? 11.516 -3.533 6.895 1 94.12 68 ARG B O 1
ATOM 3048 N N . VAL B 1 69 ? 12.008 -4.348 4.836 1 96 69 VAL B N 1
ATOM 3049 C CA . VAL B 1 69 ? 11.641 -5.711 5.207 1 96 69 VAL B CA 1
ATOM 3050 C C . VAL B 1 69 ? 12.516 -6.18 6.375 1 96 69 VAL B C 1
ATOM 3052 O O . VAL B 1 69 ? 12 -6.734 7.352 1 96 69 VAL B O 1
ATOM 3055 N N . MET B 1 70 ? 13.789 -5.914 6.258 1 95.12 70 MET B N 1
ATOM 3056 C CA . MET B 1 70 ? 14.719 -6.371 7.293 1 95.12 70 MET B CA 1
ATOM 3057 C C . MET B 1 70 ? 14.477 -5.633 8.602 1 95.12 70 MET B C 1
ATOM 3059 O O . MET B 1 70 ? 14.664 -6.195 9.68 1 95.12 70 MET B O 1
ATOM 3063 N N . GLN B 1 71 ? 14.062 -4.395 8.539 1 91.25 71 GLN B N 1
ATOM 3064 C CA . GLN B 1 71 ? 13.734 -3.619 9.734 1 91.25 71 GLN B CA 1
ATOM 3065 C C . GLN B 1 71 ? 12.492 -4.164 10.422 1 91.25 71 GLN B C 1
ATOM 3067 O O . GLN B 1 71 ? 12.43 -4.238 11.648 1 91.25 71 GLN B O 1
ATOM 3072 N N . ASN B 1 72 ? 11.57 -4.578 9.617 1 91.62 72 ASN B N 1
ATOM 3073 C CA . ASN B 1 72 ? 10.289 -5.016 10.164 1 91.62 72 ASN B CA 1
ATOM 3074 C C . ASN B 1 72 ? 10.297 -6.5 10.5 1 91.62 72 ASN B C 1
ATOM 3076 O O . ASN B 1 72 ? 9.383 -7 11.164 1 91.62 72 ASN B O 1
ATOM 3080 N N . HIS B 1 73 ? 11.273 -7.18 9.992 1 92.5 73 HIS B N 1
ATOM 3081 C CA . HIS B 1 73 ? 11.477 -8.594 10.305 1 92.5 73 HIS B CA 1
ATOM 3082 C C . HIS B 1 73 ? 12.906 -8.852 10.773 1 92.5 73 HIS B C 1
ATOM 3084 O O . HIS B 1 73 ? 13.672 -9.523 10.094 1 92.5 73 HIS B O 1
ATOM 3090 N N . PRO B 1 74 ? 13.164 -8.516 11.992 1 91.81 74 PRO B N 1
ATOM 3091 C CA . PRO B 1 74 ? 14.547 -8.562 12.469 1 91.81 74 PRO B CA 1
ATOM 3092 C C . PRO B 1 74 ? 15.094 -9.984 12.562 1 91.81 74 PRO B C 1
ATOM 3094 O O . PRO B 1 74 ? 16.312 -10.18 12.602 1 91.81 74 PRO B O 1
ATOM 3097 N N . LYS B 1 75 ? 14.281 -10.938 12.57 1 92.81 75 LYS B N 1
ATOM 3098 C CA . LYS B 1 75 ? 14.734 -12.32 12.68 1 92.81 75 LYS B CA 1
ATOM 3099 C C . LYS B 1 75 ? 15.102 -12.891 11.312 1 92.81 75 LYS B C 1
ATOM 3101 O O . LYS B 1 75 ? 15.695 -13.969 11.219 1 92.81 75 LYS B O 1
ATOM 3106 N N . TRP B 1 76 ? 14.672 -12.234 10.242 1 94.25 76 TRP B N 1
ATOM 3107 C CA . TRP B 1 76 ? 14.992 -12.711 8.898 1 94.25 76 TRP B CA 1
ATOM 3108 C C . TRP B 1 76 ? 16.484 -12.531 8.594 1 94.25 76 TRP B C 1
ATOM 3110 O O . TRP B 1 76 ? 17.062 -11.5 8.938 1 94.25 76 TRP B O 1
ATOM 3120 N N . LYS B 1 77 ? 17.062 -13.539 8.008 1 94.38 77 LYS B N 1
ATOM 3121 C CA . LYS B 1 77 ? 18.406 -13.43 7.469 1 94.38 77 LYS B CA 1
ATOM 3122 C C . LYS B 1 77 ? 18.391 -12.938 6.027 1 94.38 77 LYS B C 1
ATOM 3124 O O . LYS B 1 77 ? 17.344 -12.953 5.375 1 94.38 77 LYS B O 1
ATOM 3129 N N . ASP B 1 78 ? 19.531 -12.539 5.562 1 95.25 78 ASP B N 1
ATOM 3130 C CA . ASP B 1 78 ? 19.641 -11.977 4.219 1 95.25 78 ASP B CA 1
ATOM 3131 C C . ASP B 1 78 ? 19.125 -12.961 3.168 1 95.25 78 ASP B C 1
ATOM 3133 O O . ASP B 1 78 ? 18.406 -12.57 2.252 1 95.25 78 ASP B O 1
ATOM 3137 N N . HIS B 1 79 ? 19.516 -14.203 3.328 1 95.75 79 HIS B N 1
ATOM 3138 C CA . HIS B 1 79 ? 19.141 -15.18 2.309 1 95.75 79 HIS B CA 1
ATOM 3139 C C . HIS B 1 79 ? 17.625 -15.438 2.324 1 95.75 79 HIS B C 1
ATOM 3141 O O . HIS B 1 79 ? 17.047 -15.836 1.311 1 95.75 79 HIS B O 1
ATOM 3147 N N . GLU B 1 80 ? 17.031 -15.227 3.441 1 95.12 80 GLU B N 1
ATOM 3148 C CA . GLU B 1 80 ? 15.578 -15.398 3.523 1 95.12 80 GLU B CA 1
ATOM 3149 C C . GLU B 1 80 ? 14.852 -14.312 2.734 1 95.12 80 GLU B C 1
ATOM 3151 O O . GLU B 1 80 ? 13.859 -14.594 2.057 1 95.12 80 GLU B O 1
ATOM 3156 N N . PHE B 1 81 ? 15.367 -13.094 2.846 1 97.31 81 PHE B N 1
ATOM 3157 C CA . PHE B 1 81 ? 14.812 -12.023 2.016 1 97.31 81 PHE B CA 1
ATOM 3158 C C . PHE B 1 81 ? 15.031 -12.328 0.537 1 97.31 81 PHE B C 1
ATOM 3160 O O . PHE B 1 81 ? 14.117 -12.172 -0.274 1 97.31 81 PHE B O 1
ATOM 3167 N N . GLU B 1 82 ? 16.203 -12.727 0.207 1 97.69 82 GLU B N 1
ATOM 3168 C CA . GLU B 1 82 ? 16.562 -12.945 -1.189 1 97.69 82 GLU B CA 1
ATOM 3169 C C . GLU B 1 82 ? 15.672 -14.016 -1.824 1 97.69 82 GLU B C 1
ATOM 3171 O O . GLU B 1 82 ? 15.203 -13.852 -2.949 1 97.69 82 GLU B O 1
ATOM 3176 N N . TRP B 1 83 ? 15.461 -15.039 -1.117 1 97.75 83 TRP B N 1
ATOM 3177 C CA . TRP B 1 83 ? 14.625 -16.109 -1.635 1 97.75 83 TRP B CA 1
ATOM 3178 C C . TRP B 1 83 ? 13.164 -15.695 -1.685 1 97.75 83 TRP B C 1
ATOM 3180 O O . TRP B 1 83 ? 12.43 -16.078 -2.602 1 97.75 83 TRP B O 1
ATOM 3190 N N . GLY B 1 84 ? 12.734 -14.922 -0.665 1 97.75 84 GLY B N 1
ATOM 3191 C CA . GLY B 1 84 ? 11.391 -14.367 -0.719 1 97.75 84 GLY B CA 1
ATOM 3192 C C . GLY B 1 84 ? 11.156 -13.484 -1.928 1 97.75 84 GLY B C 1
ATOM 3193 O O . GLY B 1 84 ? 10.141 -13.617 -2.611 1 97.75 84 GLY B O 1
ATOM 3194 N N . MET B 1 85 ? 12.125 -12.617 -2.145 1 98.44 85 MET B N 1
ATOM 3195 C CA . MET B 1 85 ? 12.039 -11.719 -3.295 1 98.44 85 MET B CA 1
ATOM 3196 C C . MET B 1 85 ? 12.102 -12.508 -4.602 1 98.44 85 MET B C 1
ATOM 3198 O O . MET B 1 85 ? 11.391 -12.188 -5.555 1 98.44 85 MET B O 1
ATOM 3202 N N . PHE B 1 86 ? 12.922 -13.547 -4.609 1 98.5 86 PHE B N 1
ATOM 3203 C CA . PHE B 1 86 ? 13.055 -14.43 -5.762 1 98.5 86 PHE B CA 1
ATOM 3204 C C . PHE B 1 86 ? 11.711 -15.047 -6.125 1 98.5 86 PHE B C 1
ATOM 3206 O O . PHE B 1 86 ? 11.281 -14.984 -7.277 1 98.5 86 PHE B O 1
ATOM 3213 N N . GLU B 1 87 ? 11.023 -15.539 -5.145 1 98.44 87 GLU B N 1
ATOM 3214 C CA . GLU B 1 87 ? 9.734 -16.188 -5.375 1 98.44 87 GLU B CA 1
ATOM 3215 C C . GLU B 1 87 ? 8.656 -15.148 -5.691 1 98.44 87 GLU B C 1
ATOM 3217 O O . GLU B 1 87 ? 7.734 -15.422 -6.469 1 98.44 87 GLU B O 1
ATOM 3222 N N . LEU B 1 88 ? 8.766 -13.977 -5.137 1 98.56 88 LEU B N 1
ATOM 3223 C CA . LEU B 1 88 ? 7.824 -12.906 -5.461 1 98.56 88 LEU B CA 1
ATOM 3224 C C . LEU B 1 88 ? 7.965 -12.477 -6.918 1 98.56 88 LEU B C 1
ATOM 3226 O O . LEU B 1 88 ? 6.965 -12.211 -7.586 1 98.56 88 LEU B O 1
ATOM 3230 N N . LYS B 1 89 ? 9.172 -12.43 -7.402 1 98.75 89 LYS B N 1
ATOM 3231 C CA . LYS B 1 89 ? 9.391 -12.109 -8.812 1 98.75 89 LYS B CA 1
ATOM 3232 C C . LYS B 1 89 ? 8.727 -13.148 -9.711 1 98.75 89 LYS B C 1
ATOM 3234 O O . LYS B 1 89 ? 8.141 -12.797 -10.742 1 98.75 89 LYS B O 1
ATOM 3239 N N . ARG B 1 90 ? 8.844 -14.375 -9.312 1 98.69 90 ARG B N 1
ATOM 3240 C CA . ARG B 1 90 ? 8.164 -15.422 -10.062 1 98.69 90 ARG B CA 1
ATOM 3241 C C . ARG B 1 90 ? 6.652 -15.219 -10.047 1 98.69 90 ARG B C 1
ATOM 3243 O O . ARG B 1 90 ? 5.984 -15.391 -11.062 1 98.69 90 ARG B O 1
ATOM 3250 N N . TYR B 1 91 ? 6.133 -14.836 -8.906 1 98.5 91 TYR B N 1
ATOM 3251 C CA . TYR B 1 91 ? 4.723 -14.5 -8.766 1 98.5 91 TYR B CA 1
ATOM 3252 C C . TYR B 1 91 ? 4.332 -13.359 -9.703 1 98.5 91 TYR B C 1
ATOM 3254 O O . TYR B 1 91 ? 3.258 -13.391 -10.305 1 98.5 91 TYR B O 1
ATOM 3262 N N . PHE B 1 92 ? 5.188 -12.398 -9.828 1 98.62 92 PHE B N 1
ATOM 3263 C CA . PHE B 1 92 ? 4.934 -11.273 -10.727 1 98.62 92 PHE B CA 1
ATOM 3264 C C . PHE B 1 92 ? 4.902 -11.742 -12.18 1 98.62 92 PHE B C 1
ATOM 3266 O O . PHE B 1 92 ? 4.086 -11.258 -12.969 1 98.62 92 PHE B O 1
ATOM 3273 N N . VAL B 1 93 ? 5.801 -12.633 -12.523 1 98.69 93 VAL B N 1
ATOM 3274 C CA . VAL B 1 93 ? 5.801 -13.18 -13.875 1 98.69 93 VAL B CA 1
ATOM 3275 C C . VAL B 1 93 ? 4.461 -13.859 -14.156 1 98.69 93 VAL B C 1
ATOM 3277 O O . VAL B 1 93 ? 3.857 -13.648 -15.211 1 98.69 93 VAL B O 1
ATOM 3280 N N . MET B 1 94 ? 3.979 -14.602 -13.211 1 98.06 94 MET B N 1
ATOM 3281 C CA . MET B 1 94 ? 2.688 -15.266 -13.383 1 98.06 94 MET B CA 1
ATOM 3282 C C . MET B 1 94 ? 1.574 -14.234 -13.57 1 98.06 94 MET B C 1
ATOM 3284 O O . MET B 1 94 ? 0.682 -14.43 -14.398 1 98.06 94 MET B O 1
ATOM 3288 N N . ASN B 1 95 ? 1.646 -13.133 -12.844 1 97.38 95 ASN B N 1
ATOM 3289 C CA . ASN B 1 95 ? 0.647 -12.078 -12.961 1 97.38 95 ASN B CA 1
ATOM 3290 C C . ASN B 1 95 ? 0.721 -11.383 -14.32 1 97.38 95 ASN B C 1
ATOM 3292 O O . ASN B 1 95 ? -0.231 -10.727 -14.734 1 97.38 95 ASN B O 1
ATOM 3296 N N . SER B 1 96 ? 1.837 -11.461 -15.008 1 97.88 96 SER B N 1
ATOM 3297 C CA . SER B 1 96 ? 1.942 -10.875 -16.328 1 97.88 96 SER B CA 1
ATOM 3298 C C . SER B 1 96 ? 1.238 -11.734 -17.375 1 97.88 96 SER B C 1
ATOM 3300 O O . SER B 1 96 ? 0.966 -11.273 -18.484 1 97.88 96 SER B O 1
ATOM 3302 N N . LEU B 1 97 ? 0.962 -12.906 -17 1 98 97 LEU B N 1
ATOM 3303 C CA . LEU B 1 97 ? 0.354 -13.852 -17.922 1 98 97 LEU B CA 1
ATOM 3304 C C . LEU B 1 97 ? -1.127 -14.039 -17.625 1 98 97 LEU B C 1
ATOM 3306 O O . LEU B 1 97 ? -1.964 -14 -18.531 1 98 97 LEU B O 1
ATOM 3310 N N . LEU B 1 98 ? -1.449 -14.164 -16.359 1 96.56 98 LEU B N 1
ATOM 3311 C CA . LEU B 1 98 ? -2.791 -14.547 -15.938 1 96.56 98 LEU B CA 1
ATOM 3312 C C . LEU B 1 98 ? -3.588 -13.32 -15.5 1 96.56 98 LEU B C 1
ATOM 3314 O O . LEU B 1 98 ? -3.016 -12.336 -15.031 1 96.56 98 LEU B O 1
ATOM 3318 N N . LYS B 1 99 ? -4.859 -13.438 -15.547 1 93.12 99 LYS B N 1
ATOM 3319 C CA . LYS B 1 99 ? -5.762 -12.359 -15.156 1 93.12 99 LYS B CA 1
ATOM 3320 C C . LYS B 1 99 ? -5.723 -12.125 -13.648 1 93.12 99 LYS B C 1
ATOM 3322 O O . LYS B 1 99 ? -5.828 -10.984 -13.188 1 93.12 99 LYS B O 1
ATOM 3327 N N . SER B 1 100 ? -5.617 -13.203 -12.945 1 90.81 100 SER B N 1
ATOM 3328 C CA . SER B 1 100 ? -5.586 -13.156 -11.484 1 90.81 100 SER B CA 1
ATOM 3329 C C . SER B 1 100 ? -4.762 -14.305 -10.914 1 90.81 100 SER B C 1
ATOM 3331 O O . SER B 1 100 ? -4.824 -15.43 -11.414 1 90.81 100 SER B O 1
ATOM 3333 N N . VAL B 1 101 ? -3.963 -13.945 -9.984 1 94.12 101 VAL B N 1
ATOM 3334 C CA . VAL B 1 101 ? -3.141 -14.953 -9.312 1 94.12 101 VAL B CA 1
ATOM 3335 C C . VAL B 1 101 ? -3.273 -14.805 -7.801 1 94.12 101 VAL B C 1
ATOM 3337 O O . VAL B 1 101 ? -2.84 -13.805 -7.227 1 94.12 101 VAL B O 1
ATOM 3340 N N . PRO B 1 102 ? -3.871 -15.797 -7.164 1 91.44 102 PRO B N 1
ATOM 3341 C CA . PRO B 1 102 ? -3.914 -15.734 -5.703 1 91.44 102 PRO B CA 1
ATOM 3342 C C . PRO B 1 102 ? -2.533 -15.867 -5.066 1 91.44 102 PRO B C 1
ATOM 3344 O O . PRO B 1 102 ? 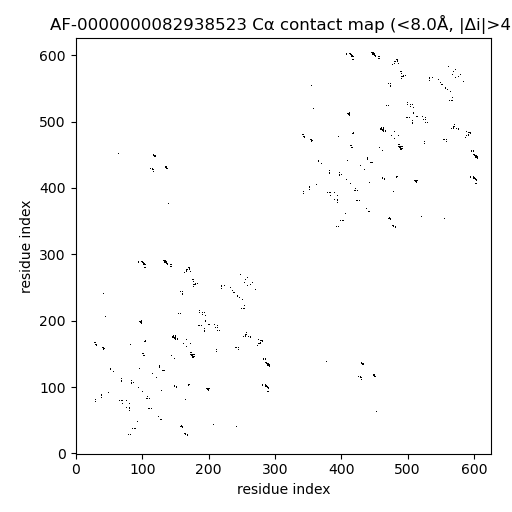-1.645 -16.5 -5.633 1 91.44 102 PRO B O 1
ATOM 3347 N N . MET B 1 103 ? -2.342 -15.188 -3.979 1 93.31 103 MET B N 1
ATOM 3348 C CA . MET B 1 103 ? -1.107 -15.273 -3.201 1 93.31 103 MET B CA 1
ATOM 3349 C C . MET B 1 103 ? -1.211 -16.359 -2.131 1 93.31 103 MET B C 1
ATOM 3351 O O . MET B 1 103 ? -2.037 -16.25 -1.222 1 93.31 103 MET B O 1
ATOM 3355 N N . PHE B 1 104 ? -0.301 -17.359 -2.252 1 91.31 104 PHE B N 1
ATOM 3356 C CA . PHE B 1 104 ? -0.388 -18.5 -1.347 1 91.31 104 PHE B CA 1
ATOM 3357 C C . PHE B 1 104 ? 0.82 -18.547 -0.418 1 91.31 104 PHE B C 1
ATOM 3359 O O . PHE B 1 104 ? 1.01 -19.516 0.314 1 91.31 104 PHE B O 1
ATOM 3366 N N . SER B 1 105 ? 1.663 -17.531 -0.504 1 93.19 105 SER B N 1
ATOM 3367 C CA . SER B 1 105 ? 2.871 -17.484 0.312 1 93.19 105 SER B CA 1
ATOM 3368 C C . SER B 1 105 ? 2.855 -16.297 1.267 1 93.19 105 SER B C 1
ATOM 3370 O O . SER B 1 105 ? 2.807 -15.148 0.83 1 93.19 105 SER B O 1
ATOM 3372 N N . HIS B 1 106 ? 2.967 -16.578 2.5 1 91.31 106 HIS B N 1
ATOM 3373 C CA . HIS B 1 106 ? 3.055 -15.516 3.502 1 91.31 106 HIS B CA 1
ATOM 3374 C C . HIS B 1 106 ? 4.348 -14.719 3.352 1 91.31 106 HIS B C 1
ATOM 3376 O O . HIS B 1 106 ? 4.336 -13.492 3.443 1 91.31 106 HIS B O 1
ATOM 3382 N N . ARG B 1 107 ? 5.434 -15.391 3.113 1 92.75 107 ARG B N 1
ATOM 3383 C CA . ARG B 1 107 ? 6.734 -14.742 3.004 1 92.75 107 ARG B CA 1
ATOM 3384 C C . ARG B 1 107 ? 6.777 -13.789 1.814 1 92.75 107 ARG B C 1
ATOM 3386 O O . ARG B 1 107 ? 7.199 -12.641 1.947 1 92.75 107 ARG B O 1
ATOM 3393 N N . ALA B 1 108 ? 6.367 -14.281 0.687 1 96.44 108 ALA B N 1
ATOM 3394 C CA . ALA B 1 108 ? 6.32 -13.43 -0.5 1 96.44 108 ALA B CA 1
ATOM 3395 C C . ALA B 1 108 ? 5.355 -12.266 -0.305 1 96.44 108 ALA B C 1
ATOM 3397 O O . ALA B 1 108 ? 5.641 -11.141 -0.714 1 96.44 108 ALA B O 1
ATOM 3398 N N . ASP B 1 109 ? 4.27 -12.562 0.376 1 95.5 109 ASP B N 1
ATOM 3399 C CA . ASP B 1 109 ? 3.244 -11.547 0.592 1 95.5 109 ASP B CA 1
ATOM 3400 C C . ASP B 1 109 ? 3.76 -10.43 1.497 1 95.5 109 ASP B C 1
ATOM 3402 O O . ASP B 1 109 ? 3.434 -9.258 1.293 1 95.5 109 ASP B O 1
ATOM 3406 N N . GLU B 1 110 ? 4.504 -10.781 2.471 1 95.06 110 GLU B N 1
ATOM 3407 C CA . GLU B 1 110 ? 5.07 -9.789 3.377 1 95.06 110 GLU B CA 1
ATOM 3408 C C . GLU B 1 110 ? 5.973 -8.812 2.631 1 95.06 110 GLU B C 1
ATOM 3410 O O . GLU B 1 110 ? 5.945 -7.605 2.893 1 95.06 110 GLU B O 1
ATOM 3415 N N . ILE B 1 111 ? 6.773 -9.328 1.764 1 97.69 111 ILE B N 1
ATOM 3416 C CA . ILE B 1 111 ? 7.645 -8.477 0.965 1 97.69 111 ILE B CA 1
ATOM 3417 C C . ILE B 1 111 ? 6.805 -7.605 0.031 1 97.69 111 ILE B C 1
ATOM 3419 O O . ILE B 1 111 ? 7.07 -6.41 -0.124 1 97.69 111 ILE B O 1
ATOM 3423 N N . TRP B 1 112 ? 5.77 -8.219 -0.586 1 98.12 112 TRP B N 1
ATOM 3424 C CA . TRP B 1 112 ? 4.875 -7.477 -1.468 1 98.12 112 TRP B CA 1
ATOM 3425 C C . TRP B 1 112 ? 4.223 -6.316 -0.727 1 98.12 112 TRP B C 1
ATOM 3427 O O . TRP B 1 112 ? 4.113 -5.211 -1.265 1 98.12 112 TRP B O 1
ATOM 3437 N N . HIS B 1 113 ? 3.785 -6.547 0.496 1 96.69 113 HIS B N 1
ATOM 3438 C CA . HIS B 1 113 ? 3.199 -5.504 1.329 1 96.69 113 HIS B CA 1
ATOM 3439 C C . HIS B 1 113 ? 4.156 -4.328 1.491 1 96.69 113 HIS B C 1
ATOM 3441 O O . HIS B 1 113 ? 3.74 -3.17 1.419 1 96.69 113 HIS B O 1
ATOM 3447 N N . GLU B 1 114 ? 5.387 -4.633 1.727 1 96.5 114 GLU B N 1
ATOM 3448 C CA . GLU B 1 114 ? 6.371 -3.566 1.876 1 96.5 114 GLU B CA 1
ATOM 3449 C C . GLU B 1 114 ? 6.566 -2.807 0.566 1 96.5 114 GLU B C 1
ATOM 3451 O O . GLU B 1 114 ? 6.789 -1.595 0.573 1 96.5 114 GLU B O 1
ATOM 3456 N N . MET B 1 115 ? 6.488 -3.523 -0.517 1 97.75 115 MET B N 1
ATOM 3457 C CA . MET B 1 115 ? 6.559 -2.861 -1.816 1 97.75 115 MET B CA 1
ATOM 3458 C C . MET B 1 115 ? 5.438 -1.836 -1.963 1 97.75 115 MET B C 1
ATOM 3460 O O . MET B 1 115 ? 5.664 -0.731 -2.459 1 97.75 115 MET B O 1
ATOM 3464 N N . LEU B 1 116 ? 4.273 -2.17 -1.504 1 97.44 116 LEU B N 1
ATOM 3465 C CA . LEU B 1 116 ? 3.076 -1.349 -1.667 1 97.44 116 LEU B CA 1
ATOM 3466 C C . LEU B 1 116 ? 3.191 -0.055 -0.868 1 97.44 116 LEU B C 1
ATOM 3468 O O . LEU B 1 116 ? 2.471 0.91 -1.134 1 97.44 116 LEU B O 1
ATOM 3472 N N . MET B 1 117 ? 4.051 -0.068 0.106 1 96.31 117 MET B N 1
ATOM 3473 C CA . MET B 1 117 ? 4.223 1.125 0.93 1 96.31 117 MET B CA 1
ATOM 3474 C C . MET B 1 117 ? 4.867 2.25 0.128 1 96.31 117 MET B C 1
ATOM 3476 O O . MET B 1 117 ? 4.711 3.426 0.464 1 96.31 117 MET B O 1
ATOM 3480 N N . PHE B 1 118 ? 5.641 1.876 -0.872 1 95.81 118 PHE B N 1
ATOM 3481 C CA . PHE B 1 118 ? 6.266 2.83 -1.778 1 95.81 118 PHE B CA 1
ATOM 3482 C C . PHE B 1 118 ? 5.398 3.051 -3.014 1 95.81 118 PHE B C 1
ATOM 3484 O O . PHE B 1 118 ? 5.762 2.633 -4.117 1 95.81 118 PHE B O 1
ATOM 3491 N N . THR B 1 119 ? 4.316 3.789 -2.834 1 95.75 119 THR B N 1
ATOM 3492 C CA . THR B 1 119 ? 3.248 3.791 -3.828 1 95.75 119 THR B CA 1
ATOM 3493 C C . THR B 1 119 ? 3.748 4.352 -5.156 1 95.75 119 THR B C 1
ATOM 3495 O O . THR B 1 119 ? 3.34 3.891 -6.223 1 95.75 119 THR B O 1
ATOM 3498 N N . ARG B 1 120 ? 4.668 5.301 -5.148 1 94.94 120 ARG B N 1
ATOM 3499 C CA . ARG B 1 120 ? 5.191 5.859 -6.391 1 94.94 120 ARG B CA 1
ATOM 3500 C C . ARG B 1 120 ? 6.047 4.836 -7.133 1 94.94 120 ARG B C 1
ATOM 3502 O O . ARG B 1 120 ? 5.863 4.621 -8.328 1 94.94 120 ARG B O 1
ATOM 3509 N N . ASP B 1 121 ? 6.953 4.266 -6.414 1 96.81 121 ASP B N 1
ATOM 3510 C CA . ASP B 1 121 ? 7.82 3.254 -7.008 1 96.81 121 ASP B CA 1
ATOM 3511 C C . ASP B 1 121 ? 7.016 2.047 -7.477 1 96.81 121 ASP B C 1
ATOM 3513 O O . ASP B 1 121 ? 7.305 1.471 -8.531 1 96.81 121 ASP B O 1
ATOM 3517 N N . TYR B 1 122 ? 6.035 1.676 -6.676 1 97.75 122 TYR B N 1
ATOM 3518 C CA . TYR B 1 122 ? 5.211 0.529 -7.039 1 97.75 122 TYR B CA 1
ATOM 3519 C C . TYR B 1 122 ? 4.418 0.812 -8.312 1 97.75 122 TYR B C 1
ATOM 3521 O O . TYR B 1 122 ? 4.277 -0.061 -9.172 1 97.75 122 TYR B O 1
ATOM 3529 N N . GLU B 1 123 ? 3.863 2.02 -8.383 1 96.44 123 GLU B N 1
ATOM 3530 C CA . GLU B 1 123 ? 3.156 2.416 -9.594 1 96.44 123 GLU B CA 1
ATOM 3531 C C . GLU B 1 123 ? 4.074 2.365 -10.812 1 96.44 123 GLU B C 1
ATOM 3533 O O . GLU B 1 123 ? 3.695 1.842 -11.867 1 96.44 123 GLU B O 1
ATOM 3538 N N . LYS B 1 124 ? 5.242 2.924 -10.688 1 97.38 124 LYS B N 1
ATOM 3539 C CA . LYS B 1 124 ? 6.211 2.916 -11.781 1 97.38 124 LYS B CA 1
ATOM 3540 C C . LYS B 1 124 ? 6.57 1.491 -12.188 1 97.38 124 LYS B C 1
ATOM 3542 O O . LYS B 1 124 ? 6.594 1.167 -13.375 1 97.38 124 LYS B O 1
ATOM 3547 N N . PHE B 1 125 ? 6.867 0.667 -11.234 1 98.25 125 PHE B N 1
ATOM 3548 C CA . PHE B 1 125 ? 7.172 -0.738 -11.477 1 98.25 125 PHE B CA 1
ATOM 3549 C C . PHE B 1 125 ? 6.039 -1.413 -12.242 1 98.25 125 PHE B C 1
ATOM 3551 O O . PHE B 1 125 ? 6.266 -2.031 -13.281 1 98.25 125 PHE B O 1
ATOM 3558 N N . SER B 1 126 ? 4.809 -1.276 -11.688 1 97.75 126 SER B N 1
ATOM 3559 C CA . SER B 1 126 ? 3.654 -1.979 -12.234 1 97.75 126 SER B CA 1
ATOM 3560 C C . SER B 1 126 ? 3.357 -1.52 -13.664 1 97.75 126 SER B C 1
ATOM 3562 O O . SER B 1 126 ? 3.141 -2.344 -14.555 1 97.75 126 SER B O 1
ATOM 3564 N N . LYS B 1 127 ? 3.443 -0.25 -13.859 1 96.81 127 LYS B N 1
ATOM 3565 C CA . LYS B 1 127 ? 3.166 0.28 -15.195 1 96.81 127 LYS B CA 1
ATOM 3566 C C . LYS B 1 127 ? 4.266 -0.101 -16.172 1 96.81 127 LYS B C 1
ATOM 3568 O O . LYS B 1 127 ? 3.996 -0.355 -17.359 1 96.81 127 LYS B O 1
ATOM 3573 N N . GLY B 1 128 ? 5.477 -0.108 -15.727 1 97.44 128 GLY B N 1
ATOM 3574 C CA . GLY B 1 128 ? 6.586 -0.519 -16.578 1 97.44 128 GLY B CA 1
ATOM 3575 C C . GLY B 1 128 ? 6.52 -1.98 -16.969 1 97.44 128 GLY B C 1
ATOM 3576 O O . GLY B 1 128 ? 6.875 -2.336 -18.094 1 97.44 128 GLY B O 1
ATOM 3577 N N . PHE B 1 129 ? 6 -2.801 -16.047 1 97.88 129 PHE B N 1
ATOM 3578 C CA . PHE B 1 129 ? 6.012 -4.238 -16.281 1 97.88 129 PHE B CA 1
ATOM 3579 C C . PHE B 1 129 ? 4.707 -4.695 -16.922 1 97.88 129 PHE B C 1
ATOM 3581 O O . PHE B 1 129 ? 4.711 -5.5 -17.859 1 97.88 129 PHE B O 1
ATOM 3588 N N . TYR B 1 130 ? 3.547 -4.152 -16.469 1 96.94 130 TYR B N 1
ATOM 3589 C CA . TYR B 1 130 ? 2.24 -4.656 -16.875 1 96.94 130 TYR B CA 1
ATOM 3590 C C . TYR B 1 130 ? 1.53 -3.662 -17.781 1 96.94 130 TYR B C 1
ATOM 3592 O O . TYR B 1 130 ? 0.479 -3.971 -18.344 1 96.94 130 TYR B O 1
ATOM 3600 N N . HIS B 1 131 ? 2.074 -2.408 -17.922 1 95.31 131 HIS B N 1
ATOM 3601 C CA . HIS B 1 131 ? 1.398 -1.289 -18.562 1 95.31 131 HIS B CA 1
ATOM 3602 C C . HIS B 1 131 ? 0.167 -0.858 -17.781 1 95.31 131 HIS B C 1
ATOM 3604 O O . HIS B 1 131 ? -0.708 -0.172 -18.312 1 95.31 131 HIS B O 1
ATOM 3610 N N . ASP B 1 132 ? 0.102 -1.427 -16.531 1 93.44 132 ASP B N 1
ATOM 3611 C CA . ASP B 1 132 ? -0.984 -1.141 -15.602 1 93.44 132 ASP B CA 1
ATOM 3612 C C . ASP B 1 132 ? -0.527 -1.319 -14.156 1 93.44 132 ASP B C 1
ATOM 3614 O O . ASP B 1 132 ? 0.599 -1.754 -13.906 1 93.44 132 ASP B O 1
ATOM 3618 N N . LEU B 1 133 ? -1.475 -0.904 -13.25 1 93.81 133 LEU B N 1
ATOM 3619 C CA . LEU B 1 133 ? -1.198 -1.174 -11.844 1 93.81 133 LEU B CA 1
ATOM 3620 C C . LEU B 1 133 ? -1.586 -2.604 -11.477 1 93.81 133 LEU B C 1
ATOM 3622 O O . LEU B 1 133 ? -2.709 -3.035 -11.742 1 93.81 133 LEU B O 1
ATOM 3626 N N . LEU B 1 134 ? -0.674 -3.381 -10.953 1 96.38 134 LEU B N 1
ATOM 3627 C CA . LEU B 1 134 ? -1.053 -4.652 -10.352 1 96.38 134 LEU B CA 1
ATOM 3628 C C . LEU B 1 134 ? -1.723 -4.438 -9 1 96.38 134 LEU B C 1
ATOM 3630 O O . LEU B 1 134 ? -1.082 -3.977 -8.055 1 96.38 134 LEU B O 1
ATOM 3634 N N . HIS B 1 135 ? -2.939 -4.781 -8.906 1 95.62 135 HIS B N 1
ATOM 3635 C CA . HIS B 1 135 ? -3.691 -4.516 -7.688 1 95.62 135 HIS B CA 1
ATOM 3636 C C . HIS B 1 135 ? -3.516 -5.641 -6.676 1 95.62 135 HIS B C 1
ATOM 3638 O O . HIS B 1 135 ? -3.42 -6.809 -7.051 1 95.62 135 HIS B O 1
ATOM 3644 N N . HIS B 1 136 ? -3.416 -5.32 -5.496 1 94.81 136 HIS B N 1
ATOM 3645 C CA . HIS B 1 136 ? -3.402 -6.195 -4.332 1 94.81 136 HIS B CA 1
ATOM 3646 C C . HIS B 1 136 ? -4.727 -6.133 -3.578 1 94.81 136 HIS B C 1
ATOM 3648 O O . HIS B 1 136 ? -5.219 -5.047 -3.27 1 94.81 136 HIS B O 1
ATOM 3654 N N . THR B 1 137 ? -5.309 -7.223 -3.25 1 90 137 THR B N 1
ATOM 3655 C CA . THR B 1 137 ? -6.547 -7.301 -2.484 1 90 137 THR B CA 1
ATOM 3656 C C . THR B 1 137 ? -6.418 -8.312 -1.347 1 90 137 THR B C 1
ATOM 3658 O O . THR B 1 137 ? -6.289 -9.508 -1.589 1 90 137 THR B O 1
ATOM 3661 N N . PRO B 1 138 ? -6.512 -7.77 -0.125 1 88.25 138 PRO B N 1
ATOM 3662 C CA . PRO B 1 138 ? -6.465 -8.719 0.994 1 88.25 138 PRO B CA 1
ATOM 3663 C C . PRO B 1 138 ? -7.641 -9.688 0.992 1 88.25 138 PRO B C 1
ATOM 3665 O O . PRO B 1 138 ? -8.758 -9.32 0.617 1 88.25 138 PRO B O 1
ATOM 3668 N N . ASN B 1 139 ? -7.352 -10.875 1.287 1 75.94 139 ASN B N 1
ATOM 3669 C CA . ASN B 1 139 ? -8.438 -11.82 1.505 1 75.94 139 ASN B CA 1
ATOM 3670 C C . ASN B 1 139 ? -9.047 -11.664 2.895 1 75.94 139 ASN B C 1
ATOM 3672 O O . ASN B 1 139 ? -8.352 -11.797 3.902 1 75.94 139 ASN B O 1
ATOM 3676 N N . MET B 1 140 ? -10.25 -11.227 2.822 1 68 140 MET B N 1
ATOM 3677 C CA . MET B 1 140 ? -10.906 -10.992 4.102 1 68 140 MET B CA 1
ATOM 3678 C C . MET B 1 140 ? -11.43 -12.297 4.691 1 68 140 MET B C 1
ATOM 3680 O O . MET B 1 140 ? -11.695 -12.375 5.895 1 68 140 MET B O 1
ATOM 3684 N N . ASP B 1 141 ? -11.672 -13.258 3.744 1 59.81 141 ASP B N 1
ATOM 3685 C CA . ASP B 1 141 ? -12.086 -14.578 4.211 1 59.81 141 ASP B CA 1
ATOM 3686 C C . ASP B 1 141 ? -10.922 -15.562 4.164 1 59.81 141 ASP B C 1
ATOM 3688 O O . ASP B 1 141 ? -10.039 -15.453 3.312 1 59.81 141 ASP B O 1
ATOM 3692 N N . SER B 1 142 ? -10.477 -16.188 5.215 1 49.75 142 SER B N 1
ATOM 3693 C CA . SER B 1 142 ? -9.297 -17.016 5.445 1 49.75 142 SER B CA 1
ATOM 3694 C C . SER B 1 142 ? -9.242 -18.188 4.461 1 49.75 142 SER B C 1
ATOM 3696 O O . SER B 1 142 ? -8.18 -18.781 4.258 1 49.75 142 SER B O 1
ATOM 3698 N N . THR B 1 143 ? -10.281 -18.672 3.857 1 49.38 143 THR B N 1
ATOM 3699 C CA . THR B 1 143 ? -10.109 -20 3.27 1 49.38 143 THR B CA 1
ATOM 3700 C C . THR B 1 143 ? -9.906 -19.891 1.761 1 49.38 143 THR B C 1
ATOM 3702 O O . THR B 1 143 ? -10.758 -19.359 1.051 1 49.38 143 THR B O 1
ATOM 3705 N N . PRO B 1 144 ? -8.664 -20.109 1.385 1 52.56 144 PRO B N 1
ATOM 3706 C CA . PRO B 1 144 ? -8.5 -20.203 -0.068 1 52.56 144 PRO B CA 1
ATOM 3707 C C . PRO B 1 144 ? -9.453 -21.219 -0.698 1 52.56 144 PRO B C 1
ATOM 3709 O O . PRO B 1 144 ? -9.828 -22.203 -0.053 1 52.56 144 PRO B O 1
ATOM 3712 N N . ILE B 1 145 ? -9.906 -20.875 -1.903 1 55.69 145 ILE B N 1
ATOM 3713 C CA . ILE B 1 145 ? -10.688 -21.875 -2.631 1 55.69 145 ILE B CA 1
ATOM 3714 C C . ILE B 1 145 ? -9.758 -22.969 -3.158 1 55.69 145 ILE B C 1
ATOM 3716 O O . ILE B 1 145 ? -8.82 -22.688 -3.91 1 55.69 145 ILE B O 1
ATOM 3720 N N . PRO B 1 146 ? -9.789 -24.219 -2.67 1 57.41 146 PRO B N 1
ATOM 3721 C CA . PRO B 1 146 ? -8.922 -25.359 -3.016 1 57.41 146 PRO B CA 1
ATOM 3722 C C . PRO B 1 146 ? -8.664 -25.453 -4.516 1 57.41 146 PRO B C 1
ATOM 3724 O O . PRO B 1 146 ? -7.531 -25.703 -4.934 1 57.41 146 PRO B O 1
ATOM 3727 N N . GLY B 1 147 ? -9.617 -25.188 -5.34 1 62.06 147 GLY B N 1
ATOM 3728 C CA . GLY B 1 147 ? -9.477 -25.391 -6.773 1 62.06 147 GLY B CA 1
ATOM 3729 C C . GLY B 1 147 ? -8.57 -24.375 -7.438 1 62.06 147 GLY B C 1
ATOM 3730 O O . GLY B 1 147 ? -7.852 -24.703 -8.383 1 62.06 147 GLY B O 1
ATOM 3731 N N . GLU B 1 148 ? -8.367 -23.281 -6.887 1 80.25 148 GLU B N 1
ATOM 3732 C CA . GLU B 1 148 ? -7.52 -22.25 -7.461 1 80.25 148 GLU B CA 1
ATOM 3733 C C . GLU B 1 148 ? -6.051 -22.484 -7.129 1 80.25 148 GLU B C 1
ATOM 3735 O O . GLU B 1 148 ? -5.168 -22.188 -7.938 1 80.25 148 GLU B O 1
ATOM 3740 N N . ARG B 1 149 ? -5.754 -23.25 -6.188 1 89.75 149 ARG B N 1
ATOM 3741 C CA . ARG B 1 149 ? -4.387 -23.547 -5.77 1 89.75 149 ARG B CA 1
ATOM 3742 C C . ARG B 1 149 ? -3.719 -24.516 -6.734 1 89.75 149 ARG B C 1
ATOM 3744 O O . ARG B 1 149 ? -2.561 -24.328 -7.113 1 89.75 149 ARG B O 1
ATOM 3751 N N . ALA B 1 150 ? -4.445 -25.531 -7.164 1 92.25 150 ALA B N 1
ATOM 3752 C CA . ALA B 1 150 ? -3.857 -26.531 -8.047 1 92.25 150 ALA B CA 1
ATOM 3753 C C . ALA B 1 150 ? -3.545 -25.938 -9.414 1 92.25 150 ALA B C 1
ATOM 3755 O O . ALA B 1 150 ? -2.564 -26.328 -10.055 1 92.25 150 ALA B O 1
ATOM 3756 N N . PHE B 1 151 ? -4.461 -25.109 -9.867 1 94.56 151 PHE B N 1
ATOM 3757 C CA . PHE B 1 151 ? -4.172 -24.438 -11.125 1 94.56 151 PHE B CA 1
ATOM 3758 C C . PHE B 1 151 ? -2.93 -23.562 -11 1 94.56 151 PHE B C 1
ATOM 3760 O O . PHE B 1 151 ? -2.094 -23.531 -11.906 1 94.56 151 PHE B O 1
ATOM 3767 N N . PHE B 1 152 ? -2.811 -22.875 -9.891 1 95.31 152 PHE B N 1
ATOM 3768 C CA . PHE B 1 152 ? -1.591 -22.125 -9.578 1 95.31 152 PHE B CA 1
ATOM 3769 C C . PHE B 1 152 ? -0.375 -23.047 -9.633 1 95.31 152 PHE B C 1
ATOM 3771 O O . PHE B 1 152 ? 0.631 -22.719 -10.266 1 95.31 152 PHE B O 1
ATOM 3778 N N . ASP B 1 153 ? -0.445 -24.141 -8.977 1 94.81 153 ASP B N 1
ATOM 3779 C CA . ASP B 1 153 ? 0.646 -25.109 -8.945 1 94.81 153 ASP B CA 1
ATOM 3780 C C . ASP B 1 153 ? 1.042 -25.547 -10.352 1 94.81 153 ASP B C 1
ATOM 3782 O O . ASP B 1 153 ? 2.23 -25.625 -10.672 1 94.81 153 ASP B O 1
ATOM 3786 N N . TRP B 1 154 ? 0.033 -25.812 -11.117 1 95.94 154 TRP B N 1
ATOM 3787 C CA . TRP B 1 154 ? 0.281 -26.312 -12.469 1 95.94 154 TRP B CA 1
ATOM 3788 C C . TRP B 1 154 ? 1.012 -25.25 -13.305 1 95.94 154 TRP B C 1
ATOM 3790 O O . TRP B 1 154 ? 1.999 -25.562 -13.977 1 95.94 154 TRP B O 1
ATOM 3800 N N . VAL B 1 155 ? 0.494 -23.984 -13.25 1 97.19 155 VAL B N 1
ATOM 3801 C CA . VAL B 1 155 ? 1.138 -22.922 -14.016 1 97.19 155 VAL B CA 1
ATOM 3802 C C . VAL B 1 155 ? 2.562 -22.703 -13.508 1 97.19 155 VAL B C 1
ATOM 3804 O O . VAL B 1 155 ? 3.498 -22.578 -14.297 1 97.19 155 VAL B O 1
ATOM 3807 N N . PHE B 1 156 ? 2.715 -22.719 -12.203 1 97 156 PHE B N 1
ATOM 3808 C CA . PHE B 1 156 ? 4.008 -22.484 -11.57 1 97 156 PHE B CA 1
ATOM 3809 C C . PHE B 1 156 ? 5.035 -23.5 -12.047 1 97 156 PHE B C 1
ATOM 3811 O O . PHE B 1 156 ? 6.117 -23.141 -12.508 1 97 156 PHE B O 1
ATOM 3818 N N . ILE B 1 157 ? 4.727 -24.766 -12.047 1 94.38 157 ILE B N 1
ATOM 3819 C CA . ILE B 1 157 ? 5.68 -25.828 -12.367 1 94.38 157 ILE B CA 1
ATOM 3820 C C . ILE B 1 157 ? 5.902 -25.891 -13.875 1 94.38 157 ILE B C 1
ATOM 3822 O O . ILE B 1 157 ? 6.906 -26.422 -14.344 1 94.38 157 ILE B O 1
ATOM 3826 N N . SER B 1 158 ? 4.934 -25.391 -14.625 1 95.94 158 SER B N 1
ATOM 3827 C CA . SER B 1 158 ? 5.09 -25.344 -16.078 1 95.94 158 SER B CA 1
ATOM 3828 C C . SER B 1 158 ? 6.062 -24.234 -16.484 1 95.94 158 SER B C 1
ATOM 3830 O O . SER B 1 158 ? 6.605 -24.266 -17.594 1 95.94 158 SER B O 1
ATOM 3832 N N . LEU B 1 159 ? 6.262 -23.25 -15.562 1 97.06 159 LEU B N 1
ATOM 3833 C CA . LEU B 1 159 ? 7.098 -22.109 -15.891 1 97.06 159 LEU B CA 1
ATOM 3834 C C . LEU B 1 159 ? 8.461 -22.219 -15.211 1 97.06 159 LEU B C 1
ATOM 3836 O O . LEU B 1 159 ? 9.477 -21.797 -15.773 1 97.06 159 LEU B O 1
ATOM 3840 N N . PHE B 1 160 ? 8.414 -22.75 -13.992 1 96.94 160 PHE B N 1
ATOM 3841 C CA . PHE B 1 160 ? 9.609 -22.594 -13.172 1 96.94 160 PHE B CA 1
ATOM 3842 C C . PHE B 1 160 ? 10.055 -23.938 -12.602 1 96.94 160 PHE B C 1
ATOM 3844 O O . PHE B 1 160 ? 9.227 -24.812 -12.336 1 96.94 160 PHE B O 1
ATOM 3851 N N . GLU B 1 161 ? 11.352 -24.062 -12.344 1 92.75 161 GLU B N 1
ATOM 3852 C CA . GLU B 1 161 ? 11.875 -25.188 -11.57 1 92.75 161 GLU B CA 1
ATOM 3853 C C . GLU B 1 161 ? 11.508 -25.062 -10.094 1 92.75 161 GLU B C 1
ATOM 3855 O O . GLU B 1 161 ? 11.516 -23.953 -9.539 1 92.75 161 GLU B O 1
ATOM 3860 N N . ILE B 1 162 ? 11.219 -26.141 -9.531 1 91.44 162 ILE B N 1
ATOM 3861 C CA . ILE B 1 162 ? 10.891 -26.172 -8.109 1 91.44 162 ILE B CA 1
ATOM 3862 C C . ILE B 1 162 ? 12.141 -26.484 -7.293 1 91.44 162 ILE B C 1
ATOM 3864 O O . ILE B 1 162 ? 12.859 -27.453 -7.59 1 91.44 162 ILE B O 1
ATOM 3868 N N . THR B 1 163 ? 12.398 -25.703 -6.309 1 90.94 163 THR B N 1
ATOM 3869 C CA . THR B 1 163 ? 13.523 -25.906 -5.402 1 90.94 163 THR B CA 1
ATOM 3870 C C . THR B 1 163 ? 13.031 -26.219 -3.99 1 90.94 163 THR B C 1
ATOM 3872 O O . THR B 1 163 ? 11.828 -26.125 -3.711 1 90.94 163 THR B O 1
ATOM 3875 N N . GLU B 1 164 ? 13.953 -26.625 -3.154 1 90.19 164 GLU B N 1
ATOM 3876 C CA . GLU B 1 164 ? 13.625 -26.859 -1.75 1 90.19 164 GLU B CA 1
ATOM 3877 C C . GLU B 1 164 ? 13.047 -25.594 -1.108 1 90.19 164 GLU B C 1
ATOM 3879 O O . GLU B 1 164 ? 12.062 -25.656 -0.375 1 90.19 164 GLU B O 1
ATOM 3884 N N . ASN B 1 165 ? 13.664 -24.469 -1.413 1 94.69 165 ASN B N 1
ATOM 3885 C CA . ASN B 1 165 ? 13.188 -23.219 -0.854 1 94.69 165 ASN B CA 1
ATOM 3886 C C . ASN B 1 165 ? 11.844 -22.812 -1.449 1 94.69 165 ASN B C 1
ATOM 3888 O O . ASN B 1 165 ? 11.016 -22.203 -0.77 1 94.69 165 ASN B O 1
ATOM 3892 N N . SER B 1 166 ? 11.602 -23.188 -2.715 1 94.44 166 SER B N 1
ATOM 3893 C CA . SER B 1 166 ? 10.289 -22.938 -3.297 1 94.44 166 SER B CA 1
ATOM 3894 C C . SER B 1 166 ? 9.188 -23.609 -2.477 1 94.44 166 SER B C 1
ATOM 3896 O O . SER B 1 166 ? 8.172 -22.984 -2.17 1 94.44 166 SER B O 1
ATOM 3898 N N . ARG B 1 167 ? 9.453 -24.812 -2.113 1 91.12 167 ARG B N 1
ATOM 3899 C CA . ARG B 1 167 ? 8.469 -25.578 -1.354 1 91.12 167 ARG B CA 1
ATOM 3900 C C . ARG B 1 167 ? 8.281 -25 0.041 1 91.12 167 ARG B C 1
ATOM 3902 O O . ARG B 1 167 ? 7.168 -25 0.576 1 91.12 167 ARG B O 1
ATOM 3909 N N . ALA B 1 168 ? 9.352 -24.547 0.583 1 92.38 168 ALA B N 1
ATOM 3910 C CA . ALA B 1 168 ? 9.273 -23.922 1.905 1 92.38 168 ALA B CA 1
ATOM 3911 C C . ALA B 1 168 ? 8.453 -22.641 1.861 1 92.38 168 ALA B C 1
ATOM 3913 O O . ALA B 1 168 ? 7.762 -22.297 2.822 1 92.38 168 ALA B O 1
ATOM 3914 N N . ILE B 1 169 ? 8.484 -21.953 0.76 1 95.5 169 ILE B N 1
ATOM 3915 C CA . ILE B 1 169 ? 7.879 -20.625 0.652 1 95.5 169 ILE B CA 1
ATOM 3916 C C . ILE B 1 169 ? 6.422 -20.766 0.212 1 95.5 169 ILE B C 1
ATOM 3918 O O . ILE B 1 169 ? 5.543 -20.062 0.719 1 95.5 169 ILE B O 1
ATOM 3922 N N . TRP B 1 170 ? 6.145 -21.719 -0.705 1 94.19 170 TRP B N 1
ATOM 3923 C CA . TRP B 1 170 ? 4.812 -21.828 -1.292 1 94.19 170 TRP B CA 1
ATOM 3924 C C . TRP B 1 170 ? 4.02 -22.953 -0.64 1 94.19 170 TRP B C 1
ATOM 3926 O O . TRP B 1 170 ? 2.799 -23.031 -0.794 1 94.19 170 TRP B O 1
ATOM 3936 N N . GLY B 1 171 ? 4.719 -23.828 0.11 1 89.31 171 GLY B N 1
ATOM 3937 C CA . GLY B 1 171 ? 4.086 -25.047 0.576 1 89.31 171 GLY B CA 1
ATOM 3938 C C . GLY B 1 171 ? 4.133 -26.172 -0.445 1 89.31 171 GLY B C 1
ATOM 3939 O O . GLY B 1 171 ? 4.684 -26 -1.536 1 89.31 171 GLY B O 1
ATOM 3940 N N . CYS B 1 172 ? 3.531 -27.234 -0.064 1 86.12 172 CYS B N 1
ATOM 3941 C CA . CYS B 1 172 ? 3.527 -28.406 -0.934 1 86.12 172 CYS B CA 1
ATOM 3942 C C . CYS B 1 172 ? 2.662 -28.172 -2.166 1 86.12 172 CYS B C 1
ATOM 3944 O O . CYS B 1 172 ? 1.593 -27.562 -2.072 1 86.12 172 CYS B O 1
ATOM 3946 N N . PHE B 1 173 ? 3.15 -28.625 -3.221 1 89.06 173 PHE B N 1
ATOM 3947 C CA . PHE B 1 173 ? 2.426 -28.484 -4.477 1 89.06 173 PHE B CA 1
ATOM 3948 C C . PHE B 1 173 ? 1.505 -29.672 -4.699 1 89.06 173 PHE B C 1
ATOM 3950 O O . PHE B 1 173 ? 1.815 -30.797 -4.281 1 89.06 173 PHE B O 1
ATOM 3957 N N . PHE B 1 174 ? 0.372 -29.406 -5.32 1 88.56 174 PHE B N 1
ATOM 3958 C CA . PHE B 1 174 ? -0.592 -30.391 -5.785 1 88.56 174 PHE B CA 1
ATOM 3959 C C . PHE B 1 174 ? -1.141 -31.219 -4.621 1 88.56 174 PHE B C 1
ATOM 3961 O O . PHE B 1 174 ? -1.159 -32.438 -4.672 1 88.56 174 PHE B O 1
ATOM 3968 N N . GLN B 1 175 ? -1.517 -30.516 -3.67 1 86.5 175 GLN B N 1
ATOM 3969 C CA . GLN B 1 175 ? -2.215 -31.125 -2.541 1 86.5 175 GLN B CA 1
ATOM 3970 C C . GLN B 1 175 ? -3.707 -31.281 -2.83 1 86.5 175 GLN B C 1
ATOM 3972 O O . GLN B 1 175 ? -4.398 -32.062 -2.17 1 86.5 175 GLN B O 1
ATOM 3977 N N . ASN B 1 176 ? -4.152 -30.516 -3.814 1 87.62 176 ASN B N 1
ATOM 3978 C CA . ASN B 1 176 ? -5.539 -30.547 -4.266 1 87.62 176 ASN B CA 1
ATOM 3979 C C . ASN B 1 176 ? -5.633 -30.688 -5.781 1 87.62 176 ASN B C 1
ATOM 3981 O O . ASN B 1 176 ? -4.723 -30.297 -6.508 1 87.62 176 ASN B O 1
ATOM 3985 N N . PRO B 1 177 ? -6.734 -31.312 -6.176 1 93.06 177 PRO B N 1
ATOM 3986 C CA . PRO B 1 177 ? -6.906 -31.438 -7.625 1 93.06 177 PRO B CA 1
ATOM 3987 C C . PRO B 1 177 ? -7.238 -30.094 -8.289 1 93.06 177 PRO B C 1
ATOM 3989 O O . PRO B 1 177 ? -7.77 -29.188 -7.641 1 93.06 177 PRO B O 1
ATOM 3992 N N . ILE B 1 178 ? -6.91 -30.062 -9.531 1 94.75 178 ILE B N 1
ATOM 3993 C CA . ILE B 1 178 ? -7.332 -28.906 -10.328 1 94.75 178 ILE B CA 1
ATOM 3994 C C . ILE B 1 178 ? -8.852 -28.922 -10.484 1 94.75 178 ILE B C 1
ATOM 3996 O O . ILE B 1 178 ? -9.445 -29.969 -10.742 1 94.75 178 ILE B O 1
ATOM 4000 N N . LYS B 1 179 ? -9.438 -27.781 -10.336 1 93.56 179 LYS B N 1
ATOM 4001 C CA . LYS B 1 179 ? -10.891 -27.688 -10.461 1 93.56 179 LYS B CA 1
ATOM 4002 C C . LYS B 1 179 ? -11.367 -28.25 -11.797 1 93.56 179 LYS B C 1
ATOM 4004 O O . LYS B 1 179 ? -10.797 -27.938 -12.844 1 93.56 179 LYS B O 1
ATOM 4009 N N . ARG B 1 180 ? -12.438 -29 -11.734 1 94.12 180 ARG B N 1
ATOM 4010 C CA . ARG B 1 180 ? -12.969 -29.672 -12.914 1 94.12 180 ARG B CA 1
ATOM 4011 C C . ARG B 1 180 ? -13.375 -28.672 -13.977 1 94.12 180 ARG B C 1
ATOM 4013 O O . ARG B 1 180 ? -13.156 -28.891 -15.172 1 94.12 180 ARG B O 1
ATOM 4020 N N . GLN B 1 181 ? -13.898 -27.625 -13.555 1 95 181 GLN B N 1
ATOM 4021 C CA . GLN B 1 181 ? -14.367 -26.609 -14.477 1 95 181 GLN B CA 1
ATOM 4022 C C . GLN B 1 181 ? -13.219 -26.062 -15.328 1 95 181 GLN B C 1
ATOM 4024 O O . GLN B 1 181 ? -13.398 -25.781 -16.516 1 95 181 GLN B O 1
ATOM 4029 N N . ILE B 1 182 ? -12.078 -25.922 -14.75 1 96.25 182 ILE B N 1
ATOM 4030 C CA . ILE B 1 182 ? -10.914 -25.422 -15.469 1 96.25 182 ILE B CA 1
ATOM 4031 C C . ILE B 1 182 ? -10.5 -26.422 -16.547 1 96.25 182 ILE B C 1
ATOM 4033 O O . ILE B 1 182 ? -10.289 -26.062 -17.703 1 96.25 182 ILE B O 1
ATOM 4037 N N . LEU B 1 183 ? -10.406 -27.641 -16.141 1 97.06 183 LEU B N 1
ATOM 4038 C CA . LEU B 1 183 ? -10.016 -28.688 -17.078 1 97.06 183 LEU B CA 1
ATOM 4039 C C . LEU B 1 183 ? -11.023 -28.812 -18.219 1 97.06 183 LEU B C 1
ATOM 4041 O O . LEU B 1 183 ? -10.648 -28.984 -19.375 1 97.06 183 LEU B O 1
ATOM 4045 N N . ASP B 1 184 ? -12.297 -28.75 -17.891 1 97.38 184 ASP B N 1
ATOM 4046 C CA . ASP B 1 184 ? -13.344 -28.781 -18.922 1 97.38 184 ASP B CA 1
ATOM 4047 C C . ASP B 1 184 ? -13.211 -27.594 -19.875 1 97.38 184 ASP B C 1
ATOM 4049 O O . ASP B 1 184 ? -13.375 -27.766 -21.094 1 97.38 184 ASP B O 1
ATOM 4053 N N . ASP B 1 185 ? -12.969 -26.438 -19.328 1 97.56 185 ASP B N 1
ATOM 4054 C CA . ASP B 1 185 ? -12.773 -25.25 -20.156 1 97.56 185 ASP B CA 1
ATOM 4055 C C . ASP B 1 185 ? -11.641 -25.469 -21.156 1 97.56 185 ASP B C 1
ATOM 4057 O O . ASP B 1 185 ? -11.789 -25.172 -22.344 1 97.56 185 ASP B O 1
ATOM 4061 N N . PHE B 1 186 ? -10.531 -26 -20.672 1 98 186 PHE B N 1
ATOM 4062 C CA . PHE B 1 186 ? -9.367 -26.172 -21.531 1 98 186 PHE B CA 1
ATOM 4063 C C . PHE B 1 186 ? -9.594 -27.281 -22.547 1 98 186 PHE B C 1
ATOM 4065 O O . PHE B 1 186 ? -8.93 -27.328 -23.578 1 98 186 PHE B O 1
ATOM 4072 N N . LYS B 1 187 ? -10.461 -28.156 -22.25 1 97.06 187 LYS B N 1
ATOM 4073 C CA . LYS B 1 187 ? -10.797 -29.234 -23.172 1 97.06 187 LYS B CA 1
ATOM 4074 C C . LYS B 1 187 ? -11.672 -28.734 -24.328 1 97.06 187 LYS B C 1
ATOM 4076 O O . LYS B 1 187 ? -11.484 -29.141 -25.469 1 97.06 187 LYS B O 1
ATOM 4081 N N . VAL B 1 188 ? -12.578 -27.812 -24.062 1 97.69 188 VAL B N 1
ATOM 4082 C CA . VAL B 1 188 ? -13.656 -27.531 -25 1 97.69 188 VAL B CA 1
ATOM 4083 C C . VAL B 1 188 ? -13.445 -26.156 -25.641 1 97.69 188 VAL B C 1
ATOM 4085 O O . VAL B 1 188 ? -13.742 -25.969 -26.828 1 97.69 188 VAL B O 1
ATOM 4088 N N . LEU B 1 189 ? -12.93 -25.188 -24.875 1 98.19 189 LEU B N 1
ATOM 4089 C CA . LEU B 1 189 ? -12.875 -23.812 -25.359 1 98.19 189 LEU B CA 1
ATOM 4090 C C . LEU B 1 189 ? -11.742 -23.641 -26.375 1 98.19 189 LEU B C 1
ATOM 4092 O O . LEU B 1 189 ? -10.75 -24.359 -26.328 1 98.19 189 LEU B O 1
ATOM 4096 N N . SER B 1 190 ? -11.93 -22.672 -27.25 1 98 190 SER B N 1
ATOM 4097 C CA . SER B 1 190 ? -10.898 -22.312 -28.219 1 98 190 SER B CA 1
ATOM 4098 C C . SER B 1 190 ? -9.75 -21.562 -27.562 1 98 190 SER B C 1
ATOM 4100 O O . SER B 1 190 ? -9.875 -21.094 -26.422 1 98 190 SER B O 1
ATOM 4102 N N . GLU B 1 191 ? -8.68 -21.5 -28.234 1 97.31 191 GLU B N 1
ATOM 4103 C CA . GLU B 1 191 ? -7.516 -20.75 -27.766 1 97.31 191 GLU B CA 1
ATOM 4104 C C . GLU B 1 191 ? -7.883 -19.312 -27.406 1 97.31 191 GLU B C 1
ATOM 4106 O O . GLU B 1 191 ? -7.496 -18.812 -26.359 1 97.31 191 GLU B O 1
ATOM 4111 N N . ASP B 1 192 ? -8.68 -18.641 -28.234 1 97 192 ASP B N 1
ATOM 4112 C CA . ASP B 1 192 ? -9.078 -17.25 -28.016 1 97 192 ASP B CA 1
ATOM 4113 C C . ASP B 1 192 ? -9.961 -17.109 -26.781 1 97 192 ASP B C 1
ATOM 4115 O O . ASP B 1 192 ? -9.844 -16.141 -26.031 1 97 192 ASP B O 1
ATOM 4119 N N . GLU B 1 193 ? -10.844 -18.031 -26.656 1 98 193 GLU B N 1
ATOM 4120 C CA . GLU B 1 193 ? -11.727 -18 -25.5 1 98 193 GLU B CA 1
ATOM 4121 C C . GLU B 1 193 ? -10.945 -18.188 -24.203 1 98 193 GLU B C 1
ATOM 4123 O O . GLU B 1 193 ? -11.234 -17.547 -23.188 1 98 193 GLU B O 1
ATOM 4128 N N . LEU B 1 194 ? -9.961 -19.062 -24.25 1 98.19 194 LEU B N 1
ATOM 4129 C CA . LEU B 1 194 ? -9.133 -19.312 -23.078 1 98.19 194 LEU B CA 1
ATOM 4130 C C . LEU B 1 194 ? -8.273 -18.109 -22.734 1 98.19 194 LEU B C 1
ATOM 4132 O O . LEU B 1 194 ? -8.102 -17.766 -21.562 1 98.19 194 LEU B O 1
ATOM 4136 N N . LEU B 1 195 ? -7.738 -17.438 -23.781 1 97.62 195 LEU B N 1
ATOM 4137 C CA . LEU B 1 195 ? -6.961 -16.219 -23.578 1 97.62 195 LEU B CA 1
ATOM 4138 C C . LEU B 1 195 ? -7.801 -15.156 -22.891 1 97.62 195 LEU B C 1
ATOM 4140 O O . LEU B 1 195 ? -7.316 -14.469 -21.984 1 97.62 195 LEU B O 1
ATOM 4144 N N . THR B 1 196 ? -9.062 -15.062 -23.219 1 96.19 196 THR B N 1
ATOM 4145 C CA . THR B 1 196 ? -9.961 -14.055 -22.672 1 96.19 196 THR B CA 1
ATOM 4146 C C . THR B 1 196 ? -10.375 -14.406 -21.25 1 96.19 196 THR B C 1
ATOM 4148 O O . THR B 1 196 ? -10.5 -13.523 -20.391 1 96.19 196 THR B O 1
ATOM 4151 N N . LYS B 1 197 ? -10.516 -15.656 -21 1 96 197 LYS B N 1
ATOM 4152 C CA . LYS B 1 197 ? -11.086 -16.094 -19.719 1 96 197 LYS B CA 1
ATOM 4153 C C . LYS B 1 197 ? -10.016 -16.172 -18.641 1 96 197 LYS B C 1
ATOM 4155 O O . LYS B 1 197 ? -10.258 -15.789 -17.5 1 96 197 LYS B O 1
ATOM 4160 N N . TYR B 1 198 ? -8.773 -16.641 -18.984 1 95.94 198 TYR B N 1
ATOM 4161 C CA . TYR B 1 198 ? -7.82 -17 -17.938 1 95.94 198 TYR B CA 1
ATOM 4162 C C . TYR B 1 198 ? -6.598 -16.094 -17.984 1 95.94 198 TYR B C 1
ATOM 4164 O O . TYR B 1 198 ? -5.844 -16.016 -17 1 95.94 198 TYR B O 1
ATOM 4172 N N . PHE B 1 199 ? -6.352 -15.398 -19.078 1 96.88 199 PHE B N 1
ATOM 4173 C CA . PHE B 1 199 ? -5.105 -14.664 -19.25 1 96.88 199 PHE B CA 1
ATOM 4174 C C . PHE B 1 199 ? -5.375 -13.172 -19.375 1 96.88 199 PHE B C 1
ATOM 4176 O O . PHE B 1 199 ? -6.5 -12.758 -19.656 1 96.88 199 PHE B O 1
ATOM 4183 N N . ARG B 1 200 ? -4.312 -12.391 -19.031 1 94.69 200 ARG B N 1
ATOM 4184 C CA . ARG B 1 200 ? -4.41 -10.945 -19.219 1 94.69 200 ARG B CA 1
ATOM 4185 C C . ARG B 1 200 ? -4.77 -10.602 -20.656 1 94.69 200 ARG B C 1
ATOM 4187 O O . ARG B 1 200 ? -4.195 -11.164 -21.594 1 94.69 200 ARG B O 1
ATOM 4194 N N . ILE B 1 201 ? -5.684 -9.664 -20.703 1 91.19 201 ILE B N 1
ATOM 4195 C CA . ILE B 1 201 ? -6.148 -9.281 -22.031 1 91.19 201 ILE B CA 1
ATOM 4196 C C . ILE B 1 201 ? -5.223 -8.211 -22.609 1 91.19 201 ILE B C 1
ATOM 4198 O O . ILE B 1 201 ? -5.484 -7.016 -22.484 1 91.19 201 ILE B O 1
ATOM 4202 N N . ASN B 1 202 ? -4.219 -8.555 -23.141 1 90.69 202 ASN B N 1
ATOM 4203 C CA . ASN B 1 202 ? -3.258 -7.734 -23.875 1 90.69 202 ASN B CA 1
ATOM 4204 C C . ASN B 1 202 ? -2.41 -8.57 -24.828 1 90.69 202 ASN B C 1
ATOM 4206 O O . ASN B 1 202 ? -2.553 -9.789 -24.875 1 90.69 202 ASN B O 1
ATOM 4210 N N . ASP B 1 203 ? -1.645 -8.008 -25.578 1 87.81 203 ASP B N 1
ATOM 4211 C CA . ASP B 1 203 ? -0.88 -8.711 -26.609 1 87.81 203 ASP B CA 1
ATOM 4212 C C . ASP B 1 203 ? 0.511 -9.078 -26.094 1 87.81 203 ASP B C 1
ATOM 4214 O O . ASP B 1 203 ? 1.354 -9.555 -26.859 1 87.81 203 ASP B O 1
ATOM 4218 N N . ASP B 1 204 ? 0.667 -8.898 -24.797 1 94.81 204 ASP B N 1
ATOM 4219 C CA . ASP B 1 204 ? 1.979 -9.227 -24.25 1 94.81 204 ASP B CA 1
ATOM 4220 C C . ASP B 1 204 ? 2.129 -10.734 -24.047 1 94.81 204 ASP B C 1
ATOM 4222 O O . ASP B 1 204 ? 1.182 -11.406 -23.641 1 94.81 204 ASP B O 1
ATOM 4226 N N . TRP B 1 205 ? 3.215 -11.297 -24.406 1 97.75 205 TRP B N 1
ATOM 4227 C CA . TRP B 1 205 ? 3.699 -12.641 -24.094 1 97.75 205 TRP B CA 1
ATOM 4228 C C . TRP B 1 205 ? 2.766 -13.695 -24.672 1 97.75 205 TRP B C 1
ATOM 4230 O O . TRP B 1 205 ? 2.498 -14.711 -24.016 1 97.75 205 TRP B O 1
ATOM 4240 N N . LEU B 1 206 ? 2.18 -13.398 -25.812 1 97.62 206 LEU B N 1
ATOM 4241 C CA . LEU B 1 206 ? 1.228 -14.305 -26.453 1 97.62 206 LEU B CA 1
ATOM 4242 C C . LEU B 1 206 ? 1.847 -15.68 -26.672 1 97.62 206 LEU B C 1
ATOM 4244 O O . LEU B 1 206 ? 1.17 -16.703 -26.516 1 97.62 206 LEU B O 1
ATOM 4248 N N . GLU B 1 207 ? 3.082 -15.68 -26.969 1 97.81 207 GLU B N 1
ATOM 4249 C CA . GLU B 1 207 ? 3.76 -16.953 -27.188 1 97.81 207 GLU B CA 1
ATOM 4250 C C . GLU B 1 207 ? 3.738 -17.828 -25.938 1 97.81 207 GLU B C 1
ATOM 4252 O O . GLU B 1 207 ? 3.424 -19.016 -26.016 1 97.81 207 GLU B O 1
ATOM 4257 N N . VAL B 1 208 ? 4.09 -17.234 -24.828 1 98.44 208 VAL B N 1
ATOM 4258 C CA . VAL B 1 208 ? 4.121 -17.969 -23.578 1 98.44 208 VAL B CA 1
ATOM 4259 C C . VAL B 1 208 ? 2.705 -18.391 -23.188 1 98.44 208 VAL B C 1
ATOM 4261 O O . VAL B 1 208 ? 2.484 -19.516 -22.719 1 98.44 208 VAL B O 1
ATOM 4264 N N . LYS B 1 209 ? 1.716 -17.516 -23.375 1 98.44 209 LYS B N 1
ATOM 4265 C CA . LYS B 1 209 ? 0.319 -17.828 -23.078 1 98.44 209 LYS B CA 1
ATOM 4266 C C . LYS B 1 209 ? -0.165 -19.031 -23.891 1 98.44 209 LYS B C 1
ATOM 4268 O O . LYS B 1 209 ? -0.753 -19.953 -23.344 1 98.44 209 LYS B O 1
ATOM 4273 N N . LYS B 1 210 ? 0.121 -18.984 -25.109 1 98.12 210 LYS B N 1
ATOM 4274 C CA . LYS B 1 210 ? -0.306 -20.062 -26 1 98.12 210 LYS B CA 1
ATOM 4275 C C . LYS B 1 210 ? 0.406 -21.375 -25.656 1 98.12 210 LYS B C 1
ATOM 4277 O O . LYS B 1 210 ? -0.18 -22.453 -25.766 1 98.12 210 LYS B O 1
ATOM 4282 N N . LEU B 1 211 ? 1.665 -21.281 -25.281 1 97.94 211 LEU B N 1
ATOM 4283 C CA . LEU B 1 211 ? 2.4 -22.469 -24.859 1 97.94 211 LEU B CA 1
ATOM 4284 C C . LEU B 1 211 ? 1.734 -23.125 -23.656 1 97.94 211 LEU B C 1
ATOM 4286 O O . LEU B 1 211 ? 1.617 -24.359 -23.594 1 97.94 211 LEU B O 1
ATOM 4290 N N . LEU B 1 212 ? 1.313 -22.312 -22.719 1 98 212 LEU B N 1
ATOM 4291 C CA . LEU B 1 212 ? 0.642 -22.828 -21.531 1 98 212 LEU B CA 1
ATOM 4292 C C . LEU B 1 212 ? -0.691 -23.484 -21.906 1 98 212 LEU B C 1
ATOM 4294 O O . LEU B 1 212 ? -1.026 -24.547 -21.406 1 98 212 LEU B O 1
ATOM 4298 N N . ILE B 1 213 ? -1.442 -22.812 -22.781 1 98.44 213 ILE B N 1
ATOM 4299 C CA . ILE B 1 213 ? -2.734 -23.344 -23.219 1 98.44 213 ILE B CA 1
ATOM 4300 C C . ILE B 1 213 ? -2.545 -24.688 -23.906 1 98.44 213 ILE B C 1
ATOM 4302 O O . ILE B 1 213 ? -3.199 -25.672 -23.547 1 98.44 213 ILE B O 1
ATOM 4306 N N . ASN B 1 214 ? -1.64 -24.734 -24.797 1 98.06 214 ASN B N 1
ATOM 4307 C CA . ASN B 1 214 ? -1.407 -25.969 -25.547 1 98.06 214 ASN B CA 1
ATOM 4308 C C . ASN B 1 214 ? -0.867 -27.078 -24.641 1 98.06 214 ASN B C 1
ATOM 4310 O O . ASN B 1 214 ? -1.205 -28.25 -24.828 1 98.06 214 ASN B O 1
ATOM 4314 N N . LYS B 1 215 ? -0.019 -26.703 -23.75 1 97.12 215 LYS B N 1
ATOM 4315 C CA . LYS B 1 215 ? 0.514 -27.703 -22.812 1 97.12 215 LYS B CA 1
ATOM 4316 C C . LYS B 1 215 ? -0.606 -28.375 -22.031 1 97.12 215 LYS B C 1
ATOM 4318 O O . LYS B 1 215 ? -0.641 -29.609 -21.922 1 97.12 215 LYS B O 1
ATOM 4323 N N . LEU B 1 216 ? -1.499 -27.594 -21.469 1 97.94 216 LEU B N 1
ATOM 4324 C CA . LEU B 1 216 ? -2.574 -28.172 -20.672 1 97.94 216 LEU B CA 1
ATOM 4325 C C . LEU B 1 216 ? -3.518 -28.984 -21.562 1 97.94 216 LEU B C 1
ATOM 4327 O O . LEU B 1 216 ? -3.963 -30.078 -21.172 1 97.94 216 LEU B O 1
ATOM 4331 N N . LYS B 1 217 ? -3.852 -28.516 -22.766 1 97.94 217 LYS B N 1
ATOM 4332 C CA . LYS B 1 217 ? -4.684 -29.266 -23.703 1 97.94 217 LYS B CA 1
ATOM 4333 C C . LYS B 1 217 ? -4.055 -30.609 -24.031 1 97.94 217 LYS B C 1
ATOM 4335 O O . LYS B 1 217 ? -4.746 -31.641 -24.062 1 97.94 217 LYS B O 1
ATOM 4340 N N . ASP B 1 218 ? -2.77 -30.578 -24.25 1 97.19 218 ASP B N 1
ATOM 4341 C CA . ASP B 1 218 ? -2.049 -31.812 -24.562 1 97.19 218 ASP B CA 1
ATOM 4342 C C . ASP B 1 218 ? -2.078 -32.781 -23.391 1 97.19 218 ASP B C 1
ATOM 4344 O O . ASP B 1 218 ? -2.279 -33.969 -23.562 1 97.19 218 ASP B O 1
ATOM 4348 N N . GLU B 1 219 ? -1.835 -32.219 -22.219 1 96.31 219 GLU B N 1
ATOM 4349 C CA . GLU B 1 219 ? -1.829 -33.062 -21.031 1 96.31 219 GLU B CA 1
ATOM 4350 C C . GLU B 1 219 ? -3.211 -33.656 -20.766 1 96.31 219 GLU B C 1
ATOM 4352 O O . GLU B 1 219 ? -3.326 -34.781 -20.297 1 96.31 219 GLU B O 1
ATOM 4357 N N . ILE B 1 220 ? -4.258 -32.938 -21.047 1 97.25 220 ILE B N 1
ATOM 4358 C CA . ILE B 1 220 ? -5.621 -33.438 -20.922 1 97.25 220 ILE B CA 1
ATOM 4359 C C . ILE B 1 220 ? -5.848 -34.562 -21.922 1 97.25 220 ILE B C 1
ATOM 4361 O O . ILE B 1 220 ? -6.395 -35.594 -21.578 1 97.25 220 ILE B O 1
ATOM 4365 N N . SER B 1 221 ? -5.441 -34.344 -23.156 1 96.19 221 SER B N 1
ATOM 4366 C CA . SER B 1 221 ? -5.566 -35.375 -24.188 1 96.19 221 SER B CA 1
ATOM 4367 C C . SER B 1 221 ? -4.816 -36.625 -23.812 1 96.19 221 SER B C 1
ATOM 4369 O O . SER B 1 221 ? -5.324 -37.75 -24 1 96.19 221 SER B O 1
ATOM 4371 N N . GLU B 1 222 ? -3.646 -36.438 -23.281 1 94.06 222 GLU B N 1
ATOM 4372 C CA . GLU B 1 222 ? -2.852 -37.594 -22.828 1 94.06 222 GLU B CA 1
ATOM 4373 C C . GLU B 1 222 ? -3.543 -38.312 -21.688 1 94.06 222 GLU B C 1
ATOM 4375 O O . GLU B 1 222 ? -3.512 -39.562 -21.625 1 94.06 222 GLU B O 1
ATOM 4380 N N . ALA B 1 223 ? -4.094 -37.562 -20.797 1 94.44 223 ALA B N 1
ATOM 4381 C CA . ALA B 1 223 ? -4.828 -38.156 -19.688 1 94.44 223 ALA B CA 1
ATOM 4382 C C . ALA B 1 223 ? -6.016 -38.969 -20.203 1 94.44 223 ALA B C 1
ATOM 4384 O O . ALA B 1 223 ? -6.266 -40.094 -19.719 1 94.44 223 ALA B O 1
ATOM 4385 N N . ASP B 1 224 ? -6.734 -38.469 -21.188 1 94.25 224 ASP B N 1
ATOM 4386 C CA . ASP B 1 224 ? -7.859 -39.156 -21.797 1 94.25 224 ASP B CA 1
ATOM 4387 C C . ASP B 1 224 ? -7.41 -40.469 -22.438 1 94.25 224 ASP B C 1
ATOM 4389 O O . ASP B 1 224 ? -8.07 -41.5 -22.266 1 94.25 224 ASP B O 1
ATOM 4393 N N . GLN B 1 225 ? -6.324 -40.438 -23.109 1 92.75 225 GLN B N 1
ATOM 4394 C CA . GLN B 1 225 ? -5.789 -41.625 -23.766 1 92.75 225 GLN B CA 1
ATOM 4395 C C . GLN B 1 225 ? -5.348 -42.656 -22.734 1 92.75 225 GLN B C 1
ATOM 4397 O O . GLN B 1 225 ? -5.578 -43.844 -22.922 1 92.75 225 GLN B O 1
ATOM 4402 N N . ALA B 1 226 ? -4.672 -42.188 -21.688 1 90.38 226 ALA B N 1
ATOM 4403 C CA . ALA B 1 226 ? -4.219 -43.094 -20.625 1 90.38 226 ALA B CA 1
ATOM 4404 C C . ALA B 1 226 ? -5.402 -43.781 -19.953 1 90.38 226 ALA B C 1
ATOM 4406 O O . ALA B 1 226 ? -5.312 -44.938 -19.578 1 90.38 226 ALA B O 1
ATOM 4407 N N . LYS B 1 227 ? -6.414 -43.062 -19.75 1 90.62 227 LYS B N 1
ATOM 4408 C CA . LYS B 1 227 ? -7.613 -43.625 -19.141 1 90.62 227 LYS B CA 1
ATOM 4409 C C . LYS B 1 227 ? -8.219 -44.719 -20.031 1 90.62 227 LYS B C 1
ATOM 4411 O O . LYS B 1 227 ? -8.672 -45.75 -19.547 1 90.62 227 LYS B O 1
ATOM 4416 N N . LEU B 1 228 ? -8.211 -44.438 -21.266 1 88.19 228 LEU B N 1
ATOM 4417 C CA . LEU B 1 228 ? -8.773 -45.375 -22.234 1 88.19 228 LEU B CA 1
ATOM 4418 C C . LEU B 1 228 ? -7.938 -46.656 -22.328 1 88.19 228 LEU B C 1
ATOM 4420 O O . LEU B 1 228 ? -8.477 -47.75 -22.469 1 88.19 228 LEU B O 1
ATOM 4424 N N . THR B 1 229 ? -6.641 -46.531 -22.266 1 84.31 229 THR B N 1
ATOM 4425 C CA . THR B 1 229 ? -5.742 -47.656 -22.453 1 84.31 229 THR B CA 1
ATOM 4426 C C . THR B 1 229 ? -5.406 -48.312 -21.125 1 84.31 229 THR B C 1
ATOM 4428 O O . THR B 1 229 ? -4.734 -49.344 -21.094 1 84.31 229 THR B O 1
ATOM 4431 N N . SER B 1 230 ? -6.008 -47.969 -20.078 1 73.19 230 SER B N 1
ATOM 4432 C CA . SER B 1 230 ? -5.75 -48.46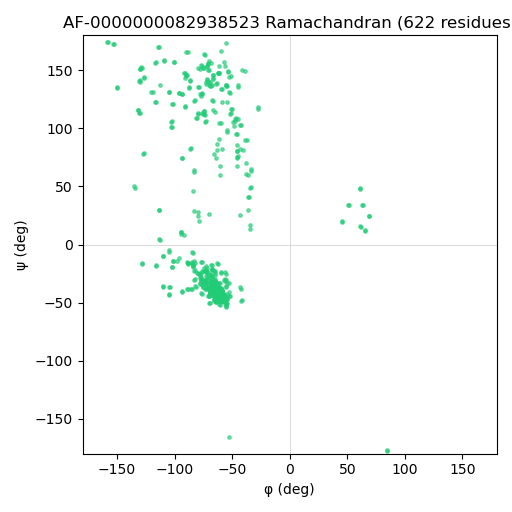9 -18.734 1 73.19 230 SER B CA 1
ATOM 4433 C C . SER B 1 230 ? -4.254 -48.5 -18.438 1 73.19 230 SER B C 1
ATOM 4435 O O . SER B 1 230 ? -3.762 -49.406 -17.797 1 73.19 230 SER B O 1
ATOM 4437 N N . GLU B 1 231 ? -3.486 -47.75 -19.188 1 63.25 231 GLU B N 1
ATOM 4438 C CA . GLU B 1 231 ? -2.055 -47.625 -18.922 1 63.25 231 GLU B CA 1
ATOM 4439 C C . GLU B 1 231 ? -1.784 -46.781 -17.688 1 63.25 231 GLU B C 1
ATOM 4441 O O . GLU B 1 231 ? -2.391 -45.719 -17.531 1 63.25 231 GLU B O 1
ATOM 4446 N N . LYS B 1 232 ? -1.389 -47.438 -16.594 1 58.09 232 LYS B N 1
ATOM 4447 C CA . LYS B 1 232 ? -1.036 -46.656 -15.406 1 58.09 232 LYS B CA 1
ATOM 4448 C C . LYS B 1 232 ? -0.033 -45.562 -15.727 1 58.09 232 LYS B C 1
ATOM 4450 O O . LYS B 1 232 ? 0.858 -45.75 -16.562 1 58.09 232 LYS B O 1
ATOM 4455 N N . ILE B 1 233 ? -0.362 -44.281 -15.656 1 58.91 233 ILE B N 1
ATOM 4456 C CA . ILE B 1 233 ? 0.584 -43.156 -15.742 1 58.91 233 ILE B CA 1
ATOM 4457 C C . ILE B 1 233 ? 1.888 -43.531 -15.047 1 58.91 233 ILE B C 1
ATOM 4459 O O . ILE B 1 233 ? 1.915 -43.719 -13.82 1 58.91 233 ILE B O 1
ATOM 4463 N N . SER B 1 234 ? 2.559 -44.719 -15.625 1 51.22 234 SER B N 1
ATOM 4464 C CA . SER B 1 234 ? 3.771 -45.25 -15.016 1 51.22 234 SER B CA 1
ATOM 4465 C C . SER B 1 234 ? 4.82 -44.156 -14.812 1 51.22 234 SER B C 1
ATOM 4467 O O . SER B 1 234 ? 4.859 -43.188 -15.562 1 51.22 234 SER B O 1
ATOM 4469 N N . LYS B 1 235 ? 5.402 -44.094 -13.5 1 52.62 235 LYS B N 1
ATOM 4470 C CA . LYS B 1 235 ? 6.59 -43.344 -13.094 1 52.62 235 LYS B CA 1
ATOM 4471 C C . LYS B 1 235 ? 7.617 -43.281 -14.219 1 52.62 235 LYS B C 1
ATOM 4473 O O . LYS B 1 235 ? 8.195 -44.312 -14.586 1 52.62 235 LYS B O 1
ATOM 4478 N N . SER B 1 236 ? 7.297 -42.656 -15.281 1 47.03 236 SER B N 1
ATOM 4479 C CA . SER B 1 236 ? 8.477 -42.625 -16.141 1 47.03 236 SER B CA 1
ATOM 4480 C C . SER B 1 236 ? 9.719 -42.219 -15.352 1 47.03 236 SER B C 1
ATOM 4482 O O . SER B 1 236 ? 9.695 -41.219 -14.617 1 47.03 236 SER B O 1
ATOM 4484 N N . ARG B 1 237 ? 10.461 -43.125 -14.891 1 41.91 237 ARG B N 1
ATOM 4485 C CA . ARG B 1 237 ? 11.805 -42.969 -14.344 1 41.91 237 ARG B CA 1
ATOM 4486 C C . ARG B 1 237 ? 12.562 -41.875 -15.086 1 41.91 237 ARG B C 1
ATOM 4488 O O . ARG B 1 237 ? 13.688 -42.062 -15.531 1 41.91 237 ARG B O 1
ATOM 4495 N N . ALA B 1 238 ? 11.953 -41.094 -15.766 1 43.88 238 ALA B N 1
ATOM 4496 C CA . ALA B 1 238 ? 12.867 -40.219 -16.484 1 43.88 238 ALA B CA 1
ATOM 4497 C C . ALA B 1 238 ? 13.633 -39.312 -15.523 1 43.88 238 ALA B C 1
ATOM 4499 O O . ALA B 1 238 ? 13.039 -38.688 -14.625 1 43.88 238 ALA B O 1
ATOM 4500 N N . ALA B 1 239 ? 14.906 -39.375 -15.367 1 43.5 239 ALA B N 1
ATOM 4501 C CA . ALA B 1 239 ? 16.047 -38.906 -14.578 1 43.5 239 ALA B CA 1
ATOM 4502 C C . ALA B 1 239 ? 16.078 -37.406 -14.477 1 43.5 239 ALA B C 1
ATOM 4504 O O . ALA B 1 239 ? 16.781 -36.844 -13.625 1 43.5 239 ALA B O 1
ATOM 4505 N N . GLY B 1 240 ? 15.875 -36.562 -15.469 1 47.56 240 GLY B N 1
ATOM 4506 C CA . GLY B 1 240 ? 16.328 -35.188 -15.297 1 47.56 240 GLY B CA 1
ATOM 4507 C C . GLY B 1 240 ? 15.273 -34.281 -14.695 1 47.56 240 GLY B C 1
ATOM 4508 O O . GLY B 1 240 ? 14.078 -34.594 -14.742 1 47.56 240 GLY B O 1
ATOM 4509 N N . ASP B 1 241 ? 15.602 -33.281 -13.844 1 54 241 ASP B N 1
ATOM 4510 C CA . ASP B 1 241 ? 14.797 -32.344 -13.062 1 54 241 ASP B CA 1
ATOM 4511 C C . ASP B 1 241 ? 13.633 -31.812 -13.898 1 54 241 ASP B C 1
ATOM 4513 O O . ASP B 1 241 ? 12.508 -31.703 -13.406 1 54 241 ASP B O 1
ATOM 4517 N N . SER B 1 242 ? 13.914 -31.344 -15.164 1 56.5 242 SER B N 1
ATOM 4518 C CA . SER B 1 242 ? 12.875 -30.797 -16.031 1 56.5 242 SER B CA 1
ATOM 4519 C C . SER B 1 242 ? 11.852 -31.859 -16.406 1 56.5 242 SER B C 1
ATOM 4521 O O . SER B 1 242 ? 10.656 -31.578 -16.516 1 56.5 242 SER B O 1
ATOM 4523 N N . HIS B 1 243 ? 12.211 -33.094 -16.344 1 65.31 243 HIS B N 1
ATOM 4524 C CA . HIS B 1 243 ? 11.352 -34.188 -16.734 1 65.31 243 HIS B CA 1
ATOM 4525 C C . HIS B 1 243 ? 10.398 -34.562 -15.602 1 65.31 243 HIS B C 1
ATOM 4527 O O . HIS B 1 243 ? 9.25 -34.938 -15.852 1 65.31 243 HIS B O 1
ATOM 4533 N N . ILE B 1 244 ? 10.898 -34.156 -14.484 1 74 244 ILE B N 1
ATOM 4534 C CA . ILE B 1 244 ? 10.07 -34.531 -13.336 1 74 244 ILE B CA 1
ATOM 4535 C C . ILE B 1 244 ? 8.875 -33.594 -13.242 1 74 244 ILE B C 1
ATOM 4537 O O . ILE B 1 244 ? 7.75 -34.031 -12.992 1 74 244 ILE B O 1
ATOM 4541 N N . ASN B 1 245 ? 9.109 -32.344 -13.625 1 81.69 245 ASN B N 1
ATOM 4542 C CA . ASN B 1 245 ? 8.023 -31.375 -13.539 1 81.69 245 ASN B CA 1
ATOM 4543 C C . ASN B 1 245 ? 6.922 -31.672 -14.555 1 81.69 245 ASN B C 1
ATOM 4545 O O . ASN B 1 245 ? 5.734 -31.547 -14.25 1 81.69 245 ASN B O 1
ATOM 4549 N N . THR B 1 246 ? 7.398 -32.062 -15.695 1 81.69 246 THR B N 1
ATOM 4550 C CA . THR B 1 246 ? 6.426 -32.375 -16.734 1 81.69 246 THR B CA 1
ATOM 4551 C C . THR B 1 246 ? 5.59 -33.594 -16.344 1 81.69 246 THR B C 1
ATOM 4553 O O . THR B 1 246 ? 4.371 -33.594 -16.516 1 81.69 246 THR B O 1
ATOM 4556 N N . TYR B 1 247 ? 6.316 -34.531 -15.75 1 86.25 247 TYR B N 1
ATOM 4557 C CA . TYR B 1 247 ? 5.629 -35.719 -15.328 1 86.25 247 TYR B CA 1
ATOM 4558 C C . TYR B 1 247 ? 4.629 -35.438 -14.211 1 86.25 247 TYR B C 1
ATOM 4560 O O . TYR B 1 247 ? 3.486 -35.906 -14.258 1 86.25 247 TYR B O 1
ATOM 4568 N N . VAL B 1 248 ? 5.031 -34.688 -13.32 1 89.12 248 VAL B N 1
ATOM 4569 C CA . VAL B 1 248 ? 4.195 -34.344 -12.172 1 89.12 248 VAL B CA 1
ATOM 4570 C C . VAL B 1 248 ? 2.977 -33.531 -12.633 1 89.12 248 VAL B C 1
ATOM 4572 O O . VAL B 1 248 ? 1.859 -33.781 -12.172 1 89.12 248 VAL B O 1
ATOM 4575 N N . ALA B 1 249 ? 3.213 -32.656 -13.547 1 91.56 249 ALA B N 1
ATOM 4576 C CA . ALA B 1 249 ? 2.113 -31.844 -14.078 1 91.56 249 ALA B CA 1
ATOM 4577 C C . ALA B 1 249 ? 1.084 -32.719 -14.781 1 91.56 249 ALA B C 1
ATOM 4579 O O . ALA B 1 249 ? -0.121 -32.594 -14.562 1 91.56 249 ALA B O 1
ATOM 4580 N N . GLY B 1 250 ? 1.583 -33.656 -15.57 1 92.81 250 GLY B N 1
ATOM 4581 C CA . GLY B 1 250 ? 0.699 -34.562 -16.266 1 92.81 250 GLY B CA 1
ATOM 4582 C C . GLY B 1 250 ? -0.084 -35.469 -15.328 1 92.81 250 GLY B C 1
ATOM 4583 O O . GLY B 1 250 ? -1.276 -35.719 -15.531 1 92.81 250 GLY B O 1
ATOM 4584 N N . ALA B 1 251 ? 0.626 -35.969 -14.328 1 92.5 251 ALA B N 1
ATOM 4585 C CA . ALA B 1 251 ? -0.034 -36.812 -13.328 1 92.5 251 ALA B CA 1
ATOM 4586 C C . ALA B 1 251 ? -1.141 -36.031 -12.609 1 92.5 251 ALA B C 1
ATOM 4588 O O . ALA B 1 251 ? -2.221 -36.562 -12.367 1 92.5 251 ALA B O 1
ATOM 4589 N N . ALA B 1 252 ? -0.82 -34.812 -12.273 1 93.81 252 ALA B N 1
ATOM 4590 C CA . ALA B 1 252 ? -1.812 -33.969 -11.594 1 93.81 252 ALA B CA 1
ATOM 4591 C C . ALA B 1 252 ? -3.064 -33.812 -12.453 1 93.81 252 ALA B C 1
ATOM 4593 O O . ALA B 1 252 ? -4.184 -33.844 -11.938 1 93.81 252 ALA B O 1
ATOM 4594 N N . VAL B 1 253 ? -2.893 -33.594 -13.75 1 96.06 253 VAL B N 1
ATOM 4595 C CA . VAL B 1 253 ? -4.016 -33.438 -14.672 1 96.06 253 VAL B CA 1
ATOM 4596 C C . VAL B 1 253 ? -4.816 -34.719 -14.719 1 96.06 253 VAL B C 1
ATOM 4598 O O . VAL B 1 253 ? -6.043 -34.719 -14.578 1 96.06 253 VAL B O 1
ATOM 4601 N N . PHE B 1 254 ? -4.176 -35.875 -14.828 1 95 254 PHE B N 1
ATOM 4602 C CA . PHE B 1 254 ? -4.824 -37.156 -14.93 1 95 254 PHE B CA 1
ATOM 4603 C C . PHE B 1 254 ? -5.652 -37.438 -13.68 1 95 254 PHE B C 1
ATOM 4605 O O . PHE B 1 254 ? -6.84 -37.781 -13.773 1 95 254 PHE B O 1
ATOM 4612 N N . TYR B 1 255 ? -4.992 -37.281 -12.547 1 94.19 255 TYR B N 1
ATOM 4613 C CA . TYR B 1 255 ? -5.664 -37.656 -11.305 1 94.19 255 TYR B CA 1
ATOM 4614 C C . TYR B 1 255 ? -6.773 -36.656 -10.977 1 94.19 255 TYR B C 1
ATOM 4616 O O . TYR B 1 255 ? -7.746 -37 -10.305 1 94.19 255 TYR B O 1
ATOM 4624 N N . SER B 1 256 ? -6.648 -35.406 -11.445 1 95 256 SER B N 1
ATOM 4625 C CA . SER B 1 256 ? -7.727 -34.438 -11.266 1 95 256 SER B CA 1
ATOM 4626 C C . SER B 1 256 ? -8.945 -34.812 -12.102 1 95 256 SER B C 1
ATOM 4628 O O . SER B 1 256 ? -10.086 -34.562 -11.695 1 95 256 SER B O 1
ATOM 4630 N N . LEU B 1 257 ? -8.766 -35.406 -13.234 1 95.06 257 LEU B N 1
ATOM 4631 C CA . LEU B 1 257 ? -9.836 -35.75 -14.156 1 95.06 257 LEU B CA 1
ATOM 4632 C C . LEU B 1 257 ? -10.508 -37.062 -13.758 1 95.06 257 LEU B C 1
ATOM 4634 O O . LEU B 1 257 ? -11.734 -37.188 -13.797 1 95.06 257 LEU B O 1
ATOM 4638 N N . TYR B 1 258 ? -9.734 -38 -13.242 1 94.06 258 TYR B N 1
ATOM 4639 C CA . TYR B 1 258 ? -10.289 -39.375 -13.211 1 94.06 258 TYR B CA 1
ATOM 4640 C C . TYR B 1 258 ? -10.18 -39.969 -11.812 1 94.06 258 TYR B C 1
ATOM 4642 O O . TYR B 1 258 ? -10.789 -41 -11.523 1 94.06 258 TYR B O 1
ATOM 4650 N N . GLU B 1 259 ? -9.367 -39.406 -10.953 1 91.88 259 GLU B N 1
ATOM 4651 C CA . GLU B 1 259 ? -9.211 -39.938 -9.602 1 91.88 259 GLU B CA 1
ATOM 4652 C C . GLU B 1 259 ? -9.227 -38.781 -8.578 1 91.88 259 GLU B C 1
ATOM 4654 O O . GLU B 1 259 ? -8.344 -38.719 -7.719 1 91.88 259 GLU B O 1
ATOM 4659 N N . GLU B 1 260 ? -10.195 -37.969 -8.688 1 90.69 260 GLU B N 1
ATOM 4660 C CA . GLU B 1 260 ? -10.273 -36.75 -7.859 1 90.69 260 GLU B CA 1
ATOM 4661 C C . GLU B 1 260 ? -10.398 -37.125 -6.383 1 90.69 260 GLU B C 1
ATOM 4663 O O . GLU B 1 260 ? -9.844 -36.438 -5.523 1 90.69 260 GLU B O 1
ATOM 4668 N N . ASP B 1 261 ? -11.078 -38.125 -6.02 1 90.44 261 ASP B N 1
ATOM 4669 C CA . ASP B 1 261 ? -11.367 -38.531 -4.645 1 90.44 261 ASP B CA 1
ATOM 4670 C C . ASP B 1 261 ? -10.102 -38.969 -3.926 1 90.44 261 ASP B C 1
ATOM 4672 O O . ASP B 1 261 ? -9.969 -38.812 -2.711 1 90.44 261 ASP B O 1
ATOM 4676 N N . ASP B 1 262 ? -9.227 -39.562 -4.68 1 91.88 262 ASP B N 1
ATOM 4677 C CA . ASP B 1 262 ? -7.98 -40.031 -4.086 1 91.88 262 ASP B CA 1
ATOM 4678 C C . ASP B 1 262 ? -6.785 -39.25 -4.637 1 91.88 262 ASP B C 1
ATOM 4680 O O . ASP B 1 262 ? -5.711 -39.844 -4.836 1 91.88 262 ASP B O 1
ATOM 4684 N N . PHE B 1 263 ? -6.996 -38.062 -4.996 1 92.38 263 PHE B N 1
ATOM 4685 C CA . PHE B 1 263 ? -5.98 -37.25 -5.652 1 92.38 263 PHE B CA 1
ATOM 4686 C C . PHE B 1 263 ? -4.711 -37.188 -4.812 1 92.38 263 PHE B C 1
ATOM 4688 O O . PHE B 1 263 ? -3.619 -37.469 -5.305 1 92.38 263 PHE B O 1
ATOM 4695 N N . GLN B 1 264 ? -4.816 -36.844 -3.562 1 87.56 264 GLN B N 1
ATOM 4696 C CA . GLN B 1 264 ? -3.654 -36.656 -2.697 1 87.56 264 GLN B CA 1
ATOM 4697 C C . GLN B 1 264 ? -2.854 -37.969 -2.572 1 87.56 264 GLN B C 1
ATOM 4699 O O . GLN B 1 264 ? -1.622 -37.938 -2.623 1 87.56 264 GLN B O 1
ATOM 4704 N N . GLY B 1 265 ? -3.551 -39 -2.35 1 87.06 265 GLY B N 1
ATOM 4705 C CA . GLY B 1 265 ? -2.891 -40.312 -2.271 1 87.06 265 GLY B CA 1
ATOM 4706 C C . GLY B 1 265 ? -2.152 -40.688 -3.543 1 87.06 265 GLY B C 1
ATOM 4707 O O . GLY B 1 265 ? -0.997 -41.094 -3.494 1 87.06 265 GLY B O 1
ATOM 4708 N N . ASN B 1 266 ? -2.791 -40.5 -4.668 1 90.5 266 ASN B N 1
ATOM 4709 C CA . ASN B 1 266 ? -2.197 -40.812 -5.961 1 90.5 266 ASN B CA 1
ATOM 4710 C C . ASN B 1 266 ? -0.991 -39.938 -6.258 1 90.5 266 ASN B C 1
ATOM 4712 O O . ASN B 1 266 ? 0.038 -40.406 -6.734 1 90.5 266 ASN B O 1
ATOM 4716 N N . MET B 1 267 ? -1.159 -38.656 -5.93 1 90.56 267 MET B N 1
ATOM 4717 C CA . MET B 1 267 ? -0.068 -37.719 -6.203 1 90.56 267 MET B CA 1
ATOM 4718 C C . MET B 1 267 ? 1.133 -38 -5.309 1 90.56 267 MET B C 1
ATOM 4720 O O . MET B 1 267 ? 2.279 -37.844 -5.727 1 90.56 267 MET B O 1
ATOM 4724 N N . SER B 1 268 ? 0.93 -38.375 -4.059 1 85.31 268 SER B N 1
ATOM 4725 C CA . SER B 1 268 ? 2.016 -38.688 -3.133 1 85.31 268 SER B CA 1
ATOM 4726 C C . SER B 1 268 ? 2.871 -39.844 -3.65 1 85.31 268 SER B C 1
ATOM 4728 O O . SER B 1 268 ? 4.062 -39.938 -3.342 1 85.31 268 SER B O 1
ATOM 4730 N N . GLU B 1 269 ? 2.346 -40.656 -4.453 1 82.69 269 GLU B N 1
ATOM 4731 C CA . GLU B 1 269 ? 3.049 -41.812 -4.988 1 82.69 269 GLU B CA 1
ATOM 4732 C C . GLU B 1 269 ? 3.934 -41.438 -6.172 1 82.69 269 GLU B C 1
ATOM 4734 O O . GLU B 1 269 ? 4.969 -42.062 -6.406 1 82.69 269 GLU B O 1
ATOM 4739 N N . VAL B 1 270 ? 3.521 -40.438 -6.859 1 82.56 270 VAL B N 1
ATOM 4740 C CA . VAL B 1 270 ? 4.211 -40.156 -8.109 1 82.56 270 VAL B CA 1
ATOM 4741 C C . VAL B 1 270 ? 5.16 -38.969 -7.91 1 82.56 270 VAL B C 1
ATOM 4743 O O . VAL B 1 270 ? 6.086 -38.75 -8.703 1 82.56 270 VAL B O 1
ATOM 4746 N N . THR B 1 271 ? 4.918 -38.219 -6.895 1 81.94 271 THR B N 1
ATOM 4747 C CA . THR B 1 271 ? 5.781 -37.062 -6.637 1 81.94 271 THR B CA 1
ATOM 4748 C C . THR B 1 271 ? 6.984 -37.469 -5.797 1 81.94 271 THR B C 1
ATOM 4750 O O . THR B 1 271 ? 6.863 -38.281 -4.875 1 81.94 271 THR B O 1
ATOM 4753 N N . PRO B 1 272 ? 8.102 -37 -6.203 1 75.81 272 PRO B N 1
ATOM 4754 C CA . PRO B 1 272 ? 9.273 -37.281 -5.371 1 75.81 272 PRO B CA 1
ATOM 4755 C C . PRO B 1 272 ? 9.078 -36.875 -3.914 1 75.81 272 PRO B C 1
ATOM 4757 O O . PRO B 1 272 ? 8.352 -35.906 -3.635 1 75.81 272 PRO B O 1
ATOM 4760 N N . GLU B 1 273 ? 9.68 -37.562 -3.059 1 71.75 273 GLU B N 1
ATOM 4761 C CA . GLU B 1 273 ? 9.555 -37.344 -1.622 1 71.75 273 GLU B CA 1
ATOM 4762 C C . GLU B 1 273 ? 9.906 -35.906 -1.259 1 71.75 273 GLU B C 1
ATOM 4764 O O . GLU B 1 273 ? 9.328 -35.312 -0.335 1 71.75 273 GLU B O 1
ATOM 4769 N N . GLU B 1 274 ? 10.773 -35.406 -2.041 1 70.88 274 GLU B N 1
ATOM 4770 C CA . GLU B 1 274 ? 11.234 -34.031 -1.77 1 70.88 274 GLU B CA 1
ATOM 4771 C C . GLU B 1 274 ? 10.109 -33.031 -1.93 1 70.88 274 GLU B C 1
ATOM 4773 O O . GLU B 1 274 ? 10.125 -31.953 -1.308 1 70.88 274 GLU B O 1
ATOM 4778 N N . TYR B 1 275 ? 9.188 -33.438 -2.703 1 68 275 TYR B N 1
ATOM 4779 C CA . TYR B 1 275 ? 8.078 -32.531 -2.979 1 68 275 TYR B CA 1
ATOM 4780 C C . TYR B 1 275 ? 7.031 -32.594 -1.874 1 68 275 TYR B C 1
ATOM 4782 O O . TYR B 1 275 ? 6.172 -31.719 -1.774 1 68 275 TYR B O 1
ATOM 4790 N N . GLN B 1 276 ? 7.195 -33.625 -1.113 1 63.78 276 GLN B N 1
ATOM 4791 C CA . GLN B 1 276 ? 6.184 -33.844 -0.083 1 63.78 276 GLN B CA 1
ATOM 4792 C C . GLN B 1 276 ? 6.648 -33.312 1.267 1 63.78 276 GLN B C 1
ATOM 4794 O O . GLN B 1 276 ? 5.855 -33.188 2.205 1 63.78 276 GLN B O 1
ATOM 4799 N N . LYS B 1 277 ? 7.875 -33 1.464 1 58.81 277 LYS B N 1
ATOM 4800 C CA . LYS B 1 277 ? 8.453 -32.625 2.744 1 58.81 277 LYS B CA 1
ATOM 4801 C C . LYS B 1 277 ? 8.203 -31.141 3.029 1 58.81 277 LYS B C 1
ATOM 4803 O O . LYS B 1 277 ? 8.664 -30.609 4.039 1 58.81 277 LYS B O 1
ATOM 4808 N N . GLY B 1 278 ? 7.117 -30.578 2.516 1 57.09 278 GLY B N 1
ATOM 4809 C CA . GLY B 1 278 ? 6.816 -29.188 2.822 1 57.09 278 GLY B CA 1
ATOM 4810 C C . GLY B 1 278 ? 5.57 -29.016 3.668 1 57.09 278 GLY B C 1
ATOM 4811 O O . GLY B 1 278 ? 4.754 -29.938 3.771 1 57.09 278 GLY B O 1
ATOM 4812 N N . SER B 1 279 ? 5.641 -28.109 4.684 1 55.31 279 SER B N 1
ATOM 4813 C CA . SER B 1 279 ? 4.445 -27.844 5.48 1 55.31 279 SER B CA 1
ATOM 4814 C C . SER B 1 279 ? 3.268 -27.438 4.598 1 55.31 279 SER B C 1
ATOM 4816 O O . SER B 1 279 ? 3.43 -26.672 3.646 1 55.31 279 SER B O 1
ATOM 4818 N N . PRO B 1 280 ? 2.162 -28.266 4.754 1 51.78 280 PRO B N 1
ATOM 4819 C CA . PRO B 1 280 ? 0.981 -27.766 4.043 1 51.78 280 PRO B CA 1
ATOM 4820 C C . PRO B 1 280 ? 0.761 -26.266 4.242 1 51.78 280 PRO B C 1
ATOM 4822 O O . PRO B 1 280 ? 1.2 -25.703 5.246 1 51.78 280 PRO B O 1
ATOM 4825 N N . TYR B 1 281 ? 0.437 -25.656 3.137 1 50.78 281 TYR B N 1
ATOM 4826 C CA . TYR B 1 281 ? 0.159 -24.219 3.24 1 50.78 281 TYR B CA 1
ATOM 4827 C C . TYR B 1 281 ? -0.686 -23.922 4.473 1 50.78 281 TYR B C 1
ATOM 4829 O O . TYR B 1 281 ? -1.737 -24.531 4.68 1 50.78 281 TYR B O 1
ATOM 4837 N N . SER B 1 282 ? -0.084 -23.422 5.504 1 44.56 282 SER B N 1
ATOM 4838 C CA . SER B 1 282 ? -0.86 -22.953 6.648 1 44.56 282 SER B CA 1
ATOM 4839 C C . SER B 1 282 ? -1.688 -21.734 6.285 1 44.56 282 SER B C 1
ATOM 4841 O O . SER B 1 282 ? -1.256 -20.891 5.48 1 44.56 282 SER B O 1
ATOM 4843 N N . GLY B 1 283 ? -3.051 -21.734 6.461 1 43.31 283 GLY B N 1
ATOM 4844 C CA . GLY B 1 283 ? -4.125 -20.766 6.305 1 43.31 283 GLY B CA 1
ATOM 4845 C C . GLY B 1 283 ? -3.709 -19.359 6.668 1 43.31 283 GLY B C 1
ATOM 4846 O O . GLY B 1 283 ? -4.066 -18.859 7.734 1 43.31 283 GLY B O 1
ATOM 4847 N N . GLY B 1 284 ? -2.533 -18.969 6.297 1 42.53 284 GLY B N 1
ATOM 4848 C CA . GLY B 1 284 ? -2.391 -17.547 6.52 1 42.53 284 GLY B CA 1
ATOM 4849 C C . GLY B 1 284 ? -3.24 -16.703 5.582 1 42.53 284 GLY B C 1
ATOM 4850 O O . GLY B 1 284 ? -3.896 -17.234 4.684 1 42.53 284 GLY B O 1
ATOM 4851 N N . SER B 1 285 ? -3.562 -15.477 5.926 1 45.66 285 SER B N 1
ATOM 4852 C CA . SER B 1 285 ? -4.352 -14.539 5.133 1 45.66 285 SER B CA 1
ATOM 4853 C C . SER B 1 285 ? -3.875 -14.492 3.686 1 45.66 285 SER B C 1
ATOM 4855 O O . SER B 1 285 ? -2.676 -14.383 3.426 1 45.66 285 SER B O 1
ATOM 4857 N N . TYR B 1 286 ? -4.695 -15.031 2.838 1 53.66 286 TYR B N 1
ATOM 4858 C CA . TYR B 1 286 ? -4.438 -15.055 1.402 1 53.66 286 TYR B CA 1
ATOM 4859 C C . TYR B 1 286 ? -4.73 -13.695 0.772 1 53.66 286 TYR B C 1
ATOM 4861 O O . TYR B 1 286 ? -5.598 -12.961 1.247 1 53.66 286 TYR B O 1
ATOM 4869 N N . CYS B 1 287 ? -3.768 -13.18 0.03 1 68.75 287 CYS B N 1
ATOM 4870 C CA . CYS B 1 287 ? -3.982 -12.023 -0.835 1 68.75 287 CYS B CA 1
ATOM 4871 C C . CYS B 1 287 ? -3.963 -12.43 -2.305 1 68.75 287 CYS B C 1
ATOM 4873 O O . CYS B 1 287 ? -3.727 -13.594 -2.625 1 68.75 287 CYS B O 1
ATOM 4875 N N . SER B 1 288 ? -4.562 -11.594 -3.119 1 70.94 288 SER B N 1
ATOM 4876 C CA . SER B 1 288 ? -4.57 -11.852 -4.555 1 70.94 288 SER B CA 1
ATOM 4877 C C . SER B 1 288 ? -4.043 -10.656 -5.336 1 70.94 288 SER B C 1
ATOM 4879 O O . SER B 1 288 ? -4.172 -9.508 -4.891 1 70.94 288 SER B O 1
ATOM 4881 N N . GLY B 1 289 ? -3.318 -10.945 -6.395 1 59.81 289 GLY B N 1
ATOM 4882 C CA . GLY B 1 289 ? -2.959 -9.945 -7.391 1 59.81 289 GLY B CA 1
ATOM 4883 C C . GLY B 1 289 ? -3.891 -9.93 -8.586 1 59.81 289 GLY B C 1
ATOM 4884 O O . GLY B 1 289 ? -4.301 -10.984 -9.07 1 59.81 289 GLY B O 1
ATOM 4885 N N . PHE B 1 290 ? -4.406 -8.727 -8.984 1 66.81 290 PHE B N 1
ATOM 4886 C CA . PHE B 1 290 ? -5.332 -8.625 -10.109 1 66.81 290 PHE B CA 1
ATOM 4887 C C . PHE B 1 290 ? -4.895 -7.531 -11.07 1 66.81 290 PHE B C 1
ATOM 4889 O O . PHE B 1 290 ? -4.391 -6.488 -10.648 1 66.81 290 PHE B O 1
ATOM 4896 N N . ALA B 1 291 ? -5.055 -7.801 -12.445 1 60.25 291 ALA B N 1
ATOM 4897 C CA . ALA B 1 291 ? -4.852 -6.789 -13.477 1 60.25 291 ALA B CA 1
ATOM 4898 C C . ALA B 1 291 ? -6.031 -5.82 -13.531 1 60.25 291 ALA B C 1
ATOM 4900 O O . ALA B 1 291 ? -7.16 -6.191 -13.211 1 60.25 291 ALA B O 1
ATOM 4901 N N . CYS B 1 292 ? -5.91 -4.434 -13.977 1 57.69 292 CYS B N 1
ATOM 4902 C CA . CYS B 1 292 ? -6.969 -3.455 -14.18 1 57.69 292 CYS B CA 1
ATOM 4903 C C . CYS B 1 292 ? -7.723 -3.73 -15.477 1 57.69 292 CYS B C 1
ATOM 4905 O O . CYS B 1 292 ? -7.109 -3.93 -16.531 1 57.69 292 CYS B O 1
ATOM 4907 N N . SER B 1 293 ? -9 -4.125 -15.578 1 46.59 293 SER B N 1
ATOM 4908 C CA . SER B 1 293 ? -9.789 -4.207 -16.797 1 46.59 293 SER B CA 1
ATOM 4909 C C . SER B 1 293 ? -10.344 -2.846 -17.203 1 46.59 293 SER B C 1
ATOM 4911 O O . SER B 1 293 ? -10.898 -2.131 -16.359 1 46.59 293 SER B O 1
ATOM 4913 N N . GLY B 1 294 ? -9.875 -2.123 -18.312 1 37.34 294 GLY B N 1
ATOM 4914 C CA . GLY B 1 294 ? -10.469 -0.94 -18.922 1 37.34 294 GLY B CA 1
ATOM 4915 C C . GLY B 1 294 ? -11.953 -1.093 -19.172 1 37.34 294 GLY B C 1
ATOM 4916 O O . GLY B 1 294 ? -12.375 -1.984 -19.922 1 37.34 294 GLY B O 1
ATOM 4917 N N . ASP B 1 295 ? -12.914 -0.644 -18.531 1 33.84 295 ASP B N 1
ATOM 4918 C CA . ASP B 1 295 ? -14.328 -0.512 -18.875 1 33.84 295 ASP B CA 1
ATOM 4919 C C . ASP B 1 295 ? -14.516 0.481 -20.016 1 33.84 295 ASP B C 1
ATOM 4921 O O . ASP B 1 295 ? -14.352 1.688 -19.844 1 33.84 295 ASP B O 1
ATOM 4925 N N . SER B 1 296 ? -14.305 0.304 -21.359 1 31.47 296 SER B N 1
ATOM 4926 C CA . SER B 1 296 ? -15.047 1.012 -22.391 1 31.47 296 SER B CA 1
ATOM 4927 C C . SER B 1 296 ? -16.547 0.726 -22.312 1 31.47 296 SER B C 1
ATOM 4929 O O . SER B 1 296 ? -17 -0.328 -22.75 1 31.47 296 SER B O 1
ATOM 4931 N N . GLY B 1 297 ? -17.344 1.081 -21.391 1 26.86 297 GLY B N 1
ATOM 4932 C CA . GLY B 1 297 ? -18.797 0.987 -21.359 1 26.86 297 GLY B CA 1
ATOM 4933 C C . GLY B 1 297 ? -19.484 1.815 -22.422 1 26.86 297 GLY B C 1
ATOM 4934 O O . GLY B 1 297 ? -19.391 3.045 -22.422 1 26.86 297 GLY B O 1
ATOM 4935 N N . GLY B 1 298 ? -19.641 1.396 -23.766 1 24.53 298 GLY B N 1
ATOM 4936 C CA . GLY B 1 298 ? -20.812 1.702 -24.578 1 24.53 298 GLY B CA 1
ATOM 4937 C C . GLY B 1 298 ? -22.109 1.573 -23.812 1 24.53 298 GLY B C 1
ATOM 4938 O O . GLY B 1 298 ? -22.141 0.949 -22.75 1 24.53 298 GLY B O 1
ATOM 4939 N N . GLY B 1 299 ? -23.375 2.447 -24.156 1 25.05 299 GLY B N 1
ATOM 4940 C CA . GLY B 1 299 ? -24.734 2.729 -23.719 1 25.05 299 GLY B CA 1
ATOM 4941 C C . GLY B 1 299 ? -25.594 1.486 -23.609 1 25.05 299 GLY B C 1
ATOM 4942 O O . GLY B 1 299 ? -26.797 1.577 -23.344 1 25.05 299 GLY B O 1
ATOM 4943 N N . GLY B 1 300 ? -25.5 0.383 -24.406 1 22.41 300 GLY B N 1
ATOM 4944 C CA . GLY B 1 300 ? -26.75 -0.38 -24.469 1 22.41 300 GLY B CA 1
ATOM 4945 C C . GLY B 1 300 ? -27.25 -0.825 -23.109 1 22.41 300 GLY B C 1
ATOM 4946 O O . GLY B 1 300 ? -26.5 -0.823 -22.125 1 22.41 300 GLY B O 1
ATOM 4947 N N . ASP B 1 301 ? -28.672 -1.158 -22.844 1 22.61 301 ASP B N 1
ATOM 4948 C CA . ASP B 1 301 ? -29.734 -1.499 -21.922 1 22.61 301 ASP B CA 1
ATOM 4949 C C . ASP B 1 301 ? -29.406 -2.762 -21.125 1 22.61 301 ASP B C 1
ATOM 4951 O O . ASP B 1 301 ? -30.156 -3.158 -20.234 1 22.61 301 ASP B O 1
ATOM 4955 N N . SER B 1 302 ? -28.641 -3.703 -21.688 1 20.67 302 SER B N 1
ATOM 4956 C CA . SER B 1 302 ? -29.031 -5.031 -21.219 1 20.67 302 SER B CA 1
ATOM 4957 C C . SER B 1 302 ? -28.891 -5.16 -19.703 1 20.67 302 SER B C 1
ATOM 4959 O O . SER B 1 302 ? -28.156 -4.398 -19.094 1 20.67 302 SER B O 1
ATOM 4961 N N . GLY B 1 303 ? -29.516 -6.328 -19.031 1 19.67 303 GLY B N 1
ATOM 4962 C CA . GLY B 1 303 ? -29.969 -7.078 -17.875 1 19.67 303 GLY B CA 1
ATOM 4963 C C . GLY B 1 303 ? -28.891 -7.312 -16.844 1 19.67 303 GLY B C 1
ATOM 4964 O O . GLY B 1 303 ? -27.703 -7.105 -17.125 1 19.67 303 GLY B O 1
ATOM 4965 N N . SER B 1 304 ? -29.266 -7.918 -15.609 1 20.62 304 SER B N 1
ATOM 4966 C CA . SER B 1 304 ? -29.016 -8.18 -14.195 1 20.62 304 SER B CA 1
ATOM 4967 C C . SER B 1 304 ? -27.812 -9.117 -14.016 1 20.62 304 SER B C 1
ATOM 4969 O O . SER B 1 304 ? -27.969 -10.336 -14.094 1 20.62 304 SER B O 1
ATOM 4971 N N . SER B 1 305 ? -26.875 -9.18 -14.883 1 20.72 305 SER B N 1
ATOM 4972 C CA . SER B 1 305 ? -26.094 -10.383 -14.609 1 20.72 305 SER B CA 1
ATOM 4973 C C . SER B 1 305 ? -25.609 -10.406 -13.164 1 20.72 305 SER B C 1
ATOM 4975 O O . SER B 1 305 ? -24.906 -9.492 -12.727 1 20.72 305 SER B O 1
ATOM 4977 N N . SER B 1 306 ? -26.422 -11.164 -12.25 1 19.78 306 SER B N 1
ATOM 4978 C CA . SER B 1 306 ? -26.375 -11.648 -10.875 1 19.78 306 SER B CA 1
ATOM 4979 C C . SER B 1 306 ? -25.016 -12.266 -10.555 1 19.78 306 SER B C 1
ATOM 4981 O O . SER B 1 306 ? -24.547 -13.148 -11.266 1 19.78 306 SER B O 1
ATOM 4983 N N . CYS B 1 307 ? -24.078 -11.547 -10.367 1 21.12 307 CYS B N 1
ATOM 4984 C CA . CYS B 1 307 ? -22.938 -12.25 -9.797 1 21.12 307 CYS B CA 1
ATOM 4985 C C . CYS B 1 307 ? -23.375 -13.18 -8.672 1 21.12 307 CYS B C 1
ATOM 4987 O O . CYS B 1 307 ? -23.906 -12.727 -7.656 1 21.12 307 CYS B O 1
ATOM 4989 N N . GLY B 1 308 ? -24 -14.375 -9.039 1 19.97 308 GLY B N 1
ATOM 4990 C CA . GLY B 1 308 ? -24.609 -15.516 -8.383 1 19.97 308 GLY B CA 1
ATOM 4991 C C . GLY B 1 308 ? -23.812 -16.016 -7.203 1 19.97 308 GLY B C 1
ATOM 4992 O O . GLY B 1 308 ? -23.016 -16.953 -7.336 1 19.97 308 GLY B O 1
ATOM 4993 N N . GLY B 1 309 ? -23.031 -15.469 -6.469 1 20.27 309 GLY B N 1
ATOM 4994 C CA . GLY B 1 309 ? -22.547 -16.391 -5.453 1 20.27 309 GLY B CA 1
ATOM 4995 C C . GLY B 1 309 ? -23.656 -16.953 -4.578 1 20.27 309 GLY B C 1
ATOM 4996 O O . GLY B 1 309 ? -24.625 -16.25 -4.258 1 20.27 309 GLY B O 1
ATOM 4997 N N . GLY B 1 310 ? -24.094 -18.281 -4.773 1 18.47 310 GLY B N 1
ATOM 4998 C CA . GLY B 1 310 ? -24.938 -19.297 -4.16 1 18.47 310 GLY B CA 1
ATOM 4999 C C . GLY B 1 310 ? -24.812 -19.344 -2.648 1 18.47 310 GLY B C 1
ATOM 5000 O O . GLY B 1 310 ? -23.734 -19.562 -2.115 1 18.47 310 GLY B O 1
ATOM 5001 N N . CYS B 1 311 ? -25.484 -18.484 -1.899 1 18.42 311 CYS B N 1
ATOM 5002 C CA . CYS B 1 311 ? -25.812 -18.828 -0.519 1 18.42 311 CYS B CA 1
ATOM 5003 C C . CYS B 1 311 ? -26.656 -20.094 -0.453 1 18.42 311 CYS B C 1
ATOM 5005 O O . CYS B 1 311 ? -27.719 -20.172 -1.056 1 18.42 311 CYS B O 1
ATOM 5007 N N . SER B 1 312 ? -26.125 -21.297 -0.506 1 15.88 312 SER B N 1
ATOM 5008 C CA . SER B 1 312 ? -26.766 -22.562 -0.141 1 15.88 312 SER B CA 1
ATOM 5009 C C . SER B 1 312 ? -27.5 -22.438 1.193 1 15.88 312 SER B C 1
ATOM 5011 O O . SER B 1 312 ? -26.906 -22.016 2.191 1 15.88 312 SER B O 1
ATOM 5013 N N . SER B 1 313 ? -28.781 -21.969 1.189 1 16.69 313 SER B N 1
ATOM 5014 C CA . SER B 1 313 ? -29.609 -22.859 1.979 1 16.69 313 SER B CA 1
ATOM 5015 C C . SER B 1 313 ? -29.672 -24.25 1.353 1 16.69 313 SER B C 1
ATOM 5017 O O . SER B 1 313 ? -29.719 -24.391 0.128 1 16.69 313 SER B O 1
#

Radius of gyration: 29.81 Å; Cα contacts (8 Å, |Δi|>4): 712; chains: 2; bounding box: 72×96×72 Å

Solvent-accessible surface area (backbone atoms only — not comparable to full-atom values): 35610 Å² total; per-residue (Å²): 123,72,74,66,56,57,59,54,52,52,53,53,51,55,55,56,56,63,57,58,75,67,50,71,62,80,73,65,79,67,69,91,65,84,78,62,67,79,75,33,52,71,47,77,76,49,49,66,57,52,52,41,47,56,72,27,52,49,68,69,57,52,52,53,40,50,54,50,50,45,68,75,34,72,86,59,49,71,59,50,52,52,50,28,52,51,52,36,52,52,51,50,54,50,48,63,48,23,36,62,40,76,41,70,26,65,61,32,46,54,52,50,54,53,41,49,46,31,35,58,61,42,45,52,26,23,33,61,56,67,73,35,57,70,28,37,40,70,40,88,61,56,70,76,63,62,39,60,51,20,49,48,39,46,54,47,47,69,39,26,65,86,47,74,55,49,26,57,49,48,15,39,65,56,69,43,43,39,37,62,67,58,55,52,44,54,69,70,49,51,72,69,56,45,40,62,73,55,23,42,87,63,82,67,62,52,68,50,52,48,51,53,53,50,48,52,37,48,35,48,52,50,32,53,50,31,63,72,65,68,47,68,88,62,78,68,78,57,81,51,75,75,49,44,40,56,50,46,47,38,49,47,48,31,30,28,75,75,34,54,92,50,26,48,66,56,43,61,71,69,40,58,67,78,53,61,72,27,61,66,63,70,78,51,72,30,34,30,41,34,64,75,80,84,80,83,76,78,84,82,82,80,83,77,80,67,81,72,75,80,73,82,122,127,74,74,69,57,57,61,55,52,52,54,54,52,55,56,55,56,64,59,58,75,67,51,73,61,79,73,66,78,67,67,91,65,83,78,63,67,80,74,32,52,71,46,76,77,48,50,64,56,51,54,41,48,55,71,28,52,50,67,68,58,53,51,53,40,49,54,50,49,46,68,75,33,73,85,60,50,71,62,50,52,52,51,28,52,52,52,35,50,50,52,50,54,48,47,63,48,26,36,62,41,76,40,68,26,65,60,33,46,54,53,50,53,53,41,49,45,32,35,59,61,40,44,50,26,23,32,60,56,65,74,34,56,69,27,38,41,68,40,87,61,55,72,75,64,62,39,59,51,18,49,48,39,46,54,48,48,69,38,26,65,84,47,76,54,49,26,58,48,49,15,39,66,56,70,42,45,39,38,62,66,58,57,51,44,54,68,69,51,51,73,68,55,45,41,65,74,54,23,42,90,62,83,67,62,52,67,49,52,50,50,52,52,50,49,52,38,49,35,49,53,49,32,55,50,31,62,73,64,68,48,69,89,64,79,70,80,58,82,51,74,75,48,43,42,56,48,47,47,36,49,47,48,31,30,28,74,76,35,55,92,49,26,48,66,56,41,61,70,70,42,58,67,79,53,60,74,28,61,66,62,70,80,51,73,31,36,30,43,34,64,75,79,85,80,84,77,78,84,83,82,81,84,78,81,68,84,68,79,79,76,78,124

Foldseek 3Di:
DVVVVVVVVVVVVVVVVVCVQPPPPPQDDFDQDDQDPPLQWDDPLCNVLSVLLVVLQDPVLVVQLLVVLCVVVVVDDPSLLVLLVSVLSLVVSVVLWWQKAKFLFPSVVSSVVSSVVVVVSQQSSCCSNNVFHWDKDWFPDLDPDLQRQQVNLLLSLNTHFADLNNCSGRNFHLQAAHDPVVLVCLQPPDLVVCCVPTTDPDPPSVVVNSVSSVLSNVLLVVLVVCVVVVPPLPLPPPPDRNVLSSSLSSLSNNCNNPVRVCRNVSSCVNHPPSSNPTDHRDSDTMMMIGGDDDPPDDDDDDDDPPPDPDPDD/DVVVVVVVVVVVVVVVVVCVQPPPPPQDDFDQDDQDPPLQWDDPLCNVLSVLLVVLQDPVLVVQLLVVLCVVVVVDDPSLLVLLVSVLSLVVSVVLWWQKAKFLFPSVVSSVVSSVVVVVSQQSSCCSNNVFHWDKDWFPDLDPDLQRQQVNLLLSLNTHFDDLNNCSGRNFHLQAAHDPVVLVCLQPPDLVVCCVPTTDPDPPSVVVNSVSSVLSNVLLVVLVVCVVVVPDLPLPPPPDRNVLSSSLSSLSNNCNNPVRVCRNVSSCVNHPPSSNPHPHRDSDTMMMIGGDDDPPDDDDDDDDPPPDPDPDD

Secondary structure (DSSP, 8-state):
--HHHHHHHHHHHHHHHHHHHT-----PPPP-PPPPGGGGBS-GGGHHHHHHHHHHS-HHHHHHHHHHHHHH-TT--HHHHHHHHHHHHHHHHHHHHBSEEEE--HHHHHHHHHHHHSHHHHHHHHHHHHSS--EEEE-SSS---HHHHHHHHHHHHHHB---HHHHHHH--S-SSPPPHHHHHHHHHS-HHHHHHHHB-SSSTTHHHHHHHHHHHHHHHHHHHHHHHHT---------SHHHHHHHHHHHHHHHHHH-GGGHHHHHHHHS-HHHH-S--------EEEE-----------------------/--HHHHHHHHHHHHHHHHHHHT-----PPPP-PPPPGGGGBS-GGGHHHHHHHHHHS-HHHHHHHHHHHHHH-TT--HHHHHHHHHHHHHHHHHHHHBSEEEE--HHHHHHHHHHHHSHHHHHHHHHHHHSS--EEEE-SSS---HHHHHHHHHHHHHHB---HHHHHHH--S-SSPPPHHHHHHHHHS-HHHHHHHHB-SSSTTHHHHHHHHHHHHHHHHHHHHHHHHT---------SHHHHHHHHHHHHHHHHHH-GGGHHHHHHHHS-HHHH-S--------EEEE-----------------------

Nearest PDB structures (foldseek):
  8uew-assembly1_1Y  TM=3.050E-01  e=2.993E+00  Sus scrofa
  6zka-assembly1_V  TM=3.123E-01  e=7.902E+00  Ovis aries
  2lk4-assembly1_A  TM=2.035E-01  e=8.295E+00  Homo sapiens
  8uew-assembly1_1Y  TM=3.050E-01  e=3.164E+00  Sus scrofa
  6zka-assembly1_V  TM=3.122E-01  e=8.342E+00  Ovis aries

Sequence (626 aa):
MVGYFIAGVIIVFFILIGSSLFSTGKKTPLKKHPIPDQLGIQIEAGFPILQRLDSSLSQYYLDNIKLRVMQNHPKWKDHEFEWGMFELKRYFVMNSLLKSVPMFSHRADEIWHEMLMFTRDYEKFSKGFYHDLLHHTPNMDSTPIPGERAFFDWVFISLFEITENSRAIWGCFFQNPIKRQILDDFKVLSEDELLTKYFRINDDWLEVKKLLINKLKDEISEADQAKLTSEKISKSRAAGDSHINTYVAGAAVFYSLYEEDDFQGNMSEVTPEEYQKGSPYSGGSYCSGFACSGDSGGGGDSGSSSCGGGCSSMVGYFIAGVIIVFFILIGSSLFSTGKKTPLKKHPIPDQLGIQIEAGFPILQRLDSSLSQYYLDNIKLRVMQNHPKWKDHEFEWGMFELKRYFVMNSLLKSVPMFSHRADEIWHEMLMFTRDYEKFSKGFYHDLLHHTPNMDSTPIPGERAFFDWVFISLFEITENSRAIWGCFFQNPIKRQILDDFKVLSEDELLTKYFRINDDWLEVKKLLINKLKDEISEADQAKLTSEKISKSRAAGDSHINTYVAGAAVFYSLYEEDDFQGNMSEVTPEEYQKGSPYSGGSYCSGFACSGDSGGGGDSGSSSCGGGCSS

Organism: NCBI:txid1808955

pLDDT: mean 79.6, std 24.7, range [15.55, 98.75]

InterPro domains:
  IPR060757 UCP032817-like [PF27765] (63-139)